Protein AF-0000000086526431 (afdb_homodimer)

pLDDT: mean 89.02, std 13.07, range [29.52, 98.88]

Solvent-accessible surface area (backbone atoms only — not comparable to full-atom values): 34490 Å² total; per-residue (Å²): 131,83,75,70,82,68,78,43,42,66,60,53,52,11,61,73,67,74,42,51,55,65,55,46,50,35,28,74,69,65,40,83,88,41,53,69,69,54,28,49,54,48,50,51,48,27,60,75,57,59,41,64,82,45,41,56,54,44,23,64,70,69,69,46,50,56,23,38,30,30,66,40,72,45,37,96,55,51,38,49,44,46,53,54,23,27,20,49,27,19,25,32,54,53,32,42,78,72,73,29,45,35,36,37,34,50,25,41,87,96,34,51,61,59,45,52,49,52,40,61,60,37,46,60,38,61,32,35,43,42,59,81,31,21,38,76,40,68,58,60,52,49,33,60,74,65,70,48,55,57,32,27,50,33,58,56,72,65,87,70,89,64,22,25,41,39,63,40,37,30,59,37,28,19,52,52,42,43,53,44,44,73,30,63,46,78,46,64,25,37,41,32,42,53,60,59,31,23,63,37,39,35,24,49,53,12,37,53,51,31,31,52,76,71,71,41,78,85,54,73,89,36,57,43,71,32,57,67,18,40,65,29,18,23,52,51,42,52,57,46,67,68,38,92,80,51,58,48,29,38,42,25,68,35,33,52,24,22,45,18,29,51,49,42,43,53,73,68,67,55,47,55,23,56,68,30,21,39,37,17,25,65,20,50,61,67,73,54,30,59,93,48,45,57,14,16,39,37,56,78,62,22,39,60,42,14,32,51,50,36,49,45,43,52,39,29,73,70,74,62,45,58,53,70,46,78,44,74,48,43,79,44,86,45,49,16,46,49,52,59,70,130,130,82,75,71,82,69,77,43,43,65,61,54,50,10,60,73,66,74,42,52,54,63,57,44,51,35,27,75,66,64,40,82,88,42,53,68,71,54,28,50,53,49,52,51,49,27,60,74,57,59,40,62,82,45,40,55,54,44,24,66,70,68,68,46,51,56,22,38,30,30,68,40,72,45,37,96,57,52,39,48,44,46,53,55,23,27,20,50,28,19,25,33,54,52,31,42,78,70,72,29,46,36,36,37,35,49,26,42,87,95,32,49,61,58,44,52,49,51,39,60,59,36,47,61,38,60,31,35,41,43,59,80,31,20,36,75,40,68,60,59,53,51,32,61,74,66,71,49,54,55,32,28,49,32,58,56,73,65,89,69,89,61,22,25,41,37,61,40,37,30,58,38,30,19,52,53,42,42,51,43,43,72,29,61,45,78,46,63,25,35,43,32,42,51,58,60,31,22,63,39,39,35,25,48,50,12,38,53,50,30,32,51,76,68,70,41,77,85,53,73,89,35,57,41,72,30,59,69,17,38,64,28,18,23,52,51,43,52,56,48,66,69,38,92,81,51,58,48,28,38,40,24,69,34,34,53,23,23,44,17,28,50,48,42,42,55,72,68,67,54,48,55,22,54,68,30,21,40,37,17,26,65,19,50,61,68,73,53,31,58,96,49,44,56,14,17,39,38,57,79,62,23,40,61,43,14,32,52,51,34,49,46,44,52,39,30,73,71,74,62,45,60,53,70,45,78,43,75,48,43,78,45,86,45,49,16,46,49,52,58,70,131

Foldseek 3Di:
DPPPLPACDLVNLCVVLVHDSLLLLCLCLVPPVHDPVSSVVSVVSCVVSVHDPDLVVSCVVVVALLEEEEEDADDPFDPPDPQVVLLQQLQQVLSVVVPGHYYYHHADVPGSLVVLVCCVVVNNHQEYEYEQAFQDHVNVVVCVVVVGHYEYADDYDDDDFFAYEYAQLLCLLLVVLLVQVVLVFQQEAEEFEPCRGPSRVSSVNSNCVNNVVSVHDDDVQRYHYFHQALVRLQVRLVSQVPDPDHGQEYEYSAAGSVLNVLVNCVVVVDDFQASHDYEYECFYPPVSNPPKGHKYFHDPGGSVNSNVRSVQSCCCSPVVDRDYHYHYTDIDDMRRHHHHDD/DPPPLPACDLVNLCVVLVHDSLLLLCLCLVPPVHDPVSSVVSVVSCVVSVHDPDLVVSCVVVVALLEEEEEDADDPFDPPDPQVVLLQQLQQVLSVVVPGHYYYHHADVPGSLVVLVCCVVVNNHQEYEYEQAFQAHVNVVVCVVVVGHYEYADDYDDDDFFAYEYAQLLQLLLVVLLVQVVLVFQQEAEEFEPCRGPSRVSSVNSNCVNNVVSVHDDDVQRYHYFHQALVRLQVRLVSQVPDPDHGQEYEYSAAGSVLNVLVNCVVVVDDFQASHDYEYECAYPPVSNPPKGHKYFHDPGGSVNSNVRSVQSCCCSPVVDRDYHYHYTDIDDMRRHHHHDD

Sequence (684 aa):
MRGTTVKVNLKALSDALGLSRTTVSRALNGYDDVSEATRERVARAAREMGYVADPTARRLATGRADMIGIVYPFGAGDLGDPRFGEVVAGITERLAERNLDFIIASARPNAELDTYRRIVDGKLVDGLIVARTLVDDPRIAYLQKSAFPYVAYGRTQVAEPYAWFDFDNEAGARDAVRRLTAFGHRRIAMISAPLALNFAAQRRAGYLSALREAGIEPDPALLVECPFTHDGGLQAVRALLARDERPTALLVDNNIAGGGAFRALVDSGLRLGEDMSLIVYDGVPPGLAHPYRVTAVVQPTGHASGRALAELMLRLLGDGVREQRLEAPAIEAGDTDGPLRGMRGTTVKVNLKALSDALGLSRTTVSRALNGYDDVSEATRERVARAAREMGYVADPTARRLATGRADMIGIVYPFGAGDLGDPRFGEVVAGITERLAERNLDFIIASARPNAELDTYRRIVDGKLVDGLIVARTLVDDPRIAYLQKSAFPYVAYGRTQVAEPYAWFDFDNEAGARDAVRRLTAFGHRRIAMISAPLALNFAAQRRAGYLSALREAGIEPDPALLVECPFTHDGGLQAVRALLARDERPTALLVDNNIAGGGAFRALVDSGLRLGEDMSLIVYDGVPPGLAHPYRVTAVVQPTGHASGRALAELMLRLLGDGVREQRLEAPAIEAGDTDGPLRG

InterPro domains:
  IPR000843 LacI-type HTH domain [PF00356] (18-52)
  IPR000843 LacI-type HTH domain [PS50932] (8-62)
  IPR000843 LacI-type HTH domain [SM00354] (7-77)
  IPR000843 LacI-type HTH domain [cd01392] (15-62)
  IPR001761 Periplasmic binding protein/LacI sugar binding domain [PF00532] (67-315)
  IPR010982 Lambda repressor-like, DNA-binding domain superfamily [G3DSA:1.10.260.40] (3-65)
  IPR010982 Lambda repressor-like, DNA-binding domain superfamily [SSF47413] (7-64)
  IPR028082 Periplasmic binding protein-like I [SSF53822] (66-326)

Nearest PDB structures (foldseek):
  3qk7-assembly1_A  TM=9.334E-01  e=6.063E-30  Yersinia pestis
  1bdh-assembly1_A  TM=8.260E-01  e=2.603E-27  Escherichia coli
  3bbl-assembly1_A  TM=8.648E-01  e=4.857E-24  Chloroflexus aggregans DSM 9485
  7cdx-assembly1_B  TM=8.638E-01  e=8.215E-20  Agrobacterium tumefaciens A6
  3gv0-assembly1_A  TM=8.559E-01  e=7.446E-19  Agrobacterium fabrum str. C58

Secondary structure (DSSP, 8-state):
---------HHHHHHHHT--HHHHHHHHTT-TTS-HHHHHHHHHHHHHHT----HHHHHHHH----EEEEEE---TTTTT-HHHHHHH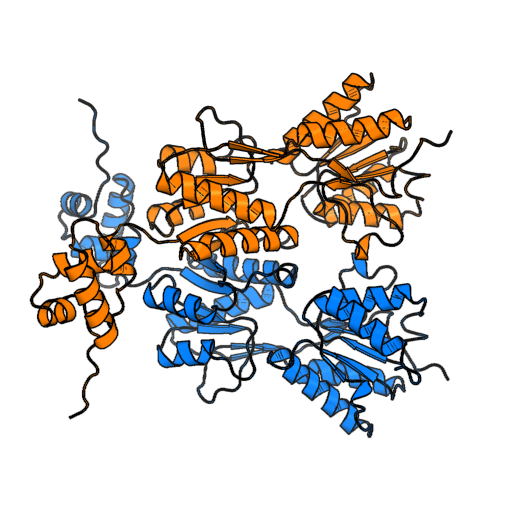HHHHHHHHTTT-EEEEEEPPTT-HHHHHHHHHHTT--SEEEE-S-BSS-HHHHHHHHTT--EEEES----SS--EEEEE-HHHHHHHHHHHHHHTT---EEEEES-TTBHHHHHHHHHHHHHHHHTTPPP-GGGEEE--SSHHHHHHHHHHHHTSSS--SEEEESSHHHHHHHHHHHHHTTPPBTTTBEEEEET---HHHHTT---EEEE---SHHHHHHHHHHHHHHHHH----EEEE--EEE--SS--PPP-/---------HHHHHHHHT--HHHHHHHHTT-TTS-HHHHHHHHHHHHHHT----HHHHHHHH----EEEEEE---TTTTT-HHHHHHHHHHHHHHHTTT-EEEEEEPPTT-HHHHHHHHHHTT--SEEEE-S-BSS-HHHHHHHHTT--EEEES----SS--EEEEE-HHHHHHHHHHHHHHTT---EEEEES-TTBHHHHHHHHHHHHHHHHTTPPP-GGGEEE--SSHHHHHHHHHHHHTSSS--SEEEESSHHHHHHHHHHHHHTTPPBTTTBEEEEET---HHHHTT---EEEE---SHHHHHHHHHHHHHHHHH----EEEE--EEE--SS--PPP-

Organism: NCBI:txid488447

Structure (mmCIF, N/CA/C/O backbone):
data_AF-0000000086526431-model_v1
#
loop_
_entity.id
_entity.type
_entity.pdbx_description
1 polymer 'Substrate-binding domain-containing protein'
#
loop_
_atom_site.group_PDB
_atom_site.id
_atom_site.type_symbol
_atom_site.label_atom_id
_atom_site.label_alt_id
_atom_site.label_comp_id
_atom_site.label_asym_id
_atom_site.label_entity_id
_atom_site.label_seq_id
_atom_site.pdbx_PDB_ins_code
_atom_site.Cartn_x
_atom_site.Cartn_y
_atom_site.Cartn_z
_atom_site.occupancy
_atom_site.B_iso_or_equiv
_atom_site.auth_seq_id
_atom_site.auth_comp_id
_atom_site.auth_asym_id
_atom_site.auth_atom_id
_atom_site.pdbx_PDB_model_num
ATOM 1 N N . MET A 1 1 ? 43.719 26.578 13.609 1 29.52 1 MET A N 1
ATOM 2 C CA . MET A 1 1 ? 44 25.25 13.07 1 29.52 1 MET A CA 1
ATOM 3 C C . MET A 1 1 ? 42.75 24.406 12.984 1 29.52 1 MET A C 1
ATOM 5 O O . MET A 1 1 ? 42.156 24.031 14.008 1 29.52 1 MET A O 1
ATOM 9 N N . ARG A 1 2 ? 41.906 24.641 12.031 1 31.69 2 ARG A N 1
ATOM 10 C CA . ARG A 1 2 ? 40.625 24 11.805 1 31.69 2 ARG A CA 1
ATOM 11 C C . ARG A 1 2 ? 40.75 22.484 11.734 1 31.69 2 ARG A C 1
ATOM 13 O O . ARG A 1 2 ? 41.5 21.953 10.898 1 31.69 2 ARG A O 1
ATOM 20 N N . GLY A 1 3 ? 40.844 21.844 12.844 1 32.84 3 GLY A N 1
ATOM 21 C CA . GLY A 1 3 ? 40.969 20.406 12.922 1 32.84 3 GLY A CA 1
ATOM 22 C C . GLY A 1 3 ? 40.031 19.672 11.961 1 32.84 3 GLY A C 1
ATOM 23 O O . GLY A 1 3 ? 38.812 19.797 12.055 1 32.84 3 GLY A O 1
ATOM 24 N N . THR A 1 4 ? 40.375 19.547 10.758 1 36.72 4 THR A N 1
ATOM 25 C CA . THR A 1 4 ? 39.688 18.797 9.734 1 36.72 4 THR A CA 1
ATOM 26 C C . THR A 1 4 ? 39.281 17.406 10.258 1 36.72 4 THR A C 1
ATOM 28 O O . THR A 1 4 ? 40.156 16.672 10.742 1 36.72 4 THR A O 1
ATOM 31 N N . THR A 1 5 ? 38.25 17.266 10.898 1 41.75 5 THR A N 1
ATOM 32 C CA . THR A 1 5 ? 37.781 15.953 11.312 1 41.75 5 THR A CA 1
ATOM 33 C C . THR A 1 5 ? 37.906 14.938 10.18 1 41.75 5 THR A C 1
ATOM 35 O O . THR A 1 5 ? 37.188 15.008 9.188 1 41.75 5 THR A O 1
ATOM 38 N N . VAL A 1 6 ? 39.125 14.492 9.844 1 45.09 6 VAL A N 1
ATOM 39 C CA . VAL A 1 6 ? 39.438 13.469 8.852 1 45.09 6 VAL A CA 1
ATOM 40 C C . VAL A 1 6 ? 38.625 12.211 9.125 1 45.09 6 VAL A C 1
ATOM 42 O O . VAL A 1 6 ? 38.656 11.688 10.242 1 45.09 6 VAL A O 1
ATOM 45 N N . LYS A 1 7 ? 37.719 11.945 8.352 1 56.88 7 LYS A N 1
ATOM 46 C CA . LYS A 1 7 ? 37.031 10.664 8.383 1 56.88 7 LYS A CA 1
ATOM 47 C C . LYS A 1 7 ? 38.031 9.5 8.414 1 56.88 7 LYS A C 1
ATOM 49 O O . LYS A 1 7 ? 38.938 9.445 7.602 1 56.88 7 LYS A O 1
ATOM 54 N N . VAL A 1 8 ? 38.031 8.734 9.531 1 66.75 8 VAL A N 1
ATOM 55 C CA . VAL A 1 8 ? 38.906 7.586 9.711 1 66.75 8 VAL A CA 1
ATOM 56 C C . VAL A 1 8 ? 38.625 6.539 8.633 1 66.75 8 VAL A C 1
ATOM 58 O O . VAL A 1 8 ? 37.469 6.102 8.477 1 66.75 8 VAL A O 1
ATOM 61 N N . ASN A 1 9 ? 39.469 6.453 7.652 1 72.69 9 ASN A N 1
ATOM 62 C CA . ASN A 1 9 ? 39.344 5.402 6.645 1 72.69 9 ASN A CA 1
ATOM 63 C C . ASN A 1 9 ? 40.062 4.129 7.066 1 72.69 9 ASN A C 1
ATOM 65 O O . ASN A 1 9 ? 40.625 4.062 8.156 1 72.69 9 ASN A O 1
ATOM 69 N N . LEU A 1 10 ? 39.844 3.107 6.188 1 79.38 10 LEU A N 1
ATOM 70 C CA . LEU A 1 10 ? 40.406 1.797 6.504 1 79.38 10 LEU A CA 1
ATOM 71 C C . LEU A 1 10 ? 41.906 1.883 6.723 1 79.38 10 LEU A C 1
ATOM 73 O O . LEU A 1 10 ? 42.469 1.2 7.594 1 79.38 10 LEU A O 1
ATOM 77 N N . LYS A 1 11 ? 42.531 2.789 5.996 1 80.44 11 LYS A N 1
ATOM 78 C CA . LYS A 1 11 ? 43.969 2.965 6.125 1 80.44 11 LYS A CA 1
ATOM 79 C C . LYS A 1 11 ? 44.344 3.541 7.488 1 80.44 11 LYS A C 1
ATOM 81 O O . LYS A 1 11 ? 45.281 3.059 8.141 1 80.44 11 LYS A O 1
ATOM 86 N N . ALA A 1 12 ? 43.594 4.52 7.852 1 81.31 12 ALA A N 1
ATOM 87 C CA . ALA A 1 12 ? 43.875 5.141 9.148 1 81.31 12 ALA A CA 1
ATOM 88 C C . ALA A 1 12 ? 43.656 4.145 10.281 1 81.31 12 ALA A C 1
ATOM 90 O O . ALA A 1 12 ? 44.438 4.121 11.242 1 81.31 12 ALA A O 1
ATOM 91 N N . LEU A 1 13 ? 42.594 3.41 10.102 1 85.19 13 LEU A N 1
ATOM 92 C CA . LEU A 1 13 ? 42.312 2.404 11.117 1 85.19 13 LEU A CA 1
ATOM 93 C C . LEU A 1 13 ? 43.406 1.339 11.156 1 85.19 13 LEU A C 1
ATOM 95 O O . LEU A 1 13 ? 43.844 0.931 12.227 1 85.19 13 LEU A O 1
ATOM 99 N N . SER A 1 14 ? 43.812 0.98 10.055 1 88.5 14 SER A N 1
ATOM 100 C CA . SER A 1 14 ? 44.906 0.006 9.938 1 88.5 14 SER A CA 1
ATOM 101 C C . SER A 1 14 ? 46.188 0.542 10.547 1 88.5 14 SER A C 1
ATOM 103 O O . SER A 1 14 ? 46.875 -0.166 11.281 1 88.5 14 SER A O 1
ATOM 105 N N . ASP A 1 15 ? 46.5 1.712 10.273 1 86.5 15 ASP A N 1
ATOM 106 C CA . ASP A 1 15 ? 47.688 2.354 10.805 1 86.5 15 ASP A CA 1
ATOM 107 C C . ASP A 1 15 ? 47.656 2.438 12.328 1 86.5 15 ASP A C 1
ATOM 109 O O . ASP A 1 15 ? 48.656 2.178 12.992 1 86.5 15 ASP A O 1
ATOM 113 N N . ALA A 1 16 ? 46.5 2.736 12.766 1 86.75 16 ALA A N 1
ATOM 114 C CA . ALA A 1 16 ? 46.312 2.891 14.203 1 86.75 16 ALA A CA 1
ATOM 115 C C . ALA A 1 16 ? 46.5 1.559 14.93 1 86.75 16 ALA A C 1
ATOM 117 O O . ALA A 1 16 ? 46.969 1.521 16.062 1 86.75 16 ALA A O 1
ATOM 118 N N . LEU A 1 17 ? 46.156 0.567 14.266 1 88.5 17 LEU A N 1
ATOM 119 C CA . LEU A 1 17 ? 46.156 -0.75 14.898 1 88.5 17 LEU A CA 1
ATOM 120 C C . LEU A 1 17 ? 47.438 -1.519 14.57 1 88.5 17 LEU A C 1
ATOM 122 O O . LEU A 1 17 ? 47.688 -2.555 15.18 1 88.5 17 LEU A O 1
ATOM 126 N N . GLY A 1 18 ? 48.25 -0.962 13.609 1 89.75 18 GLY A N 1
ATOM 127 C CA . GLY A 1 18 ? 49.438 -1.677 13.156 1 89.75 18 GLY A CA 1
ATOM 128 C C . GLY A 1 18 ? 49.125 -2.961 12.414 1 89.75 18 GLY A C 1
ATOM 129 O O . GLY A 1 18 ? 49.844 -3.957 12.547 1 89.75 18 GLY A O 1
ATOM 130 N N . LEU A 1 19 ? 47.938 -3.016 11.891 1 88.25 19 LEU A N 1
ATOM 131 C CA . LEU A 1 19 ? 47.5 -4.16 11.109 1 88.25 19 LEU A CA 1
ATOM 132 C C . LEU A 1 19 ? 47.375 -3.801 9.633 1 88.25 19 LEU A C 1
ATOM 134 O O . LEU A 1 19 ? 47.312 -2.621 9.281 1 88.25 19 LEU A O 1
ATOM 138 N N . SER A 1 20 ? 47.5 -4.801 8.812 1 85.25 20 SER A N 1
ATOM 139 C CA . SER A 1 20 ? 47.281 -4.547 7.395 1 85.25 20 SER A CA 1
ATOM 140 C C . SER A 1 20 ? 45.844 -4.141 7.117 1 85.25 20 SER A C 1
ATOM 142 O O . SER A 1 20 ? 44.938 -4.488 7.879 1 85.25 20 SER A O 1
ATOM 144 N N . ARG A 1 21 ? 45.625 -3.395 5.992 1 84.56 21 ARG A N 1
ATOM 145 C CA . ARG A 1 21 ? 44.281 -3.008 5.574 1 84.56 21 ARG A CA 1
ATOM 146 C C . ARG A 1 21 ? 43.406 -4.234 5.355 1 84.56 21 ARG A C 1
ATOM 148 O O . ARG A 1 21 ? 42.219 -4.223 5.695 1 84.56 21 ARG A O 1
ATOM 155 N N . THR A 1 22 ? 44.094 -5.27 4.949 1 79.94 22 THR A N 1
ATOM 156 C CA . THR A 1 22 ? 43.375 -6.516 4.676 1 79.94 22 THR A CA 1
ATOM 157 C C . THR A 1 22 ? 42.906 -7.156 5.973 1 79.94 22 THR A C 1
ATOM 159 O O . THR A 1 22 ? 41.75 -7.59 6.066 1 79.94 22 THR A O 1
ATOM 162 N N . THR A 1 23 ? 43.75 -7.148 6.898 1 81.5 23 THR A N 1
ATOM 163 C CA . THR A 1 23 ? 43.406 -7.75 8.18 1 81.5 23 THR A CA 1
ATOM 164 C C . THR A 1 23 ? 42.281 -6.973 8.859 1 81.5 23 THR A C 1
ATOM 166 O O . THR A 1 23 ? 41.344 -7.566 9.383 1 81.5 23 THR A O 1
ATOM 169 N N . VAL A 1 24 ? 42.375 -5.633 8.742 1 83.62 24 VAL A N 1
ATOM 170 C CA . VAL A 1 24 ? 41.375 -4.781 9.367 1 83.62 24 VAL A CA 1
ATOM 171 C C . VAL A 1 24 ? 40.031 -4.953 8.641 1 83.62 24 VAL A C 1
ATOM 173 O O . VAL A 1 24 ? 39 -5.078 9.281 1 83.62 24 VAL A O 1
ATOM 176 N N . SER A 1 25 ? 40.094 -4.98 7.395 1 78.88 25 SER A N 1
ATOM 177 C CA . SER A 1 25 ? 38.906 -5.164 6.594 1 78.88 25 SER A CA 1
ATOM 178 C C . SER A 1 25 ? 38.219 -6.496 6.902 1 78.88 25 SER A C 1
ATOM 180 O O . SER A 1 25 ? 37 -6.555 7.109 1 78.88 25 SER A O 1
ATOM 182 N N . ARG A 1 26 ? 39.062 -7.457 7.039 1 76.94 26 ARG A N 1
ATOM 183 C CA . ARG A 1 26 ? 38.562 -8.797 7.316 1 76.94 26 ARG A CA 1
ATOM 184 C C . ARG A 1 26 ? 38 -8.883 8.734 1 76.94 26 ARG A C 1
ATOM 186 O O . ARG A 1 26 ? 36.969 -9.531 8.961 1 76.94 26 ARG A O 1
ATOM 193 N N . ALA A 1 27 ? 38.625 -8.211 9.586 1 78.56 27 ALA A N 1
ATOM 194 C CA . ALA A 1 27 ? 38.156 -8.195 10.977 1 78.56 27 ALA A CA 1
ATOM 195 C C . ALA A 1 27 ? 36.812 -7.492 11.094 1 78.56 27 ALA A C 1
ATOM 197 O O . ALA A 1 27 ? 35.906 -7.965 11.805 1 78.56 27 ALA A O 1
ATOM 198 N N . LEU A 1 28 ? 36.719 -6.457 10.312 1 77.69 28 LEU A N 1
ATOM 199 C CA . LEU A 1 28 ? 35.5 -5.637 10.375 1 77.69 28 LEU A CA 1
ATOM 200 C C . LEU A 1 28 ? 34.312 -6.348 9.719 1 77.69 28 LEU A C 1
ATOM 202 O O . LEU A 1 28 ? 33.156 -6.129 10.102 1 77.69 28 LEU A O 1
ATOM 206 N N . ASN A 1 29 ? 34.719 -7.219 8.828 1 70.44 29 ASN A N 1
ATOM 207 C CA . ASN A 1 29 ? 33.688 -7.844 8.023 1 70.44 29 ASN A CA 1
ATOM 208 C C . ASN A 1 29 ? 33.406 -9.266 8.484 1 70.44 29 ASN A C 1
ATOM 210 O O . ASN A 1 29 ? 32.75 -10.039 7.781 1 70.44 29 ASN A O 1
ATOM 214 N N . GLY A 1 30 ? 33.938 -9.617 9.609 1 65 30 GLY A N 1
ATOM 215 C CA . GLY A 1 30 ? 33.594 -10.836 10.328 1 65 30 GLY A CA 1
ATOM 216 C C . GLY A 1 30 ? 34.156 -12.086 9.688 1 65 30 GLY A C 1
ATOM 217 O O . GLY A 1 30 ? 33.594 -13.172 9.797 1 65 30 GLY A O 1
ATOM 218 N N . TYR A 1 31 ? 35.188 -11.953 8.992 1 63.53 31 TYR A N 1
ATOM 219 C CA . TYR A 1 31 ? 35.812 -13.133 8.406 1 63.53 31 TYR A CA 1
ATOM 220 C C . TYR A 1 31 ? 36.406 -14.031 9.484 1 63.53 31 TYR A C 1
ATOM 222 O O . TYR A 1 31 ? 36.969 -13.539 10.477 1 63.53 31 TYR A O 1
ATOM 230 N N . ASP A 1 32 ? 36.156 -15.227 9.289 1 66.56 32 ASP A N 1
ATOM 231 C CA . ASP A 1 32 ? 36.531 -16.219 10.297 1 66.56 3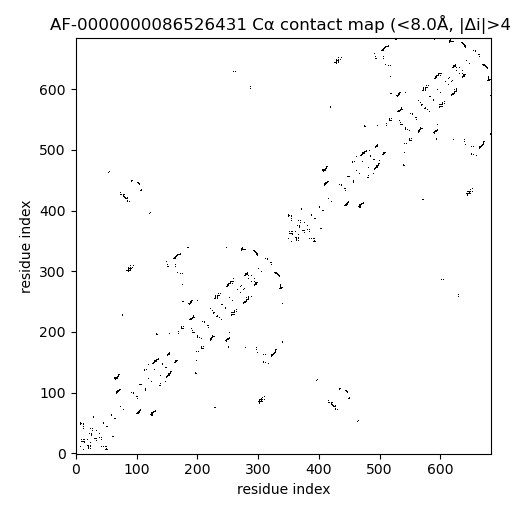2 ASP A CA 1
ATOM 232 C C . ASP A 1 32 ? 38.031 -16.375 10.391 1 66.56 32 ASP A C 1
ATOM 234 O O . ASP A 1 32 ? 38.531 -16.938 11.359 1 66.56 32 ASP A O 1
ATOM 238 N N . ASP A 1 33 ? 38.781 -15.852 9.57 1 74.69 33 ASP A N 1
ATOM 239 C CA . ASP A 1 33 ? 40.219 -16.078 9.562 1 74.69 33 ASP A CA 1
ATOM 240 C C . ASP A 1 33 ? 40.938 -15.031 10.406 1 74.69 33 ASP A C 1
ATOM 242 O O . ASP A 1 33 ? 42.188 -15.023 10.492 1 74.69 33 ASP A O 1
ATOM 246 N N . VAL A 1 34 ? 40.156 -14.203 11.023 1 79.31 34 VAL A N 1
ATOM 247 C CA . VAL A 1 34 ? 40.688 -13.211 11.938 1 79.31 34 VAL A CA 1
ATOM 248 C C . VAL A 1 34 ? 40.375 -13.594 13.375 1 79.31 34 VAL A C 1
ATOM 250 O O . VAL A 1 34 ? 39.281 -13.992 13.688 1 79.31 34 VAL A O 1
ATOM 253 N N . SER A 1 35 ? 41.469 -13.688 14.172 1 81.19 35 SER A N 1
ATOM 254 C CA . SER A 1 35 ? 41.281 -14.094 15.562 1 81.19 35 SER A CA 1
ATOM 255 C C . SER A 1 35 ? 40.281 -13.203 16.281 1 81.19 35 SER A C 1
ATOM 257 O O . SER A 1 35 ? 40.094 -12.039 15.914 1 81.19 35 SER A O 1
ATOM 259 N N . GLU A 1 36 ? 39.625 -13.805 17.25 1 81.81 36 GLU A N 1
ATOM 260 C CA . GLU A 1 36 ? 38.625 -13.062 18.047 1 81.81 36 GLU A CA 1
ATOM 261 C C . GLU A 1 36 ? 39.281 -11.852 18.719 1 81.81 36 GLU A C 1
ATOM 263 O O . GLU A 1 36 ? 38.656 -10.789 18.812 1 81.81 36 GLU A O 1
ATOM 268 N N . ALA A 1 37 ? 40.469 -12.094 19.156 1 85.12 37 ALA A N 1
ATOM 269 C CA . ALA A 1 37 ? 41.188 -11.008 19.828 1 85.12 37 ALA A CA 1
ATOM 270 C C . ALA A 1 37 ? 41.406 -9.836 18.875 1 85.12 37 ALA A C 1
ATOM 272 O O . ALA A 1 37 ? 41.188 -8.68 19.25 1 85.12 37 ALA A O 1
ATOM 273 N N . THR A 1 38 ? 41.719 -10.109 17.656 1 86.12 38 THR A N 1
ATOM 274 C CA . THR A 1 38 ? 41.938 -9.086 16.656 1 86.12 38 THR A CA 1
ATOM 275 C C . THR A 1 38 ? 40.625 -8.414 16.25 1 86.12 38 THR A C 1
ATOM 277 O O . THR A 1 38 ? 40.594 -7.191 16.078 1 86.12 38 THR A O 1
ATOM 280 N N . ARG A 1 39 ? 39.656 -9.117 16.109 1 84.56 39 ARG A N 1
ATOM 281 C CA . ARG A 1 39 ? 38.312 -8.594 15.766 1 84.56 39 ARG A CA 1
ATOM 282 C C . ARG A 1 39 ? 37.844 -7.582 16.797 1 84.56 39 ARG A C 1
ATOM 284 O O . ARG A 1 39 ? 37.344 -6.52 16.453 1 84.56 39 ARG A O 1
ATOM 291 N N . GLU A 1 40 ? 38.094 -8.008 18.031 1 84.44 40 GLU A N 1
ATOM 292 C CA . GLU A 1 40 ? 37.656 -7.113 19.109 1 84.44 40 GLU A CA 1
ATOM 293 C C . GLU A 1 40 ? 38.5 -5.832 19.109 1 84.44 40 GLU A C 1
ATOM 295 O O . GLU A 1 40 ? 37.969 -4.742 19.344 1 84.44 40 GLU A O 1
ATOM 300 N N . ARG A 1 41 ? 39.781 -6.004 18.953 1 86.56 41 ARG A N 1
ATOM 301 C CA . ARG A 1 41 ? 40.656 -4.855 18.906 1 86.56 41 ARG A CA 1
ATOM 302 C C . ARG A 1 41 ? 40.281 -3.898 17.781 1 86.56 41 ARG A C 1
ATOM 304 O O . ARG A 1 41 ? 40.25 -2.682 17.984 1 86.56 41 ARG A O 1
ATOM 311 N N . VAL A 1 42 ? 39.938 -4.477 16.656 1 86.19 42 VAL A N 1
ATOM 312 C CA . VAL A 1 42 ? 39.562 -3.682 15.492 1 86.19 42 VAL A CA 1
ATOM 313 C C . VAL A 1 42 ? 38.219 -2.996 15.727 1 86.19 42 VAL A C 1
ATOM 315 O O . VAL A 1 42 ? 38.062 -1.806 15.438 1 86.19 42 VAL A O 1
ATOM 318 N N . ALA A 1 43 ? 37.375 -3.746 16.281 1 81.19 43 ALA A N 1
ATOM 319 C CA . ALA A 1 43 ? 36.031 -3.199 16.562 1 81.19 43 ALA A CA 1
ATOM 320 C C . ALA A 1 43 ? 36.125 -2.035 17.547 1 81.19 43 ALA A C 1
ATOM 322 O O . ALA A 1 43 ? 35.438 -1.014 17.359 1 81.19 43 ALA A O 1
ATOM 323 N N . ARG A 1 44 ? 36.875 -2.229 18.578 1 80.75 44 ARG A N 1
ATOM 324 C CA . ARG A 1 44 ? 37.062 -1.186 19.578 1 80.75 44 ARG A CA 1
ATOM 325 C C . ARG A 1 44 ? 37.688 0.063 18.969 1 80.75 44 ARG A C 1
ATOM 327 O O . ARG A 1 44 ? 37.219 1.178 19.203 1 80.75 44 ARG A O 1
ATOM 334 N N . ALA A 1 45 ? 38.688 -0.104 18.203 1 84.25 45 ALA A N 1
ATOM 335 C CA . ALA A 1 45 ? 39.344 1.02 17.562 1 84.25 45 ALA A CA 1
ATOM 336 C C . ALA A 1 45 ? 38.438 1.733 16.578 1 84.25 45 ALA A C 1
ATOM 338 O O . ALA A 1 45 ? 38.438 2.963 16.5 1 84.25 45 ALA A O 1
ATOM 339 N N . ALA A 1 46 ? 37.688 0.938 15.828 1 79.94 46 ALA A N 1
ATOM 340 C CA . ALA A 1 46 ? 36.719 1.508 14.875 1 79.94 46 ALA A CA 1
ATOM 341 C C . ALA A 1 46 ? 35.719 2.406 15.578 1 79.94 46 ALA A C 1
ATOM 343 O O . ALA A 1 46 ? 35.438 3.514 15.117 1 79.94 46 ALA A O 1
ATOM 344 N N . ARG A 1 47 ? 35.312 1.927 16.672 1 75.12 47 ARG A N 1
ATOM 345 C CA . ARG A 1 47 ? 34.375 2.695 17.469 1 75.12 47 ARG A CA 1
ATOM 346 C C . ARG A 1 47 ? 35 3.967 18.016 1 75.12 47 ARG A C 1
ATOM 348 O O . ARG A 1 47 ? 34.406 5.043 17.953 1 75.12 47 ARG A O 1
ATOM 355 N N . GLU A 1 48 ? 36.156 3.746 18.547 1 77.62 48 GLU A N 1
ATOM 356 C CA . GLU A 1 48 ? 36.875 4.855 19.172 1 77.62 48 GLU A CA 1
ATOM 357 C C . GLU A 1 48 ? 37.25 5.926 18.156 1 77.62 48 GLU A C 1
ATOM 359 O O . GLU A 1 48 ? 37.219 7.121 18.453 1 77.62 48 GLU A O 1
ATOM 364 N N . MET A 1 49 ? 37.5 5.426 17 1 79.38 49 MET A N 1
ATOM 365 C CA . MET A 1 49 ? 37.969 6.352 15.969 1 79.38 49 MET A CA 1
ATOM 366 C C . MET A 1 49 ? 36.812 6.832 15.094 1 79.38 49 MET A C 1
ATOM 368 O O . MET A 1 49 ? 37 7.672 14.211 1 79.38 49 MET A O 1
ATOM 372 N N . GLY A 1 50 ? 35.719 6.227 15.344 1 71.19 50 GLY A N 1
ATOM 373 C CA . GLY A 1 50 ? 34.562 6.613 14.578 1 71.19 50 GLY A CA 1
ATOM 374 C C . GLY A 1 50 ? 34.562 6.082 13.164 1 71.19 50 GLY A C 1
ATOM 375 O O . GLY A 1 50 ? 34.094 6.75 12.234 1 71.19 50 GLY A O 1
ATOM 376 N N . TYR A 1 51 ? 35.25 4.949 13.078 1 66.5 51 TYR A N 1
ATOM 377 C CA . TYR A 1 51 ? 35.312 4.352 11.75 1 66.5 51 TYR A CA 1
ATOM 378 C C . TYR A 1 51 ? 33.969 3.709 11.398 1 66.5 51 TYR A C 1
ATOM 380 O O . TYR A 1 51 ? 33.406 2.945 12.188 1 66.5 51 TYR A O 1
ATOM 388 N N . VAL A 1 52 ? 33.438 4.18 10.359 1 59.41 52 VAL A N 1
ATOM 389 C CA . VAL A 1 52 ? 32.281 3.521 9.773 1 59.41 52 VAL A CA 1
ATOM 390 C C . VAL A 1 52 ? 32.656 2.945 8.406 1 59.41 52 VAL A C 1
ATOM 392 O O . VAL A 1 52 ? 33.156 3.656 7.543 1 59.41 52 VAL A O 1
ATOM 395 N N . ALA A 1 53 ? 32.625 1.532 8.414 1 57.25 53 ALA A N 1
ATOM 396 C CA . ALA A 1 53 ? 32.969 0.877 7.152 1 57.25 53 ALA A CA 1
ATOM 397 C C . ALA A 1 53 ? 32.125 1.408 6.012 1 57.25 53 ALA A C 1
ATOM 399 O O . ALA A 1 53 ? 30.906 1.627 6.18 1 57.25 53 ALA A O 1
ATOM 400 N N . ASP A 1 54 ? 32.75 1.881 5.012 1 57.81 54 ASP A N 1
ATOM 401 C CA . ASP A 1 54 ? 32.062 2.311 3.803 1 57.81 54 ASP A CA 1
ATOM 402 C C . ASP A 1 54 ? 31.234 1.173 3.209 1 57.81 54 ASP A C 1
ATOM 404 O O . ASP A 1 54 ? 31.766 0.105 2.902 1 57.81 54 ASP A O 1
ATOM 408 N N . PRO A 1 55 ? 29.953 1.234 3.32 1 55.44 55 PRO A N 1
ATOM 409 C CA . PRO A 1 55 ? 29.125 0.147 2.785 1 55.44 55 PRO A CA 1
ATOM 410 C C . PRO A 1 55 ? 29.562 -0.287 1.387 1 55.44 55 PRO A C 1
ATOM 412 O O . PRO A 1 55 ? 29.516 -1.478 1.064 1 55.44 55 PRO A O 1
ATOM 415 N N . THR A 1 56 ? 29.984 0.65 0.647 1 56.78 56 THR A N 1
ATOM 416 C CA . THR A 1 56 ? 30.484 0.302 -0.675 1 56.78 56 THR A CA 1
ATOM 417 C C . THR A 1 56 ? 31.734 -0.566 -0.563 1 56.78 56 THR A C 1
ATOM 419 O O . THR A 1 56 ? 31.875 -1.55 -1.291 1 56.78 56 THR A O 1
ATOM 422 N N . ALA A 1 57 ? 32.531 -0.189 0.404 1 57 57 ALA A N 1
ATOM 423 C CA . ALA A 1 57 ? 33.75 -0.965 0.629 1 57 57 ALA A CA 1
ATOM 424 C C . ALA A 1 57 ? 33.406 -2.352 1.175 1 57 57 ALA A C 1
ATOM 426 O O . ALA A 1 57 ? 34.031 -3.344 0.775 1 57 57 ALA A O 1
ATOM 427 N N . ARG A 1 58 ? 32.5 -2.328 2.078 1 57.66 58 ARG A N 1
ATOM 428 C CA . ARG A 1 58 ? 32.062 -3.613 2.619 1 57.66 58 ARG A CA 1
ATOM 429 C C . ARG A 1 58 ? 31.5 -4.508 1.522 1 57.66 58 ARG A C 1
ATOM 431 O O . ARG A 1 58 ? 31.766 -5.707 1.485 1 57.66 58 ARG A O 1
ATOM 438 N N . ARG A 1 59 ? 30.609 -3.846 0.754 1 63.03 59 ARG A N 1
ATOM 439 C CA . ARG A 1 59 ? 30.047 -4.586 -0.371 1 63.03 59 ARG A CA 1
ATOM 440 C C . ARG A 1 59 ? 31.141 -5.141 -1.266 1 63.03 59 ARG A C 1
ATOM 442 O O . ARG A 1 59 ? 31.047 -6.273 -1.741 1 63.03 59 ARG A O 1
ATOM 449 N N . LEU A 1 60 ? 32.125 -4.324 -1.353 1 55.72 60 LEU A N 1
ATOM 450 C CA . LEU A 1 60 ? 33.25 -4.734 -2.17 1 55.72 60 LEU A CA 1
ATOM 451 C C . LEU A 1 60 ? 34.062 -5.836 -1.48 1 55.72 60 LEU A C 1
ATOM 453 O O . LEU A 1 60 ? 34.531 -6.762 -2.137 1 55.72 60 LEU A O 1
ATOM 457 N N . ALA A 1 61 ? 34.125 -5.617 -0.192 1 54.16 61 ALA A N 1
ATOM 458 C CA . ALA A 1 61 ? 34.906 -6.578 0.555 1 54.16 61 ALA A CA 1
ATOM 459 C C . ALA A 1 61 ? 34.188 -7.906 0.709 1 54.16 61 ALA A C 1
ATOM 461 O O . ALA A 1 61 ? 34.781 -8.977 0.58 1 54.16 61 ALA A O 1
ATOM 462 N N . THR A 1 62 ? 32.906 -7.793 0.966 1 62.16 62 THR A N 1
ATOM 463 C CA . THR A 1 62 ? 32.156 -9.008 1.27 1 62.16 62 THR A CA 1
ATOM 464 C C . THR A 1 62 ? 31.406 -9.5 0.034 1 62.16 62 THR A C 1
ATOM 466 O O . THR A 1 62 ? 31.016 -10.664 -0.033 1 62.16 62 THR A O 1
ATOM 469 N N . GLY A 1 63 ? 31.219 -8.617 -0.868 1 66.06 63 GLY A N 1
ATOM 470 C CA . GLY A 1 63 ? 30.422 -8.93 -2.037 1 66.06 63 GLY A CA 1
ATOM 471 C C . GLY A 1 63 ? 28.938 -8.969 -1.747 1 66.06 63 GLY A C 1
ATOM 472 O O . GLY A 1 63 ? 28.141 -9.414 -2.582 1 66.06 63 GLY A O 1
ATOM 473 N N . ARG A 1 64 ? 28.625 -8.586 -0.466 1 78.5 64 ARG A N 1
ATOM 474 C CA . ARG A 1 64 ? 27.219 -8.656 -0.076 1 78.5 64 ARG A CA 1
ATOM 475 C C . ARG A 1 64 ? 26.609 -7.266 0.061 1 78.5 64 ARG A C 1
ATOM 477 O O . ARG A 1 64 ? 27.281 -6.336 0.53 1 78.5 64 ARG A O 1
ATOM 484 N N . ALA A 1 65 ? 25.375 -7.102 -0.346 1 83.56 65 ALA A N 1
ATOM 485 C CA . ALA A 1 65 ? 24.656 -5.84 -0.239 1 83.56 65 ALA A CA 1
ATOM 486 C C . ALA A 1 65 ? 23.953 -5.723 1.112 1 83.56 65 ALA A C 1
ATOM 488 O O . ALA A 1 65 ? 23.594 -4.621 1.537 1 83.56 65 ALA A O 1
ATOM 489 N N . ASP A 1 66 ? 23.734 -6.867 1.814 1 88.12 66 ASP A N 1
ATOM 490 C CA . ASP A 1 66 ? 22.984 -6.957 3.061 1 88.12 66 ASP A CA 1
ATOM 491 C C . ASP A 1 66 ? 21.578 -6.398 2.893 1 88.12 66 ASP A C 1
ATOM 493 O O . ASP A 1 66 ? 21.078 -5.672 3.76 1 88.12 66 ASP A O 1
ATOM 497 N N . MET A 1 67 ? 21.031 -6.676 1.778 1 92.94 67 MET A N 1
ATOM 498 C CA . MET A 1 67 ? 19.688 -6.223 1.416 1 92.94 67 MET A CA 1
ATOM 499 C C . MET A 1 67 ? 18.953 -7.297 0.631 1 92.94 67 MET A C 1
ATOM 501 O O . MET A 1 67 ? 19.547 -7.977 -0.209 1 92.94 67 MET A O 1
ATOM 505 N N . ILE A 1 68 ? 17.734 -7.438 0.963 1 97.12 68 ILE A N 1
ATOM 506 C CA . ILE A 1 68 ? 16.812 -8.234 0.161 1 97.12 68 ILE A CA 1
ATOM 507 C C . ILE A 1 68 ? 15.797 -7.324 -0.526 1 97.12 68 ILE A C 1
ATOM 509 O O . ILE A 1 68 ? 15.391 -6.305 0.034 1 97.12 68 ILE A O 1
ATOM 513 N N . GLY A 1 69 ? 15.469 -7.648 -1.736 1 97.25 69 GLY A N 1
ATOM 514 C CA . GLY A 1 69 ? 14.602 -6.746 -2.473 1 97.25 69 GLY A CA 1
ATOM 515 C C . GLY A 1 69 ? 13.352 -7.422 -3.004 1 97.25 69 GLY A C 1
ATOM 516 O O . GLY A 1 69 ? 13.281 -8.648 -3.072 1 97.25 69 GLY A O 1
ATOM 517 N N . ILE A 1 70 ? 12.414 -6.637 -3.279 1 96.19 70 ILE A N 1
ATOM 518 C CA . ILE A 1 70 ? 11.25 -6.996 -4.074 1 96.19 70 ILE A CA 1
ATOM 519 C C . ILE A 1 70 ? 11.008 -5.941 -5.152 1 96.19 70 ILE A C 1
ATOM 521 O O . ILE A 1 70 ? 11.172 -4.746 -4.906 1 96.19 70 ILE A O 1
ATOM 525 N N . VAL A 1 71 ? 10.773 -6.402 -6.41 1 94.12 71 VAL A N 1
ATOM 526 C CA . VAL A 1 71 ? 10.328 -5.496 -7.461 1 94.12 71 VAL A CA 1
ATOM 527 C C . VAL A 1 71 ? 8.797 -5.5 -7.527 1 94.12 71 VAL A C 1
ATOM 529 O O . VAL A 1 71 ? 8.18 -6.562 -7.621 1 94.12 71 VAL A O 1
ATOM 532 N N . TYR A 1 72 ? 8.289 -4.379 -7.434 1 88.75 72 TYR A N 1
ATOM 533 C CA . TYR A 1 72 ? 6.832 -4.305 -7.34 1 88.75 72 TYR A CA 1
ATOM 534 C C . TYR A 1 72 ? 6.277 -3.242 -8.281 1 88.75 72 TYR A C 1
ATOM 536 O O . TYR A 1 72 ? 6.738 -2.1 -8.281 1 88.75 72 TYR A O 1
ATOM 544 N N . PRO A 1 73 ? 5.297 -3.617 -9.094 1 85.38 73 PRO A N 1
ATOM 545 C CA . PRO A 1 73 ? 4.68 -2.654 -10.016 1 85.38 73 PRO A CA 1
ATOM 546 C C . PRO A 1 73 ? 3.635 -1.774 -9.328 1 85.38 73 PRO A C 1
ATOM 548 O O . PRO A 1 73 ? 2.535 -2.24 -9.023 1 85.38 73 PRO A O 1
ATOM 551 N N . PHE A 1 74 ? 4.129 -0.549 -9.055 1 78.12 74 PHE A N 1
ATOM 552 C CA . PHE A 1 74 ? 3.156 0.375 -8.484 1 78.12 74 PHE A CA 1
ATOM 553 C C . PHE A 1 74 ? 2.346 1.059 -9.57 1 78.12 74 PHE A C 1
ATOM 555 O O . PHE A 1 74 ? 2.891 1.444 -10.609 1 78.12 74 PHE A O 1
ATOM 562 N N . GLY A 1 75 ? 1.044 0.781 -9.656 1 64.38 75 GLY A N 1
ATOM 563 C CA . GLY A 1 75 ? 0.178 1.446 -10.617 1 64.38 75 GLY A CA 1
ATOM 564 C C . GLY A 1 75 ? -1.215 1.716 -10.078 1 64.38 75 GLY A C 1
ATOM 565 O O . GLY A 1 75 ? -1.509 1.41 -8.914 1 64.38 75 GLY A O 1
ATOM 566 N N . ALA A 1 76 ? -1.96 2.502 -10.891 1 51.41 76 ALA A N 1
ATOM 567 C CA . ALA A 1 76 ? -3.262 3.064 -10.539 1 51.41 76 ALA A CA 1
ATOM 568 C C . ALA A 1 76 ? -4.168 2.002 -9.922 1 51.41 76 ALA A C 1
ATOM 570 O O . ALA A 1 76 ? -5.059 2.322 -9.133 1 51.41 76 ALA A O 1
ATOM 571 N N . GLY A 1 77 ? -3.861 0.768 -10.133 1 49.19 77 GLY A N 1
ATOM 572 C CA . GLY A 1 77 ? -4.922 -0.118 -9.68 1 49.19 77 GLY A CA 1
ATOM 573 C C . GLY A 1 77 ? -4.504 -0.996 -8.516 1 49.19 77 GLY A C 1
ATOM 574 O O . GLY A 1 77 ? -5.352 -1.597 -7.852 1 49.19 77 GLY A O 1
ATOM 575 N N . ASP A 1 78 ? -3.154 -1.151 -8.211 1 49.53 78 ASP A N 1
ATOM 576 C CA . ASP A 1 78 ? -2.758 -2.279 -7.375 1 49.53 78 ASP A CA 1
ATOM 577 C C . ASP A 1 78 ? -2.461 -1.826 -5.945 1 49.53 78 ASP A C 1
ATOM 579 O O . ASP A 1 78 ? -2.59 -2.607 -5.004 1 49.53 78 ASP A O 1
ATOM 583 N N . LEU A 1 79 ? -1.799 -0.64 -5.766 1 50.5 79 LEU A N 1
ATOM 584 C CA . LEU A 1 79 ? -1.099 -0.292 -4.535 1 50.5 79 LEU A CA 1
ATOM 585 C C . LEU A 1 79 ? -2.086 -0.039 -3.402 1 50.5 79 LEU A C 1
ATOM 587 O O . LEU A 1 79 ? -1.681 0.155 -2.252 1 50.5 79 LEU A O 1
ATOM 591 N N . GLY A 1 80 ? -3.252 -0.581 -3.584 1 57.12 80 GLY A N 1
ATOM 592 C CA . GLY A 1 80 ? -4.09 -0.273 -2.436 1 57.12 80 GLY A CA 1
ATOM 593 C C . GLY A 1 80 ? -4.434 -1.493 -1.604 1 57.12 80 GLY A C 1
ATOM 594 O O . GLY A 1 80 ? -5.449 -1.51 -0.905 1 57.12 80 GLY A O 1
ATOM 595 N N . ASP A 1 81 ? -3.473 -2.541 -1.824 1 65.69 81 ASP A N 1
ATOM 596 C CA . ASP A 1 81 ? -3.852 -3.701 -1.022 1 65.69 81 ASP A CA 1
ATOM 597 C C . ASP A 1 81 ? -3.223 -3.639 0.367 1 65.69 81 ASP A C 1
ATOM 599 O O . ASP A 1 81 ? -2 -3.729 0.506 1 65.69 81 ASP A O 1
ATOM 603 N N . PRO A 1 82 ? -3.975 -3.359 1.401 1 69.12 82 PRO A N 1
ATOM 604 C CA . PRO A 1 82 ? -3.463 -3.336 2.773 1 69.12 82 PRO A CA 1
ATOM 605 C C . PRO A 1 82 ? -2.678 -4.594 3.133 1 69.12 82 PRO A C 1
ATOM 607 O O . PRO A 1 82 ? -1.782 -4.547 3.98 1 69.12 82 PRO A O 1
ATOM 610 N N . ARG A 1 83 ? -2.961 -5.648 2.43 1 77.44 83 ARG A N 1
ATOM 611 C CA . ARG A 1 83 ? -2.291 -6.914 2.721 1 77.44 83 ARG A CA 1
ATOM 612 C C . ARG A 1 83 ? -0.821 -6.859 2.32 1 77.44 83 ARG A C 1
ATOM 614 O O . ARG A 1 83 ? 0.031 -7.453 2.984 1 77.44 83 ARG A O 1
ATOM 621 N N . PHE A 1 84 ? -0.487 -6.059 1.351 1 81.44 84 PHE A N 1
ATOM 622 C CA . PHE A 1 84 ? 0.9 -5.934 0.916 1 81.44 84 PHE A CA 1
ATOM 623 C C . PHE A 1 84 ? 1.747 -5.27 1.992 1 81.44 84 PHE A C 1
ATOM 625 O O . PHE A 1 84 ? 2.867 -5.703 2.266 1 81.44 84 PHE A O 1
ATOM 632 N N . GLY A 1 85 ? 1.216 -4.242 2.604 1 83.44 85 GLY A N 1
ATOM 633 C CA . GLY A 1 85 ? 1.922 -3.588 3.693 1 83.44 85 GLY A CA 1
ATOM 634 C C . GLY A 1 85 ? 2.238 -4.523 4.844 1 83.44 85 GLY A C 1
ATOM 635 O O . GLY A 1 85 ? 3.305 -4.426 5.457 1 83.44 85 GLY A O 1
ATOM 636 N N . GLU A 1 86 ? 1.31 -5.41 5.109 1 85.94 86 GLU A N 1
ATOM 637 C CA . GLU A 1 86 ? 1.508 -6.383 6.18 1 85.94 86 GLU A CA 1
ATOM 638 C C . GLU A 1 86 ? 2.615 -7.371 5.828 1 85.94 86 GLU A C 1
ATOM 640 O O . GLU A 1 86 ? 3.416 -7.746 6.688 1 85.94 86 GLU A O 1
ATOM 645 N N . VAL A 1 87 ? 2.6 -7.766 4.594 1 90.69 87 VAL A N 1
ATOM 646 C CA . VAL A 1 87 ? 3.643 -8.672 4.129 1 90.69 87 VAL A CA 1
ATOM 647 C C . VAL A 1 87 ? 5.008 -8.008 4.262 1 90.69 87 VAL A C 1
ATOM 649 O O . VAL A 1 87 ? 5.953 -8.602 4.785 1 90.69 87 VAL A O 1
ATOM 652 N N . VAL A 1 88 ? 5.102 -6.762 3.832 1 91.5 88 VAL A N 1
ATOM 653 C CA . VAL A 1 88 ? 6.348 -6 3.881 1 91.5 88 VAL A CA 1
ATOM 654 C C . VAL A 1 88 ? 6.816 -5.871 5.328 1 91.5 88 VAL A C 1
ATOM 656 O O . VAL A 1 88 ? 8 -6.039 5.621 1 91.5 88 VAL A O 1
ATOM 659 N N . ALA A 1 89 ? 5.875 -5.621 6.207 1 90.62 89 ALA A N 1
ATOM 660 C CA . ALA A 1 89 ? 6.215 -5.492 7.625 1 90.62 89 ALA A CA 1
ATOM 661 C C . ALA A 1 89 ? 6.816 -6.789 8.164 1 90.62 89 ALA A C 1
ATOM 663 O O . ALA A 1 89 ? 7.816 -6.766 8.883 1 90.62 89 ALA A O 1
ATOM 664 N N . GLY A 1 90 ? 6.199 -7.859 7.836 1 93.44 90 GLY A N 1
ATOM 665 C CA . GLY A 1 90 ? 6.707 -9.156 8.258 1 93.44 90 GLY A CA 1
ATOM 666 C C . GLY A 1 90 ? 8.102 -9.445 7.742 1 93.44 90 GLY A C 1
ATOM 667 O O . GLY A 1 90 ? 8.961 -9.914 8.492 1 93.44 90 GLY A O 1
ATOM 668 N N . ILE A 1 91 ? 8.297 -9.141 6.473 1 96.44 91 ILE A N 1
ATOM 669 C CA . ILE A 1 91 ? 9.617 -9.336 5.875 1 96.44 91 ILE A CA 1
ATOM 670 C C . ILE A 1 91 ? 10.641 -8.469 6.594 1 96.44 91 ILE A C 1
ATOM 672 O O . ILE A 1 91 ? 11.703 -8.953 6.992 1 96.44 91 ILE A O 1
ATOM 676 N N . THR A 1 92 ? 10.297 -7.234 6.758 1 95.06 92 THR A N 1
ATOM 677 C CA . THR A 1 92 ? 11.203 -6.25 7.34 1 95.06 92 THR A CA 1
ATOM 678 C C . THR A 1 92 ? 11.617 -6.66 8.75 1 95.06 92 THR A C 1
ATOM 680 O O . THR A 1 92 ? 12.805 -6.633 9.086 1 95.06 92 THR A O 1
ATOM 683 N N . GLU A 1 93 ? 10.672 -7.051 9.523 1 93.94 93 GLU A N 1
ATOM 684 C CA . GLU A 1 93 ? 10.93 -7.426 10.906 1 93.94 93 GLU A CA 1
ATOM 685 C C . GLU A 1 93 ? 11.852 -8.641 10.992 1 93.94 93 GLU A C 1
ATOM 687 O O . GLU A 1 93 ? 12.82 -8.641 11.75 1 93.94 93 GLU A O 1
ATOM 692 N N . ARG A 1 94 ? 11.555 -9.609 10.172 1 96.44 94 ARG A N 1
ATOM 693 C CA . ARG A 1 94 ? 12.352 -10.836 10.219 1 96.44 94 ARG A CA 1
ATOM 694 C C . ARG A 1 94 ? 13.773 -10.578 9.719 1 96.44 94 ARG A C 1
ATOM 696 O O . ARG A 1 94 ? 14.734 -11.102 10.289 1 96.44 94 ARG A O 1
ATOM 703 N N . LEU A 1 95 ? 13.922 -9.82 8.688 1 95.94 95 LEU A N 1
ATOM 704 C CA . LEU A 1 95 ? 15.242 -9.508 8.148 1 95.94 95 LEU A CA 1
ATOM 705 C C . LEU A 1 95 ? 16.031 -8.641 9.125 1 95.94 95 LEU A C 1
ATOM 707 O O . LEU A 1 95 ? 17.25 -8.781 9.234 1 95.94 95 LEU A O 1
ATOM 711 N N . ALA A 1 96 ? 15.32 -7.793 9.797 1 93.06 96 ALA A N 1
ATOM 712 C CA . ALA A 1 96 ? 15.969 -6.906 10.758 1 93.06 96 ALA A CA 1
ATOM 713 C C . ALA A 1 96 ? 16.641 -7.703 11.867 1 93.06 96 ALA A C 1
ATOM 715 O O . ALA A 1 96 ? 17.688 -7.293 12.391 1 93.06 96 ALA A O 1
ATOM 716 N N . GLU A 1 97 ? 16.047 -8.812 12.203 1 93.62 97 GLU A N 1
ATOM 717 C CA . GLU A 1 97 ? 16.625 -9.695 13.219 1 93.62 97 GLU A CA 1
ATOM 718 C C . GLU A 1 97 ? 18.016 -10.156 12.82 1 93.62 97 GLU A C 1
ATOM 720 O O . GLU A 1 97 ? 18.797 -10.602 13.672 1 93.62 97 GLU A O 1
ATOM 725 N N . ARG A 1 98 ? 18.375 -10.078 11.555 1 92.44 98 ARG A N 1
ATOM 726 C CA . ARG A 1 98 ? 19.688 -10.492 11.047 1 92.44 98 ARG A CA 1
ATOM 727 C C . ARG A 1 98 ? 20.453 -9.305 10.484 1 92.44 98 ARG A C 1
ATOM 729 O O . ARG A 1 98 ? 21.406 -9.484 9.727 1 92.44 98 ARG A O 1
ATOM 736 N N . ASN A 1 99 ? 19.953 -8.102 10.805 1 89.19 99 ASN A N 1
ATOM 737 C CA . ASN A 1 99 ? 20.562 -6.844 10.398 1 89.19 99 ASN A CA 1
ATOM 738 C C . ASN A 1 99 ? 20.609 -6.707 8.883 1 89.19 99 ASN A C 1
ATOM 740 O O . ASN A 1 99 ? 21.609 -6.246 8.32 1 89.19 99 ASN A O 1
ATOM 744 N N . LEU A 1 100 ? 19.625 -7.23 8.242 1 92.25 100 LEU A N 1
ATOM 745 C CA . LEU A 1 100 ? 19.422 -7.062 6.809 1 92.25 100 LEU A CA 1
ATOM 746 C C . LEU A 1 100 ? 18.312 -6.047 6.531 1 92.25 100 LEU A C 1
ATOM 748 O O . LEU A 1 100 ? 17.344 -5.965 7.277 1 92.25 100 LEU A O 1
ATOM 752 N N . ASP A 1 101 ? 18.516 -5.305 5.461 1 93.06 101 ASP A N 1
ATOM 753 C CA . ASP A 1 101 ? 17.5 -4.332 5.059 1 93.06 101 ASP A CA 1
ATOM 754 C C . ASP A 1 101 ? 16.609 -4.891 3.959 1 93.06 101 ASP A C 1
ATOM 756 O O . ASP A 1 101 ? 16.984 -5.832 3.26 1 93.06 101 ASP A O 1
ATOM 760 N N . PHE A 1 102 ? 15.477 -4.352 3.957 1 95.81 102 PHE A N 1
ATOM 761 C CA . PHE A 1 102 ? 14.508 -4.723 2.926 1 95.81 102 PHE A CA 1
ATOM 762 C C . PHE A 1 102 ? 14.156 -3.52 2.059 1 95.81 102 PHE A C 1
ATOM 764 O O . PHE A 1 102 ? 13.812 -2.455 2.574 1 95.81 102 PHE A O 1
ATOM 771 N N . ILE A 1 103 ? 14.227 -3.713 0.641 1 95.06 103 ILE A N 1
ATOM 772 C CA . ILE A 1 103 ? 13.898 -2.605 -0.25 1 95.06 103 ILE A CA 1
ATOM 773 C C . ILE A 1 103 ? 12.844 -3.047 -1.258 1 95.06 103 ILE A C 1
ATOM 775 O O . ILE A 1 103 ? 12.812 -4.211 -1.665 1 95.06 103 ILE A O 1
ATOM 779 N N . ILE A 1 104 ? 12.031 -2.113 -1.564 1 94.25 104 ILE A N 1
ATOM 780 C CA . ILE A 1 104 ? 11.062 -2.27 -2.641 1 94.25 104 ILE A CA 1
ATOM 781 C C . ILE A 1 104 ? 11.469 -1.411 -3.834 1 94.25 104 ILE A C 1
ATOM 783 O O . ILE A 1 104 ? 11.555 -0.186 -3.725 1 94.25 104 ILE A O 1
ATOM 787 N N . ALA A 1 105 ? 11.773 -2.068 -4.93 1 94 105 ALA A N 1
ATOM 788 C CA . ALA A 1 105 ? 12.016 -1.354 -6.18 1 94 105 ALA A CA 1
ATOM 789 C C . ALA A 1 105 ? 10.727 -1.206 -6.988 1 94 105 ALA A C 1
ATOM 791 O O . ALA A 1 105 ? 10.078 -2.201 -7.32 1 94 105 ALA A O 1
ATOM 792 N N . SER A 1 106 ? 10.391 0.045 -7.184 1 92.12 106 SER A N 1
ATOM 793 C CA . SER A 1 106 ? 9.203 0.286 -8 1 92.12 106 SER A CA 1
ATOM 794 C C . SER A 1 106 ? 9.484 0.016 -9.477 1 92.12 106 SER A C 1
ATOM 796 O O . SER A 1 106 ? 10.367 0.639 -10.07 1 92.12 106 SER A O 1
ATOM 798 N N . ALA A 1 107 ? 8.695 -0.862 -10.023 1 90.56 107 ALA A N 1
ATOM 799 C CA . ALA A 1 107 ? 8.922 -1.222 -11.422 1 90.56 107 ALA A CA 1
ATOM 800 C C . ALA A 1 107 ? 8.531 -0.082 -12.352 1 90.56 107 ALA A C 1
ATOM 802 O O . ALA A 1 107 ? 7.469 0.529 -12.18 1 90.56 107 ALA A O 1
ATOM 803 N N . ARG A 1 108 ? 9.352 0.12 -13.312 1 86.75 108 ARG A N 1
ATOM 804 C CA . ARG A 1 108 ? 8.953 1.061 -14.359 1 86.75 108 ARG A CA 1
ATOM 805 C C . ARG A 1 108 ? 7.785 0.52 -15.172 1 86.75 108 ARG A C 1
ATOM 807 O O . ARG A 1 108 ? 7.664 -0.692 -15.359 1 86.75 108 ARG A O 1
ATOM 814 N N . PRO A 1 109 ? 6.973 1.436 -15.641 1 80.25 109 PRO A N 1
ATOM 815 C CA . PRO A 1 109 ? 5.832 0.966 -16.438 1 80.25 109 PRO A CA 1
ATOM 816 C C . PRO A 1 109 ? 6.258 0.165 -17.656 1 80.25 109 PRO A C 1
ATOM 818 O O . PRO A 1 109 ? 7.09 0.625 -18.438 1 80.25 109 PRO A O 1
ATOM 821 N N . ASN A 1 110 ? 5.781 -0.971 -17.781 1 80.31 110 ASN A N 1
ATOM 822 C CA . ASN A 1 110 ? 5.984 -1.86 -18.906 1 80.31 110 ASN A CA 1
ATOM 823 C C . ASN A 1 110 ? 7.445 -2.287 -19.031 1 80.31 110 ASN A C 1
ATOM 825 O O . ASN A 1 110 ? 7.914 -2.602 -20.141 1 80.31 110 ASN A O 1
ATOM 829 N N . ALA A 1 111 ? 8.172 -2.258 -17.922 1 88 111 ALA A N 1
ATOM 830 C CA . ALA A 1 111 ? 9.586 -2.611 -17.984 1 88 111 ALA A CA 1
ATOM 831 C C . ALA A 1 111 ? 10.031 -3.277 -16.672 1 88 111 ALA A C 1
ATOM 833 O O . ALA A 1 111 ? 11.109 -2.979 -16.156 1 88 111 ALA A O 1
ATOM 834 N N . GLU A 1 112 ? 9.172 -4.109 -16.188 1 90.56 112 GLU A N 1
ATOM 835 C CA . GLU A 1 112 ? 9.469 -4.727 -14.906 1 90.56 112 GLU A CA 1
ATOM 836 C C . GLU A 1 112 ? 10.727 -5.59 -14.984 1 90.56 112 GLU A C 1
ATOM 838 O O . GLU A 1 112 ? 11.594 -5.516 -14.117 1 90.56 112 GLU A O 1
ATOM 843 N N . LEU A 1 113 ? 10.859 -6.398 -16.078 1 93.44 113 LEU A N 1
ATOM 844 C CA . LEU A 1 113 ? 12.023 -7.27 -16.219 1 93.44 113 LEU A CA 1
ATOM 845 C C . LEU A 1 113 ? 13.305 -6.453 -16.312 1 93.44 113 LEU A C 1
ATOM 847 O O . LEU A 1 113 ? 14.352 -6.867 -15.805 1 93.44 113 LEU A O 1
ATOM 851 N N . ASP A 1 114 ? 13.219 -5.289 -16.922 1 91.5 114 ASP A N 1
ATOM 852 C CA . ASP A 1 114 ? 14.383 -4.41 -16.984 1 91.5 114 ASP A CA 1
ATOM 853 C C . ASP A 1 114 ? 14.805 -3.943 -15.602 1 91.5 114 ASP A C 1
ATOM 855 O O . ASP A 1 114 ? 16 -3.781 -15.328 1 91.5 114 ASP A O 1
ATOM 859 N N . THR A 1 115 ? 13.836 -3.738 -14.797 1 91.88 115 THR A N 1
ATOM 860 C CA . THR A 1 115 ? 14.148 -3.361 -13.422 1 91.88 115 THR A CA 1
ATOM 861 C C . THR A 1 115 ? 14.875 -4.492 -12.695 1 91.88 115 THR A C 1
ATOM 863 O O . THR A 1 115 ? 15.844 -4.254 -11.984 1 91.88 115 THR A O 1
ATOM 866 N N . TYR A 1 116 ? 14.422 -5.75 -12.914 1 94.31 116 TYR A N 1
ATOM 867 C CA . TYR A 1 116 ? 15.133 -6.902 -12.367 1 94.31 116 TYR A CA 1
ATOM 868 C C . TYR A 1 116 ? 16.578 -6.914 -12.828 1 94.31 116 TYR A C 1
ATOM 870 O O . TYR A 1 116 ? 17.5 -7.102 -12.016 1 94.31 116 TYR A O 1
ATOM 878 N N . ARG A 1 117 ? 16.797 -6.676 -14.094 1 91.19 117 ARG A N 1
ATOM 879 C CA . ARG A 1 117 ? 18.125 -6.719 -14.672 1 91.19 117 ARG A CA 1
ATOM 880 C C . ARG A 1 117 ? 19.031 -5.668 -14.039 1 91.19 117 ARG A C 1
ATOM 882 O O . ARG A 1 117 ? 20.188 -5.957 -13.688 1 91.19 117 ARG A O 1
ATOM 889 N N . ARG A 1 118 ? 18.516 -4.531 -13.867 1 86.5 118 ARG A N 1
ATOM 890 C CA . ARG A 1 118 ? 19.312 -3.451 -13.297 1 86.5 118 ARG A CA 1
ATOM 891 C C . ARG A 1 118 ? 19.688 -3.748 -11.852 1 86.5 118 ARG A C 1
ATOM 893 O O . ARG A 1 118 ? 20.812 -3.506 -11.43 1 86.5 118 ARG A O 1
ATOM 900 N N . ILE A 1 119 ? 18.766 -4.305 -11.086 1 88.56 119 ILE A N 1
ATOM 901 C CA . ILE A 1 119 ? 18.984 -4.613 -9.68 1 88.56 119 ILE A CA 1
ATOM 902 C C . ILE A 1 119 ? 20.031 -5.73 -9.555 1 88.56 119 ILE A C 1
ATOM 904 O O . ILE A 1 119 ? 20.938 -5.645 -8.727 1 88.56 119 ILE A O 1
ATOM 908 N N . VAL A 1 120 ? 19.859 -6.719 -10.391 1 88.62 120 VAL A N 1
ATOM 909 C CA . VAL A 1 120 ? 20.75 -7.879 -10.352 1 88.62 120 VAL A CA 1
ATOM 910 C C . VAL A 1 120 ? 22.141 -7.473 -10.828 1 88.62 120 VAL A C 1
ATOM 912 O O . VAL A 1 120 ? 23.141 -7.773 -10.172 1 88.62 120 VAL A O 1
ATOM 915 N N . ASP A 1 121 ? 22.172 -6.715 -11.898 1 81.94 121 ASP A N 1
ATOM 916 C CA . ASP A 1 121 ? 23.453 -6.301 -12.477 1 81.94 121 ASP A CA 1
ATOM 917 C C . ASP A 1 121 ? 24.188 -5.336 -11.547 1 81.94 121 ASP A C 1
ATOM 919 O O . ASP A 1 121 ? 25.422 -5.355 -11.477 1 81.94 121 ASP A O 1
ATOM 923 N N . GLY A 1 122 ? 23.453 -4.547 -10.891 1 77.56 122 GLY A N 1
ATOM 924 C CA . GLY A 1 122 ? 24.047 -3.57 -9.992 1 77.56 122 GLY A CA 1
ATOM 925 C C . GLY A 1 122 ? 24.406 -4.148 -8.633 1 77.56 122 GLY A C 1
ATOM 926 O O . GLY A 1 122 ? 25.016 -3.471 -7.809 1 77.56 122 GLY A O 1
ATOM 927 N N . LYS A 1 123 ? 23.969 -5.418 -8.398 1 81.69 123 LYS A N 1
ATOM 928 C CA . LYS A 1 123 ? 24.203 -6.094 -7.121 1 81.69 123 LYS A CA 1
ATOM 929 C C . LYS A 1 123 ? 23.625 -5.293 -5.961 1 81.69 123 LYS A C 1
ATOM 931 O O . LYS A 1 123 ? 24.281 -5.109 -4.934 1 81.69 123 LYS A O 1
ATOM 936 N N . LEU A 1 124 ? 22.5 -4.801 -6.219 1 84.44 124 LEU A N 1
ATOM 937 C CA . LEU A 1 124 ? 21.844 -3.926 -5.25 1 84.44 124 LEU A CA 1
ATOM 938 C C . LEU A 1 124 ? 21.328 -4.727 -4.062 1 84.44 124 LEU A C 1
ATOM 940 O O . LEU A 1 124 ? 21.141 -4.18 -2.971 1 84.44 124 LEU A O 1
ATOM 944 N N . VAL A 1 125 ? 21.047 -5.977 -4.32 1 92.69 125 VAL A N 1
ATOM 945 C CA . VAL A 1 125 ? 20.484 -6.844 -3.289 1 92.69 125 VAL A CA 1
ATOM 946 C C . VAL A 1 125 ? 21.156 -8.219 -3.352 1 92.69 125 VAL A C 1
ATOM 948 O O . VAL A 1 125 ? 21.766 -8.57 -4.367 1 92.69 125 VAL A O 1
ATOM 951 N N . ASP A 1 126 ? 21.031 -8.906 -2.248 1 94.44 126 ASP A N 1
ATOM 952 C CA . ASP A 1 126 ? 21.594 -10.258 -2.18 1 94.44 126 ASP A CA 1
ATOM 953 C C . ASP A 1 126 ? 20.578 -11.297 -2.66 1 94.44 126 ASP A C 1
ATOM 955 O O . ASP A 1 126 ? 20.953 -12.43 -2.963 1 94.44 126 ASP A O 1
ATOM 959 N N . GLY A 1 127 ? 19.375 -10.977 -2.701 1 97.31 127 GLY A N 1
ATOM 960 C CA . GLY A 1 127 ? 18.297 -11.836 -3.135 1 97.31 127 GLY A CA 1
ATOM 961 C C . GLY A 1 127 ? 17.016 -11.078 -3.436 1 97.31 127 GLY A C 1
ATOM 962 O O . GLY A 1 127 ? 16.844 -9.938 -2.984 1 97.31 127 GLY A O 1
ATOM 963 N N . LEU A 1 128 ? 16.156 -11.695 -4.234 1 98.19 128 LEU A N 1
ATOM 964 C CA . LEU A 1 128 ? 14.906 -11.055 -4.621 1 98.19 128 LEU A CA 1
ATOM 965 C C . LEU A 1 128 ? 13.711 -11.922 -4.258 1 98.19 128 LEU A C 1
ATOM 967 O O . LEU A 1 128 ? 13.758 -13.148 -4.414 1 98.19 128 LEU A O 1
ATOM 971 N N . ILE A 1 129 ? 12.719 -11.312 -3.752 1 98 129 ILE A N 1
ATOM 972 C CA . ILE A 1 129 ? 11.414 -11.945 -3.641 1 98 129 ILE A CA 1
ATOM 973 C C . ILE A 1 129 ? 10.57 -11.602 -4.871 1 98 129 ILE A C 1
ATOM 975 O O . ILE A 1 129 ? 10.453 -10.438 -5.25 1 98 129 ILE A O 1
ATOM 979 N N . VAL A 1 130 ? 10.023 -12.609 -5.543 1 97.12 130 VAL A N 1
ATOM 980 C CA . VAL A 1 130 ? 9.203 -12.414 -6.734 1 97.12 130 VAL A CA 1
ATOM 981 C C . VAL A 1 130 ? 7.727 -12.562 -6.375 1 97.12 130 VAL A C 1
ATOM 983 O O . VAL A 1 130 ? 7.281 -13.656 -6 1 97.12 130 VAL A O 1
ATOM 986 N N . ALA A 1 131 ? 7.043 -11.492 -6.453 1 92.94 131 ALA A N 1
ATOM 987 C CA . ALA A 1 131 ? 5.621 -11.5 -6.121 1 92.94 131 ALA A CA 1
ATOM 988 C C . ALA A 1 131 ? 4.762 -11.523 -7.379 1 92.94 131 ALA A C 1
ATOM 990 O O . ALA A 1 131 ? 5.266 -11.297 -8.484 1 92.94 131 ALA A O 1
ATOM 991 N N . ARG A 1 132 ? 3.492 -11.836 -7.254 1 90.81 132 ARG A N 1
ATOM 992 C CA . ARG A 1 132 ? 2.531 -11.859 -8.352 1 90.81 132 ARG A CA 1
ATOM 993 C C . ARG A 1 132 ? 3.053 -12.688 -9.523 1 90.81 132 ARG A C 1
ATOM 995 O O . ARG A 1 132 ? 3.102 -12.211 -10.656 1 90.81 132 ARG A O 1
ATOM 1002 N N . THR A 1 133 ? 3.33 -13.883 -9.18 1 96.25 133 THR A N 1
ATOM 1003 C CA . THR A 1 133 ? 3.932 -14.766 -10.172 1 96.25 133 THR A CA 1
ATOM 1004 C C . THR A 1 133 ? 2.963 -15.031 -11.32 1 96.25 133 THR A C 1
ATOM 1006 O O . THR A 1 133 ? 1.745 -15 -11.133 1 96.25 133 THR A O 1
ATOM 1009 N N . LEU A 1 134 ? 3.543 -15.211 -12.453 1 96.94 134 LEU A N 1
ATOM 1010 C CA . LEU A 1 134 ? 2.789 -15.57 -13.648 1 96.94 134 LEU A CA 1
ATOM 1011 C C . LEU A 1 134 ? 2.877 -17.062 -13.922 1 96.94 134 LEU A C 1
ATOM 1013 O O . LEU A 1 134 ? 3.775 -17.75 -13.406 1 96.94 134 LEU A O 1
ATOM 1017 N N . VAL A 1 135 ? 1.904 -17.531 -14.711 1 97.81 135 VAL A N 1
ATOM 1018 C CA . VAL A 1 135 ? 1.94 -18.938 -15.102 1 97.81 135 VAL A CA 1
ATOM 1019 C C . VAL A 1 135 ? 3.258 -19.234 -15.805 1 97.81 135 VAL A C 1
ATOM 1021 O O . VAL A 1 135 ? 3.926 -20.234 -15.492 1 97.81 135 VAL A O 1
ATOM 1024 N N . ASP A 1 136 ? 3.58 -18.453 -16.766 1 96.44 136 ASP A N 1
ATOM 1025 C CA . ASP A 1 136 ? 4.898 -18.391 -17.375 1 96.44 136 ASP A CA 1
ATOM 1026 C C . ASP A 1 136 ? 5.605 -17.078 -17.031 1 96.44 136 ASP A C 1
ATOM 1028 O O . ASP A 1 136 ? 5.324 -16.047 -17.641 1 96.44 136 ASP A O 1
ATOM 1032 N N . ASP A 1 137 ? 6.578 -17.188 -16.109 1 96.81 137 ASP A N 1
ATOM 1033 C CA . ASP A 1 137 ? 7.105 -15.961 -15.516 1 96.81 137 ASP A CA 1
ATOM 1034 C C . ASP A 1 137 ? 8.508 -15.648 -16.047 1 96.81 137 ASP A C 1
ATOM 1036 O O . ASP A 1 137 ? 9.477 -16.312 -15.672 1 96.81 137 ASP A O 1
ATOM 1040 N N . PRO A 1 138 ? 8.625 -14.609 -16.891 1 95.62 138 PRO A N 1
ATOM 1041 C CA . PRO A 1 138 ? 9.938 -14.266 -17.469 1 95.62 138 PRO A CA 1
ATOM 1042 C C . PRO A 1 138 ? 10.93 -13.789 -16.406 1 95.62 138 PRO A C 1
ATOM 1044 O O . PRO A 1 138 ? 12.141 -13.898 -16.594 1 95.62 138 PRO A O 1
ATOM 1047 N N . ARG A 1 139 ? 10.453 -13.266 -15.336 1 96.31 139 ARG A N 1
ATOM 1048 C CA . ARG A 1 139 ? 11.344 -12.805 -14.266 1 96.31 139 ARG A CA 1
ATOM 1049 C C . ARG A 1 139 ? 12.062 -13.977 -13.609 1 96.31 139 ARG A C 1
ATOM 1051 O O . ARG A 1 139 ? 13.273 -13.922 -13.383 1 96.31 139 ARG A O 1
ATOM 1058 N N . ILE A 1 140 ? 11.281 -15.023 -13.32 1 97.31 140 ILE A N 1
ATOM 1059 C CA . ILE A 1 140 ? 11.844 -16.203 -12.688 1 97.31 140 ILE A CA 1
ATOM 1060 C C . ILE A 1 140 ? 12.812 -16.891 -13.656 1 97.31 140 ILE A C 1
ATOM 1062 O O . ILE A 1 140 ? 13.906 -17.312 -13.258 1 97.31 140 ILE A O 1
ATOM 1066 N N . ALA A 1 141 ? 12.422 -16.938 -14.906 1 96 141 ALA A N 1
ATOM 1067 C CA . ALA A 1 141 ? 13.312 -17.5 -15.914 1 96 141 ALA A CA 1
ATOM 1068 C C . ALA A 1 141 ? 14.641 -16.75 -15.945 1 96 141 ALA A C 1
ATOM 1070 O O . ALA A 1 141 ? 15.711 -17.359 -16.016 1 96 141 ALA A O 1
ATOM 1071 N N . TYR A 1 142 ? 14.586 -15.461 -15.906 1 95.75 142 TYR A N 1
ATOM 1072 C CA . TYR A 1 142 ? 15.773 -14.617 -15.914 1 95.75 142 TYR A CA 1
ATOM 1073 C C . TYR A 1 142 ? 16.641 -14.883 -14.688 1 95.75 142 TYR A C 1
ATOM 1075 O O . TYR A 1 142 ? 17.859 -15.039 -14.805 1 95.75 142 TYR A O 1
ATOM 1083 N N . LEU A 1 143 ? 16.016 -14.961 -13.516 1 96.5 143 LEU A N 1
ATOM 1084 C CA . LEU A 1 143 ? 16.75 -15.148 -12.273 1 96.5 143 LEU A CA 1
ATOM 1085 C C . LEU A 1 143 ? 17.422 -16.531 -12.234 1 96.5 143 LEU A C 1
ATOM 1087 O O . LEU A 1 143 ? 18.516 -16.672 -11.703 1 96.5 143 LEU A O 1
ATOM 1091 N N . GLN A 1 144 ? 16.75 -17.547 -12.789 1 94.56 144 GLN A N 1
ATOM 1092 C CA . GLN A 1 144 ? 17.328 -18.875 -12.898 1 94.56 144 GLN A CA 1
ATOM 1093 C C . GLN A 1 144 ? 18.547 -18.859 -13.812 1 94.56 144 GLN A C 1
ATOM 1095 O O . GLN A 1 144 ? 19.609 -19.391 -13.453 1 94.56 144 GLN A O 1
ATOM 1100 N N . LYS A 1 145 ? 18.344 -18.219 -14.922 1 91.94 145 LYS A N 1
ATOM 1101 C CA . LYS A 1 145 ? 19.438 -18.141 -15.891 1 91.94 145 LYS A CA 1
ATOM 1102 C C . LYS A 1 145 ? 20.641 -17.391 -15.32 1 91.94 145 LYS A C 1
ATOM 1104 O O . LYS A 1 145 ? 21.781 -17.75 -15.594 1 91.94 145 LYS A O 1
ATOM 1109 N N . SER A 1 146 ? 20.375 -16.406 -14.531 1 92.06 146 SER A N 1
ATOM 1110 C CA . SER A 1 146 ? 21.438 -15.586 -13.953 1 92.06 146 SER A CA 1
ATOM 1111 C C . SER A 1 146 ? 21.984 -16.203 -12.68 1 92.06 146 SER A C 1
ATOM 1113 O O . SER A 1 146 ? 22.922 -15.688 -12.078 1 92.06 146 SER A O 1
ATOM 1115 N N . ALA A 1 147 ? 21.422 -17.281 -12.227 1 93.06 147 ALA A N 1
ATOM 1116 C CA . ALA A 1 147 ? 21.781 -17.953 -10.977 1 93.06 147 ALA A CA 1
ATOM 1117 C C . ALA A 1 147 ? 21.75 -16.969 -9.797 1 93.06 147 ALA A C 1
ATOM 1119 O O . ALA A 1 147 ? 22.625 -16.984 -8.945 1 93.06 147 ALA A O 1
ATOM 1120 N N . PHE A 1 148 ? 20.797 -16.062 -9.852 1 94.88 148 PHE A N 1
ATOM 1121 C CA . PHE A 1 148 ? 20.625 -15.094 -8.773 1 94.88 148 PHE A CA 1
ATOM 1122 C C . PHE A 1 148 ? 19.641 -15.625 -7.738 1 94.88 148 PHE A C 1
ATOM 1124 O O . PHE A 1 148 ? 18.578 -16.141 -8.086 1 94.88 148 PHE A O 1
ATOM 1131 N N . PRO A 1 149 ? 19.922 -15.508 -6.426 1 97.38 149 PRO A N 1
ATOM 1132 C CA . PRO A 1 149 ? 19.047 -16.031 -5.379 1 97.38 149 PRO A CA 1
ATOM 1133 C C . PRO A 1 149 ? 17.672 -15.359 -5.379 1 97.38 149 PRO A C 1
ATOM 1135 O O . PRO A 1 149 ? 17.578 -14.133 -5.461 1 97.38 149 PRO A O 1
ATOM 1138 N N . TYR A 1 150 ? 16.609 -16.188 -5.324 1 98.06 150 TYR A N 1
ATOM 1139 C CA . TYR A 1 150 ? 15.266 -15.633 -5.242 1 98.06 150 TYR A CA 1
ATOM 1140 C C . TYR A 1 150 ? 14.32 -16.594 -4.527 1 98.06 150 TYR A C 1
ATOM 1142 O O . TYR A 1 150 ? 14.594 -17.797 -4.445 1 98.06 150 TYR A O 1
ATOM 1150 N N . VAL A 1 151 ? 13.297 -16.062 -3.908 1 98.56 151 VAL A N 1
ATOM 1151 C CA . VAL A 1 151 ? 12.148 -16.781 -3.369 1 98.56 151 VAL A CA 1
ATOM 1152 C C . VAL A 1 151 ? 10.867 -16.266 -4.02 1 98.56 151 VAL A C 1
ATOM 1154 O O . VAL A 1 151 ? 10.641 -15.062 -4.098 1 98.56 151 VAL A O 1
ATOM 1157 N N . ALA A 1 152 ? 10.078 -17.172 -4.512 1 98.25 152 ALA A N 1
ATOM 1158 C CA . ALA A 1 152 ? 8.82 -16.766 -5.133 1 98.25 152 ALA A CA 1
ATOM 1159 C C . ALA A 1 152 ? 7.684 -16.766 -4.117 1 98.25 152 ALA A C 1
ATOM 1161 O O . ALA A 1 152 ? 7.539 -17.703 -3.328 1 98.25 152 ALA A O 1
ATOM 1162 N N . TYR A 1 153 ? 6.98 -15.68 -3.977 1 96.75 153 TYR A N 1
ATOM 1163 C CA . TYR A 1 153 ? 5.691 -15.625 -3.295 1 96.75 153 TYR A CA 1
ATOM 1164 C C . TYR A 1 153 ? 4.559 -16.016 -4.238 1 96.75 153 TYR A C 1
ATOM 1166 O O . TYR A 1 153 ? 3.922 -15.148 -4.844 1 96.75 153 TYR A O 1
ATOM 1174 N N . GLY A 1 154 ? 4.262 -17.172 -4.34 1 96.19 154 GLY A N 1
ATOM 1175 C CA . GLY A 1 154 ? 3.518 -17.859 -5.383 1 96.19 154 GLY A CA 1
ATOM 1176 C C . GLY A 1 154 ? 4.352 -18.875 -6.137 1 96.19 154 GLY A C 1
ATOM 1177 O O . GLY A 1 154 ? 5.484 -19.172 -5.75 1 96.19 154 GLY A O 1
ATOM 1178 N N . ARG A 1 155 ? 3.748 -19.531 -7.18 1 96.12 155 ARG A N 1
ATOM 1179 C CA . ARG A 1 155 ? 4.43 -20.531 -7.984 1 96.12 155 ARG A CA 1
ATOM 1180 C C . ARG A 1 155 ? 4.305 -20.219 -9.477 1 96.12 155 ARG A C 1
ATOM 1182 O O . ARG A 1 155 ? 3.545 -19.328 -9.867 1 96.12 155 ARG A O 1
ATOM 1189 N N . THR A 1 156 ? 5.078 -20.734 -10.195 1 94.25 156 THR A N 1
ATOM 1190 C CA . THR A 1 156 ? 5.062 -20.672 -11.648 1 94.25 156 THR A CA 1
ATOM 1191 C C . THR A 1 156 ? 5.324 -22.047 -12.258 1 94.25 156 THR A C 1
ATOM 1193 O O . THR A 1 156 ? 5.684 -22.984 -11.555 1 94.25 156 THR A O 1
ATOM 1196 N N . GLN A 1 157 ? 5.008 -22.078 -13.539 1 91.06 157 GLN A N 1
ATOM 1197 C CA . GLN A 1 157 ? 5.254 -23.344 -14.227 1 91.06 157 GLN A CA 1
ATOM 1198 C C . GLN A 1 157 ? 6.688 -23.422 -14.742 1 91.06 157 GLN A C 1
ATOM 1200 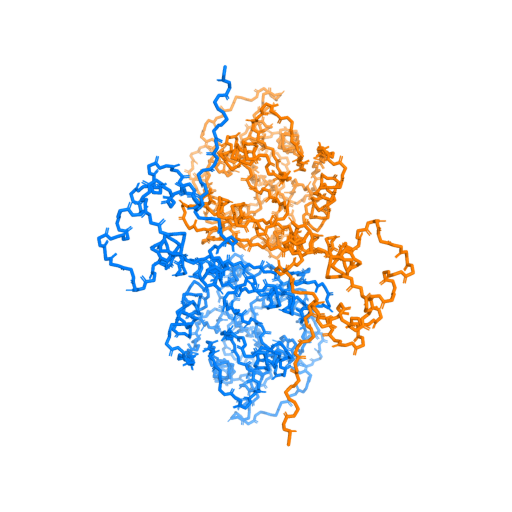O O . GLN A 1 157 ? 6.977 -22.969 -15.852 1 91.06 157 GLN A O 1
ATOM 1205 N N . VAL A 1 158 ? 7.594 -23.828 -14.016 1 86.75 158 VAL A N 1
ATOM 1206 C CA . VAL A 1 158 ? 8.977 -24.078 -14.422 1 86.75 158 VAL A CA 1
ATOM 1207 C C . VAL A 1 158 ? 9.43 -25.438 -13.914 1 86.75 158 VAL A C 1
ATOM 1209 O O . VAL A 1 158 ? 8.984 -25.906 -12.859 1 86.75 158 VAL A O 1
ATOM 1212 N N . ALA A 1 159 ? 10.344 -26.016 -14.617 1 81 159 ALA A N 1
ATOM 1213 C CA . ALA A 1 159 ? 10.781 -27.375 -14.32 1 81 159 ALA A CA 1
ATOM 1214 C C . ALA A 1 159 ? 11.805 -27.391 -13.188 1 81 159 ALA A C 1
ATOM 1216 O O . ALA A 1 159 ? 11.773 -28.281 -12.328 1 81 159 ALA A O 1
ATOM 1217 N N . GLU A 1 160 ? 12.609 -26.422 -13.109 1 86.56 160 GLU A N 1
ATOM 1218 C CA . GLU A 1 160 ? 13.688 -26.391 -12.133 1 86.56 160 GLU A CA 1
ATOM 1219 C C . GLU A 1 160 ? 13.164 -26.047 -10.742 1 86.56 160 GLU A C 1
ATOM 1221 O O . GLU A 1 160 ? 12.32 -25.156 -10.594 1 86.56 160 GLU A O 1
ATOM 1226 N N . PRO A 1 161 ? 13.695 -26.797 -9.828 1 90.25 161 PRO A N 1
ATOM 1227 C CA . PRO A 1 161 ? 13.273 -26.5 -8.453 1 90.25 161 PRO A CA 1
ATOM 1228 C C . PRO A 1 161 ? 13.727 -25.109 -8 1 90.25 161 PRO A C 1
ATOM 1230 O O . PRO A 1 161 ? 14.812 -24.656 -8.359 1 90.25 161 PRO A O 1
ATOM 1233 N N . TYR A 1 162 ? 12.883 -24.453 -7.312 1 95.25 162 TYR A N 1
ATOM 1234 C CA . TYR A 1 162 ? 13.18 -23.141 -6.734 1 95.25 162 TYR A CA 1
ATOM 1235 C C . TYR A 1 162 ? 12.43 -22.953 -5.422 1 95.25 162 TYR A C 1
ATOM 1237 O O . TYR A 1 162 ? 11.531 -23.734 -5.09 1 95.25 162 TYR A O 1
ATOM 1245 N N . ALA A 1 163 ? 12.867 -22.047 -4.586 1 97.62 163 ALA A N 1
ATOM 1246 C CA . ALA A 1 163 ? 12.227 -21.734 -3.307 1 97.62 163 ALA A CA 1
ATOM 1247 C C . ALA A 1 163 ? 10.953 -20.906 -3.512 1 97.62 163 ALA A C 1
ATOM 1249 O O . ALA A 1 163 ? 10.945 -19.953 -4.277 1 97.62 163 ALA A O 1
ATOM 1250 N N . TRP A 1 164 ? 9.883 -21.344 -2.846 1 97.81 164 TRP A N 1
ATOM 1251 C CA . TRP A 1 164 ? 8.648 -20.578 -2.963 1 97.81 164 TRP A CA 1
ATOM 1252 C C . TRP A 1 164 ? 7.758 -20.781 -1.74 1 97.81 164 TRP A C 1
ATOM 1254 O O . TRP A 1 164 ? 7.891 -21.781 -1.031 1 97.81 164 TRP A O 1
ATOM 1264 N N . PHE A 1 165 ? 7.043 -19.828 -1.415 1 97.94 165 PHE A N 1
ATOM 1265 C CA . PHE A 1 165 ? 5.914 -19.844 -0.491 1 97.94 165 PHE A CA 1
ATOM 1266 C C . PHE A 1 165 ? 4.605 -19.625 -1.233 1 97.94 165 PHE A C 1
ATOM 1268 O O . PHE A 1 165 ? 4.492 -18.688 -2.031 1 97.94 165 PHE A O 1
ATOM 1275 N N . ASP A 1 166 ? 3.576 -20.484 -1.05 1 97.25 166 ASP A N 1
ATOM 1276 C CA . ASP A 1 166 ? 2.291 -20.328 -1.72 1 97.25 166 ASP A CA 1
ATOM 1277 C C . ASP A 1 166 ? 1.155 -20.906 -0.888 1 97.25 166 ASP A C 1
ATOM 1279 O O . ASP A 1 166 ? 1.396 -21.547 0.146 1 97.25 166 ASP A O 1
ATOM 1283 N N . PHE A 1 167 ? -0.016 -20.641 -1.314 1 97.06 167 PHE A N 1
ATOM 1284 C CA . PHE A 1 167 ? -1.219 -21.25 -0.76 1 97.06 167 PHE A CA 1
ATOM 1285 C C . PHE A 1 167 ? -1.815 -22.25 -1.737 1 97.06 167 PHE A C 1
ATOM 1287 O O . PHE A 1 167 ? -1.557 -22.188 -2.941 1 97.06 167 PHE A O 1
ATOM 1294 N N . ASP A 1 168 ? -2.527 -23.203 -1.233 1 97.94 168 ASP A N 1
ATOM 1295 C CA . ASP A 1 168 ? -3.229 -24.141 -2.111 1 97.94 168 ASP A CA 1
ATOM 1296 C C . ASP A 1 168 ? -4.465 -23.484 -2.73 1 97.94 168 ASP A C 1
ATOM 1298 O O . ASP A 1 168 ? -5.59 -23.734 -2.301 1 97.94 168 ASP A O 1
ATOM 1302 N N . ASN A 1 169 ? -4.191 -22.719 -3.729 1 98.12 169 ASN A N 1
ATOM 1303 C CA . ASN A 1 169 ? -5.215 -21.922 -4.387 1 98.12 169 ASN A CA 1
ATOM 1304 C C . ASN A 1 169 ? -6.32 -22.797 -4.98 1 98.12 169 ASN A C 1
ATOM 1306 O O . ASN A 1 169 ? -7.5 -22.438 -4.91 1 98.12 169 ASN A O 1
ATOM 1310 N N . GLU A 1 170 ? -5.949 -23.891 -5.559 1 98.31 170 GLU A N 1
ATOM 1311 C CA . GLU A 1 170 ? -6.934 -24.797 -6.137 1 98.31 170 GLU A CA 1
ATOM 1312 C C . GLU A 1 170 ? -7.875 -25.344 -5.07 1 98.31 170 GLU A C 1
ATOM 1314 O O . GLU A 1 170 ? -9.094 -25.344 -5.246 1 98.31 170 GLU A O 1
ATOM 1319 N N . ALA A 1 171 ? -7.32 -25.75 -3.969 1 98.31 171 ALA A N 1
ATOM 1320 C CA . ALA A 1 171 ? -8.125 -26.297 -2.883 1 98.31 171 ALA A CA 1
ATOM 1321 C C . ALA A 1 171 ? -9.086 -25.234 -2.33 1 98.31 171 ALA A C 1
ATOM 1323 O O . ALA A 1 171 ? -10.242 -25.531 -2.037 1 98.31 171 ALA A O 1
ATOM 1324 N N . GLY A 1 172 ? -8.562 -24.031 -2.205 1 98.44 172 GLY A N 1
ATOM 1325 C CA . GLY A 1 172 ? -9.406 -22.953 -1.688 1 98.44 172 GLY A CA 1
ATOM 1326 C C . GLY A 1 172 ? -10.617 -22.672 -2.559 1 98.44 172 GLY A C 1
ATOM 1327 O O . GLY A 1 172 ? -11.742 -22.578 -2.057 1 98.44 172 GLY A O 1
ATOM 1328 N N . ALA A 1 173 ? -10.383 -22.594 -3.812 1 98.75 173 ALA A N 1
ATOM 1329 C CA . ALA A 1 173 ? -11.477 -22.328 -4.742 1 98.75 173 ALA A CA 1
ATOM 1330 C C . ALA A 1 173 ? -12.438 -23.516 -4.816 1 98.75 173 ALA A C 1
ATOM 1332 O O . ALA A 1 173 ? -13.656 -23.328 -4.852 1 98.75 173 ALA A O 1
ATOM 1333 N N . ARG A 1 174 ? -11.875 -24.688 -4.844 1 98.75 174 ARG A N 1
ATOM 1334 C CA . ARG A 1 174 ? -12.695 -25.891 -4.879 1 98.75 174 ARG A CA 1
ATOM 1335 C C . ARG A 1 174 ? -13.617 -25.969 -3.664 1 98.75 174 ARG A C 1
ATOM 1337 O O . ARG A 1 174 ? -14.812 -26.234 -3.801 1 98.75 174 ARG A O 1
ATOM 1344 N N . ASP A 1 175 ? -13.086 -25.656 -2.48 1 98.62 175 ASP A N 1
ATOM 1345 C CA . ASP A 1 175 ? -13.859 -25.719 -1.245 1 98.62 175 ASP A CA 1
ATOM 1346 C C . ASP A 1 175 ? -14.984 -24.672 -1.255 1 98.62 175 ASP A C 1
ATOM 1348 O O . ASP A 1 175 ? -16.094 -24.953 -0.792 1 98.62 175 ASP A O 1
ATOM 1352 N N . ALA A 1 176 ? -14.68 -23.531 -1.804 1 98.81 176 ALA A N 1
ATOM 1353 C CA . ALA A 1 176 ? -15.68 -22.469 -1.884 1 98.81 176 ALA A CA 1
ATOM 1354 C C . ALA A 1 176 ? -16.844 -22.891 -2.775 1 98.81 176 ALA A C 1
ATOM 1356 O O . ALA A 1 176 ? -18.016 -22.734 -2.398 1 98.81 176 ALA A O 1
ATOM 1357 N N . VAL A 1 177 ? -16.531 -23.438 -3.898 1 98.81 177 VAL A N 1
ATOM 1358 C CA . VAL A 1 177 ? -17.578 -23.844 -4.848 1 98.81 177 VAL A CA 1
ATOM 1359 C C . VAL A 1 177 ? -18.312 -25.062 -4.316 1 98.81 177 VAL A C 1
ATOM 1361 O O . VAL A 1 177 ? -19.547 -25.156 -4.461 1 98.81 177 VAL A O 1
ATOM 1364 N N . ARG A 1 178 ? -17.625 -26 -3.695 1 98.75 178 ARG A N 1
ATOM 1365 C CA . ARG A 1 178 ? -18.266 -27.141 -3.053 1 98.75 178 ARG A CA 1
ATOM 1366 C C . ARG A 1 178 ? -19.312 -26.672 -2.041 1 98.75 178 ARG A C 1
ATOM 1368 O O . ARG A 1 178 ? -20.406 -27.234 -1.973 1 98.75 178 ARG A O 1
ATOM 1375 N N . ARG A 1 179 ? -18.906 -25.656 -1.303 1 98.62 179 ARG A N 1
ATOM 1376 C CA . ARG A 1 179 ? -19.828 -25.094 -0.336 1 98.62 179 ARG A CA 1
ATOM 1377 C C . ARG A 1 179 ? -21.078 -24.547 -1.028 1 98.62 179 ARG A C 1
ATOM 1379 O O . ARG A 1 179 ? -22.203 -24.812 -0.584 1 98.62 179 ARG A O 1
ATOM 1386 N N . LEU A 1 180 ? -20.906 -23.875 -2.127 1 98.75 180 LEU A N 1
ATOM 1387 C CA . LEU A 1 180 ? -22.031 -23.281 -2.854 1 98.75 180 LEU A CA 1
ATOM 1388 C C . LEU A 1 180 ? -22.891 -24.359 -3.5 1 98.75 180 LEU A C 1
ATOM 1390 O O . LEU A 1 180 ? -24.125 -24.25 -3.502 1 98.75 180 LEU A O 1
ATOM 1394 N N . THR A 1 181 ? -22.281 -25.453 -4.016 1 98.56 181 THR A N 1
ATOM 1395 C CA . THR A 1 181 ? -23.047 -26.547 -4.609 1 98.56 181 THR A CA 1
ATOM 1396 C C . THR A 1 181 ? -23.797 -27.328 -3.533 1 98.56 181 THR A C 1
ATOM 1398 O O . THR A 1 181 ? -24.906 -27.812 -3.773 1 98.56 181 THR A O 1
ATOM 1401 N N . ALA A 1 182 ? -23.188 -27.453 -2.369 1 98.25 182 ALA A N 1
ATOM 1402 C CA . ALA A 1 182 ? -23.844 -28.109 -1.248 1 98.25 182 ALA A CA 1
ATOM 1403 C C . ALA A 1 182 ? -25.078 -27.328 -0.807 1 98.25 182 ALA A C 1
ATOM 1405 O O . ALA A 1 182 ? -26.047 -27.922 -0.31 1 98.25 182 ALA A O 1
ATOM 1406 N N . PHE A 1 183 ? -25.109 -26.047 -1.045 1 98.25 183 PHE A N 1
ATOM 1407 C CA . PHE A 1 183 ? -26.234 -25.188 -0.736 1 98.25 183 PHE A CA 1
ATOM 1408 C C . PHE A 1 183 ? -27.297 -25.281 -1.822 1 98.25 183 PHE A C 1
ATOM 1410 O O . PHE A 1 183 ? -28.375 -24.672 -1.705 1 98.25 183 PHE A O 1
ATOM 1417 N N . GLY A 1 184 ? -26.984 -25.969 -2.922 1 98.12 184 GLY A N 1
ATOM 1418 C CA . GLY A 1 184 ? -27.969 -26.219 -3.965 1 98.12 184 GLY A CA 1
ATOM 1419 C C . GLY A 1 184 ? -27.766 -25.328 -5.188 1 98.12 184 GLY A C 1
ATOM 1420 O O . GLY A 1 184 ? -28.516 -25.453 -6.164 1 98.12 184 GLY A O 1
ATOM 1421 N N . HIS A 1 185 ? -26.734 -24.516 -5.195 1 98.44 185 HIS A N 1
ATOM 1422 C CA . HIS A 1 185 ? -26.5 -23.641 -6.336 1 98.44 185 HIS A CA 1
ATOM 1423 C C . HIS A 1 185 ? -25.938 -24.438 -7.523 1 98.44 185 HIS A C 1
ATOM 1425 O O . HIS A 1 185 ? -25.094 -25.297 -7.352 1 98.44 185 HIS A O 1
ATOM 1431 N N . ARG A 1 186 ? -26.375 -24.078 -8.664 1 97.75 186 ARG A N 1
ATOM 1432 C CA . ARG A 1 186 ? -25.891 -24.734 -9.875 1 97.75 186 ARG A CA 1
ATOM 1433 C C . ARG A 1 186 ? -25.391 -23.703 -10.883 1 97.75 186 ARG A C 1
ATOM 1435 O O . ARG A 1 186 ? -24.641 -24.031 -11.805 1 97.75 186 ARG A O 1
ATOM 1442 N N . ARG A 1 187 ? -25.875 -22.453 -10.766 1 97.94 187 ARG A N 1
ATOM 1443 C CA . ARG A 1 187 ? -25.375 -21.344 -11.562 1 97.94 187 ARG A CA 1
ATOM 1444 C C . ARG A 1 187 ? -24.453 -20.438 -10.734 1 97.94 187 ARG A C 1
ATOM 1446 O O . ARG A 1 187 ? -24.891 -19.422 -10.203 1 97.94 187 ARG A O 1
ATOM 1453 N N . ILE A 1 188 ? -23.266 -20.891 -10.672 1 98.69 188 ILE A N 1
ATOM 1454 C CA . ILE A 1 188 ? -22.25 -20.25 -9.844 1 98.69 188 ILE A CA 1
ATOM 1455 C C . ILE A 1 188 ? -21.25 -19.5 -10.734 1 98.69 188 ILE A C 1
ATOM 1457 O O . ILE A 1 188 ? -20.547 -20.125 -11.539 1 98.69 188 ILE A O 1
ATOM 1461 N N . ALA A 1 189 ? -21.219 -18.172 -10.633 1 98.88 189 ALA A N 1
ATOM 1462 C CA . ALA A 1 189 ? -20.266 -17.375 -11.406 1 98.88 189 ALA A CA 1
ATOM 1463 C C . ALA A 1 189 ? -18.953 -17.219 -10.664 1 98.88 189 ALA A C 1
ATOM 1465 O O . ALA A 1 189 ? -18.906 -17.312 -9.438 1 98.88 189 ALA A O 1
ATOM 1466 N N . MET A 1 190 ? -17.922 -17 -11.438 1 98.88 190 MET A N 1
ATOM 1467 C CA . MET A 1 190 ? -16.609 -16.672 -10.891 1 98.88 190 MET A CA 1
ATOM 1468 C C . MET A 1 190 ? -16.047 -15.406 -11.531 1 98.88 190 MET A C 1
ATOM 1470 O O . MET A 1 190 ? -16.031 -15.281 -12.758 1 98.88 190 MET A O 1
ATOM 1474 N N . ILE A 1 191 ? -15.703 -14.484 -10.703 1 98.81 191 ILE A N 1
ATOM 1475 C CA . ILE A 1 191 ? -14.922 -13.328 -11.133 1 98.81 191 ILE A CA 1
ATOM 1476 C C . ILE A 1 191 ? -13.453 -13.539 -10.758 1 98.81 191 ILE A C 1
ATOM 1478 O O . ILE A 1 191 ? -13.125 -13.758 -9.594 1 98.81 191 ILE A O 1
ATOM 1482 N N . SER A 1 192 ? -12.641 -13.516 -11.766 1 98.44 192 SER A N 1
ATOM 1483 C CA . SER A 1 192 ? -11.227 -13.797 -11.531 1 98.44 192 SER A CA 1
ATOM 1484 C C . SER A 1 192 ? -10.344 -12.648 -12.016 1 98.44 192 SER A C 1
ATOM 1486 O O . SER A 1 192 ? -10.742 -11.883 -12.898 1 98.44 192 SER A O 1
ATOM 1488 N N . ALA A 1 193 ? -9.164 -12.539 -11.398 1 96.62 193 ALA A N 1
ATOM 1489 C CA . ALA A 1 193 ? -8.078 -11.742 -11.961 1 96.62 193 ALA A CA 1
ATOM 1490 C C . ALA A 1 193 ? -7.598 -12.328 -13.289 1 96.62 193 ALA A C 1
ATOM 1492 O O . ALA A 1 193 ? -8.023 -13.422 -13.68 1 96.62 193 ALA A O 1
ATOM 1493 N N . PRO A 1 194 ? -6.77 -11.547 -14.039 1 96.31 194 PRO A N 1
ATOM 1494 C CA . PRO A 1 194 ? -6.23 -12.102 -15.281 1 96.31 194 PRO A CA 1
ATOM 1495 C C . PRO A 1 194 ? -5.582 -13.469 -15.078 1 96.31 194 PRO A C 1
ATOM 1497 O O . PRO A 1 194 ? -4.789 -13.648 -14.156 1 96.31 194 PRO A O 1
ATOM 1500 N N . LEU A 1 195 ? -5.867 -14.367 -15.953 1 97.81 195 LEU A N 1
ATOM 1501 C CA . LEU A 1 195 ? -5.492 -15.766 -15.766 1 97.81 195 LEU A CA 1
ATOM 1502 C C . LEU A 1 195 ? -4.012 -15.977 -16.047 1 97.81 195 LEU A C 1
ATOM 1504 O O . LEU A 1 195 ? -3.471 -17.047 -15.781 1 97.81 195 LEU A O 1
ATOM 1508 N N . ALA A 1 196 ? -3.355 -14.883 -16.5 1 96.81 196 ALA A N 1
ATOM 1509 C CA . ALA A 1 196 ? -1.899 -14.938 -16.609 1 96.81 196 ALA A CA 1
ATOM 1510 C C . ALA A 1 196 ? -1.246 -15.008 -15.242 1 96.81 196 ALA A C 1
ATOM 1512 O O . ALA A 1 196 ? -0.119 -15.492 -15.102 1 96.81 196 ALA A O 1
ATOM 1513 N N . LEU A 1 197 ? -1.901 -14.508 -14.297 1 96.56 197 LEU A N 1
ATOM 1514 C CA . LEU A 1 197 ? -1.438 -14.656 -12.922 1 96.56 197 LEU A CA 1
ATOM 1515 C C . LEU A 1 197 ? -1.639 -16.078 -12.43 1 96.56 197 LEU A C 1
ATOM 1517 O O . LEU A 1 197 ? -2.74 -16.625 -12.523 1 96.56 197 LEU A O 1
ATOM 1521 N N . ASN A 1 198 ? -0.635 -16.609 -11.844 1 97.62 198 ASN A N 1
ATOM 1522 C CA . ASN A 1 198 ? -0.66 -18.031 -11.523 1 97.62 198 ASN A CA 1
ATOM 1523 C C . ASN A 1 198 ? -1.715 -18.359 -10.469 1 97.62 198 ASN A C 1
ATOM 1525 O O . ASN A 1 198 ? -2.41 -19.375 -10.57 1 97.62 198 ASN A O 1
ATOM 1529 N N . PHE A 1 199 ? -1.852 -17.547 -9.438 1 97.12 199 PHE A N 1
ATOM 1530 C CA . PHE A 1 199 ? -2.846 -17.812 -8.406 1 97.12 199 PHE A CA 1
ATOM 1531 C C . PHE A 1 199 ? -4.25 -17.844 -9 1 97.12 199 PHE A C 1
ATOM 1533 O O . PHE A 1 199 ? -5.082 -18.656 -8.602 1 97.12 199 PHE A O 1
ATOM 1540 N N . ALA A 1 200 ? -4.523 -16.938 -9.953 1 98.06 200 ALA A N 1
ATOM 1541 C CA . ALA A 1 200 ? -5.84 -16.859 -10.586 1 98.06 200 ALA A CA 1
ATOM 1542 C C . ALA A 1 200 ? -6.125 -18.109 -11.406 1 98.06 200 ALA A C 1
ATOM 1544 O O . ALA A 1 200 ? -7.234 -18.656 -11.359 1 98.06 200 ALA A O 1
ATOM 1545 N N . ALA A 1 201 ? -5.121 -18.547 -12.125 1 98.5 201 ALA A N 1
ATOM 1546 C CA . ALA A 1 201 ? -5.258 -19.766 -12.906 1 98.5 201 ALA A CA 1
ATOM 1547 C C . ALA A 1 201 ? -5.539 -20.969 -12 1 98.5 201 ALA A C 1
ATOM 1549 O O . ALA A 1 201 ? -6.391 -21.797 -12.32 1 98.5 201 ALA A O 1
ATOM 1550 N N . GLN A 1 202 ? -4.859 -21.047 -10.93 1 98.56 202 GLN A N 1
ATOM 1551 C CA . GLN A 1 202 ? -5.035 -22.141 -9.984 1 98.56 202 GLN A CA 1
ATOM 1552 C C . GLN A 1 202 ? -6.426 -22.109 -9.352 1 98.56 202 GLN A C 1
ATOM 1554 O O . GLN A 1 202 ? -7.074 -23.141 -9.211 1 98.56 202 GLN A O 1
ATOM 1559 N N . ARG A 1 203 ? -6.871 -20.922 -8.961 1 98.69 203 ARG A N 1
ATOM 1560 C CA . ARG A 1 203 ? -8.195 -20.797 -8.359 1 98.69 203 ARG A CA 1
ATOM 1561 C C . ARG A 1 203 ? -9.289 -21.125 -9.367 1 98.69 203 ARG A C 1
ATOM 1563 O O . ARG A 1 203 ? -10.297 -21.734 -9.016 1 98.69 203 ARG A O 1
ATOM 1570 N N . ARG A 1 204 ? -9.062 -20.734 -10.625 1 98.75 204 ARG A N 1
ATOM 1571 C CA . ARG A 1 204 ? -9.984 -21.125 -11.688 1 98.75 204 ARG A CA 1
ATOM 1572 C C . ARG A 1 204 ? -10.047 -22.641 -11.82 1 98.75 204 ARG A C 1
ATOM 1574 O O . ARG A 1 204 ? -11.133 -23.219 -11.977 1 98.75 204 ARG A O 1
ATOM 1581 N N . ALA A 1 205 ? -8.914 -23.281 -11.789 1 98.69 205 ALA A N 1
ATOM 1582 C CA . ALA A 1 205 ? -8.867 -24.734 -11.875 1 98.69 205 ALA A CA 1
ATOM 1583 C C . ALA A 1 205 ? -9.656 -25.391 -10.742 1 98.69 205 ALA A C 1
ATOM 1585 O O . ALA A 1 205 ? -10.375 -26.359 -10.953 1 98.69 205 ALA A O 1
ATOM 1586 N N . GLY A 1 206 ? -9.5 -24.844 -9.547 1 98.81 206 GLY A N 1
ATOM 1587 C CA . GLY A 1 206 ? -10.258 -25.344 -8.414 1 98.81 206 GLY A CA 1
ATOM 1588 C C . GLY A 1 206 ? -11.758 -25.172 -8.586 1 98.81 206 GLY A C 1
ATOM 1589 O O . GLY A 1 206 ? -12.523 -26.094 -8.281 1 98.81 206 GLY A O 1
ATOM 1590 N N . TYR A 1 207 ? -12.148 -24.016 -9.078 1 98.81 207 TYR A N 1
ATOM 1591 C CA . TYR A 1 207 ? -13.539 -23.719 -9.383 1 98.81 207 TYR A CA 1
ATOM 1592 C C . TYR A 1 207 ? -14.109 -24.75 -10.367 1 98.81 207 TYR A C 1
ATOM 1594 O O . TYR A 1 207 ? -15.156 -25.344 -10.109 1 98.81 207 TYR A O 1
ATOM 1602 N N . LEU A 1 208 ? -13.406 -25 -11.422 1 98.81 208 LEU A N 1
ATOM 1603 C CA . LEU A 1 208 ? -13.859 -25.922 -12.469 1 98.81 208 LEU A CA 1
ATOM 1604 C C . LEU A 1 208 ? -13.914 -27.359 -11.945 1 98.81 208 LEU A C 1
ATOM 1606 O O . LEU A 1 208 ? -14.836 -28.109 -12.273 1 98.81 208 LEU A O 1
ATOM 1610 N N . SER A 1 209 ? -12.945 -27.719 -11.156 1 98.56 209 SER A N 1
ATOM 1611 C CA . SER A 1 209 ? -12.914 -29.062 -10.578 1 98.56 209 SER A CA 1
ATOM 1612 C C . SER A 1 209 ? -14.141 -29.312 -9.703 1 98.56 209 SER A C 1
ATOM 1614 O O . SER A 1 209 ? -14.75 -30.391 -9.781 1 98.56 209 SER A O 1
ATOM 1616 N N . ALA A 1 210 ? -14.5 -28.344 -8.938 1 98.81 210 ALA A N 1
ATOM 1617 C CA . ALA A 1 210 ? -15.656 -28.469 -8.055 1 98.81 210 ALA A CA 1
ATOM 1618 C C . ALA A 1 210 ? -16.953 -28.594 -8.859 1 98.81 210 ALA A C 1
ATOM 1620 O O . ALA A 1 210 ? -17.844 -29.359 -8.492 1 98.81 210 ALA A O 1
ATOM 16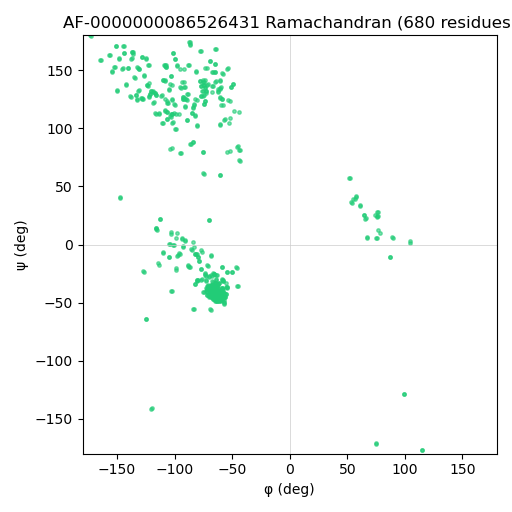21 N N . LEU A 1 211 ? -17.078 -27.812 -9.93 1 98.75 211 LEU A N 1
ATOM 1622 C CA . LEU A 1 211 ? -18.25 -27.938 -10.789 1 98.75 211 LEU A CA 1
ATOM 1623 C C . LEU A 1 211 ? -18.359 -29.344 -11.375 1 98.75 211 LEU A C 1
ATOM 1625 O O . LEU A 1 211 ? -19.422 -29.953 -11.359 1 98.75 211 LEU A O 1
ATOM 1629 N N . ARG A 1 212 ? -17.219 -29.812 -11.836 1 98.31 212 ARG A N 1
ATOM 1630 C CA . ARG A 1 212 ? -17.188 -31.156 -12.406 1 98.31 212 ARG A CA 1
ATOM 1631 C C . ARG A 1 212 ? -17.609 -32.188 -11.383 1 98.31 212 ARG A C 1
ATOM 1633 O O . ARG A 1 212 ? -18.375 -33.094 -11.695 1 98.31 212 ARG A O 1
ATOM 1640 N N . GLU A 1 213 ? -17.109 -32.062 -10.227 1 98.19 213 GLU A N 1
ATOM 1641 C CA . GLU A 1 213 ? -17.453 -33 -9.148 1 98.19 213 GLU A CA 1
ATOM 1642 C C . GLU A 1 213 ? -18.953 -33 -8.875 1 98.19 213 GLU A C 1
ATOM 1644 O O . GLU A 1 213 ? -19.516 -34.031 -8.484 1 98.19 213 GLU A O 1
ATOM 1649 N N . ALA A 1 214 ? -19.578 -31.891 -9.117 1 98.31 214 ALA A N 1
ATOM 1650 C CA . ALA A 1 214 ? -21 -31.734 -8.836 1 98.31 214 ALA A CA 1
ATOM 1651 C C . ALA A 1 214 ? -21.844 -32.062 -10.062 1 98.31 214 ALA A C 1
ATOM 1653 O O . ALA A 1 214 ? -23.062 -31.938 -10.031 1 98.31 214 ALA A O 1
ATOM 1654 N N . GLY A 1 215 ? -21.188 -32.375 -11.133 1 98.31 215 GLY A N 1
ATOM 1655 C CA . GLY A 1 215 ? -21.891 -32.688 -12.359 1 98.31 215 GLY A CA 1
ATOM 1656 C C . GLY A 1 215 ? -22.438 -31.469 -13.078 1 98.31 215 GLY A C 1
ATOM 1657 O O . GLY A 1 215 ? -23.438 -31.547 -13.773 1 98.31 215 GLY A O 1
ATOM 1658 N N . ILE A 1 216 ? -21.859 -30.344 -12.859 1 98.38 216 ILE A N 1
ATOM 1659 C CA . ILE A 1 216 ? -22.297 -29.094 -13.477 1 98.38 216 ILE A CA 1
ATOM 1660 C C . ILE A 1 216 ? -21.359 -28.734 -14.625 1 98.38 216 ILE A C 1
ATOM 1662 O O . ILE A 1 216 ? -20.141 -28.641 -14.438 1 98.38 216 ILE A O 1
ATOM 1666 N N . GLU A 1 217 ? -21.875 -28.531 -15.805 1 97.81 217 GLU A N 1
ATOM 1667 C CA . GLU A 1 217 ? -21.078 -28.078 -16.938 1 97.81 217 GLU A CA 1
ATOM 1668 C C . GLU A 1 217 ? -20.75 -26.594 -16.812 1 97.81 217 GLU A C 1
ATOM 1670 O O . GLU A 1 217 ? -21.641 -25.766 -16.578 1 97.81 217 GLU A O 1
ATOM 1675 N N . PRO A 1 218 ? -19.531 -26.328 -16.922 1 97.06 218 PRO A N 1
ATOM 1676 C CA . PRO A 1 218 ? -19.188 -24.906 -16.844 1 97.06 218 PRO A CA 1
ATOM 1677 C C . PRO A 1 218 ? -19.859 -24.062 -17.938 1 97.06 218 PRO A C 1
ATOM 1679 O O . PRO A 1 218 ? -19.938 -24.516 -19.094 1 97.06 218 PRO A O 1
ATOM 1682 N N . ASP A 1 219 ? -20.391 -22.938 -17.594 1 97.25 219 ASP A N 1
ATOM 1683 C CA . ASP A 1 219 ? -20.953 -21.953 -18.516 1 97.25 219 ASP A CA 1
ATOM 1684 C C . ASP A 1 219 ? -20 -20.797 -18.734 1 97.25 219 ASP A C 1
ATOM 1686 O O . ASP A 1 219 ? -19.719 -20.031 -17.812 1 97.25 219 ASP A O 1
ATOM 1690 N N . PRO A 1 220 ? -19.453 -20.656 -19.938 1 96.81 220 PRO A N 1
ATOM 1691 C CA . PRO A 1 220 ? -18.484 -19.578 -20.203 1 96.81 220 PRO A CA 1
ATOM 1692 C C . PRO A 1 220 ? -19.031 -18.203 -19.844 1 96.81 220 PRO A C 1
ATOM 1694 O O . PRO A 1 220 ? -18.266 -17.297 -19.484 1 96.81 220 PRO A O 1
ATOM 1697 N N . ALA A 1 221 ? -20.297 -18.047 -19.828 1 96.62 221 ALA A N 1
ATOM 1698 C CA . ALA A 1 221 ? -20.922 -16.766 -19.516 1 96.62 221 ALA A CA 1
ATOM 1699 C C . ALA A 1 221 ? -20.766 -16.422 -18.031 1 96.62 221 ALA A C 1
ATOM 1701 O O . ALA A 1 221 ? -20.938 -15.266 -17.641 1 96.62 221 ALA A O 1
ATOM 1702 N N . LEU A 1 222 ? -20.469 -17.453 -17.234 1 98.12 222 LEU A N 1
ATOM 1703 C CA . LEU A 1 222 ? -20.359 -17.266 -15.797 1 98.12 222 LEU A CA 1
ATOM 1704 C C . LEU A 1 222 ? -18.906 -17.156 -15.359 1 98.12 222 LEU A C 1
ATOM 1706 O O . LEU A 1 222 ? -18.625 -17 -14.164 1 98.12 222 LEU A O 1
ATOM 1710 N N . LEU A 1 223 ? -18.016 -17.25 -16.312 1 98.31 223 LEU A N 1
ATOM 1711 C CA . LEU A 1 223 ? -16.578 -17.078 -16.078 1 98.31 223 LEU A CA 1
ATOM 1712 C C . LEU A 1 223 ? -16.125 -15.688 -16.531 1 98.31 223 LEU A C 1
ATOM 1714 O O . LEU A 1 223 ? -15.945 -15.445 -17.719 1 98.31 223 LEU A O 1
ATOM 1718 N N . VAL A 1 224 ? -15.883 -14.781 -15.555 1 98.31 224 VAL A N 1
ATOM 1719 C CA . VAL A 1 224 ? -15.57 -13.391 -15.898 1 98.31 224 VAL A CA 1
ATOM 1720 C C . VAL A 1 224 ? -14.164 -13.047 -15.43 1 98.31 224 VAL A C 1
ATOM 1722 O O . VAL A 1 224 ? -13.867 -13.086 -14.234 1 98.31 224 VAL A O 1
ATOM 1725 N N . GLU A 1 225 ? -13.328 -12.828 -16.359 1 97.94 225 GLU A N 1
ATOM 1726 C CA . GLU A 1 225 ? -12.008 -12.266 -16.078 1 97.94 225 GLU A CA 1
ATOM 1727 C C . GLU A 1 225 ? -12.047 -10.742 -16.094 1 97.94 225 GLU A C 1
ATOM 1729 O O . GLU A 1 225 ? -12.609 -10.141 -17 1 97.94 225 GLU A O 1
ATOM 1734 N N . CYS A 1 226 ? -11.5 -10.109 -15.023 1 96.06 226 CYS A N 1
ATOM 1735 C CA . CYS A 1 226 ? -11.531 -8.648 -14.977 1 96.06 226 CYS A CA 1
ATOM 1736 C C . CYS A 1 226 ? -10.203 -8.094 -14.492 1 96.06 226 CYS A C 1
ATOM 1738 O O . CYS A 1 226 ? -9.352 -8.844 -14.008 1 96.06 226 CYS A O 1
ATOM 1740 N N . PRO A 1 227 ? -10.031 -6.777 -14.695 1 91.62 227 PRO A N 1
ATOM 1741 C CA . PRO A 1 227 ? -8.836 -6.156 -14.109 1 91.62 227 PRO A CA 1
ATOM 1742 C C . PRO A 1 227 ? -8.773 -6.324 -12.594 1 91.62 227 PRO A C 1
ATOM 1744 O O . PRO A 1 227 ? -9.812 -6.367 -11.922 1 91.62 227 PRO A O 1
ATOM 1747 N N . PHE A 1 228 ? -7.59 -6.426 -12.156 1 87.69 228 PHE A N 1
ATOM 1748 C CA . PHE A 1 228 ? -7.316 -6.621 -10.734 1 87.69 228 PHE A CA 1
ATOM 1749 C C . PHE A 1 228 ? -7.523 -5.324 -9.969 1 87.69 228 PHE A C 1
ATOM 1751 O O . PHE A 1 228 ? -6.578 -4.777 -9.398 1 87.69 228 PHE A O 1
ATOM 1758 N N . THR A 1 229 ? -8.734 -4.777 -9.977 1 86.69 229 THR A N 1
ATOM 1759 C CA . THR A 1 229 ? -9.086 -3.506 -9.352 1 86.69 229 THR A CA 1
ATOM 1760 C C . THR A 1 229 ? -10.492 -3.564 -8.766 1 86.69 229 THR A C 1
ATOM 1762 O O . THR A 1 229 ? -11.266 -4.48 -9.07 1 86.69 229 THR A O 1
ATOM 1765 N N . HIS A 1 230 ? -10.742 -2.604 -7.945 1 87.44 230 HIS A N 1
ATOM 1766 C CA . HIS A 1 230 ? -12.086 -2.449 -7.402 1 87.44 230 HIS A CA 1
ATOM 1767 C C . HIS A 1 230 ? -13.117 -2.281 -8.516 1 87.44 230 HIS A C 1
ATOM 1769 O O . HIS A 1 230 ? -14.148 -2.955 -8.516 1 87.44 230 HIS A O 1
ATOM 1775 N N . ASP A 1 231 ? -12.82 -1.428 -9.492 1 89.75 231 ASP A N 1
ATOM 1776 C CA . ASP A 1 231 ? -13.727 -1.158 -10.602 1 89.75 231 ASP A CA 1
ATOM 1777 C C . ASP A 1 231 ? -13.93 -2.406 -11.461 1 89.75 231 ASP A C 1
ATOM 1779 O O . ASP A 1 231 ? -15.023 -2.635 -11.977 1 89.75 231 ASP A O 1
ATOM 1783 N N . GLY A 1 232 ? -12.891 -3.09 -11.555 1 93.56 232 GLY A N 1
ATOM 1784 C CA . GLY A 1 232 ? -13.016 -4.34 -12.281 1 93.56 232 GLY A CA 1
ATOM 1785 C C . GLY A 1 232 ? -14.07 -5.266 -11.703 1 93.56 232 GLY A C 1
ATOM 1786 O O . GLY A 1 232 ? -14.898 -5.816 -12.438 1 93.56 232 GLY A O 1
ATOM 1787 N N . GLY A 1 233 ? -14.078 -5.418 -10.391 1 95.44 233 GLY A N 1
ATOM 1788 C CA . GLY A 1 233 ? -15.078 -6.234 -9.727 1 95.44 233 GLY A CA 1
ATOM 1789 C C . GLY A 1 233 ? -16.484 -5.672 -9.844 1 95.44 233 GLY A C 1
ATOM 1790 O O . GLY A 1 233 ? -17.438 -6.414 -10.062 1 95.44 233 GLY A O 1
ATOM 1791 N N . LEU A 1 234 ? -16.547 -4.367 -9.75 1 95.31 234 LEU A N 1
ATOM 1792 C CA . LEU A 1 234 ? -17.828 -3.674 -9.844 1 95.31 234 LEU A CA 1
ATOM 1793 C C . LEU A 1 234 ? -18.469 -3.893 -11.211 1 95.31 234 LEU A C 1
ATOM 1795 O O . LEU A 1 234 ? -19.625 -4.301 -11.297 1 95.31 234 LEU A O 1
ATOM 1799 N N . GLN A 1 235 ? -17.688 -3.705 -12.195 1 97.31 235 GLN A N 1
ATOM 1800 C CA . GLN A 1 235 ? -18.188 -3.824 -13.562 1 97.31 235 GLN A CA 1
ATOM 1801 C C . GLN A 1 235 ? -18.516 -5.273 -13.898 1 97.31 235 GLN A C 1
ATOM 1803 O O . GLN A 1 235 ? -19.484 -5.539 -14.625 1 97.31 235 GLN A O 1
ATOM 1808 N N . ALA A 1 236 ? -17.734 -6.164 -13.383 1 98.25 236 ALA A N 1
ATOM 1809 C CA . ALA A 1 236 ? -17.984 -7.582 -13.625 1 98.25 236 ALA A CA 1
ATOM 1810 C C . ALA A 1 236 ? -19.344 -8 -13.062 1 98.25 236 ALA A C 1
ATOM 1812 O O . ALA A 1 236 ? -20.109 -8.703 -13.734 1 98.25 236 ALA A O 1
ATOM 1813 N N . VAL A 1 237 ? -19.672 -7.578 -11.906 1 98.19 237 VAL A N 1
ATOM 1814 C CA . VAL A 1 237 ? -20.953 -7.922 -11.289 1 98.19 237 VAL A CA 1
ATOM 1815 C C . VAL A 1 237 ? -22.094 -7.277 -12.07 1 98.19 237 VAL A C 1
ATOM 1817 O O . VAL A 1 237 ? -23.109 -7.914 -12.336 1 98.19 237 VAL A O 1
ATOM 1820 N N . ARG A 1 238 ? -21.906 -6.051 -12.43 1 97.56 238 ARG A N 1
ATOM 1821 C CA . ARG A 1 238 ? -22.938 -5.367 -13.203 1 97.56 238 ARG A CA 1
ATOM 1822 C C . ARG A 1 238 ? -23.234 -6.117 -14.492 1 97.56 238 ARG A C 1
ATOM 1824 O O . ARG A 1 238 ? -24.406 -6.281 -14.867 1 97.56 238 ARG A O 1
ATOM 1831 N N . ALA A 1 239 ? -22.203 -6.578 -15.117 1 97.56 239 ALA A N 1
ATOM 1832 C CA . ALA A 1 239 ? -22.375 -7.348 -16.344 1 97.56 239 ALA A CA 1
ATOM 1833 C C . ALA A 1 239 ? -23.109 -8.656 -16.078 1 97.56 239 ALA A C 1
ATOM 1835 O O . ALA A 1 239 ? -23.984 -9.047 -16.859 1 97.56 239 ALA A O 1
ATOM 1836 N N . LEU A 1 240 ? -22.781 -9.352 -14.992 1 97.94 240 LEU A N 1
ATOM 1837 C CA . LEU A 1 240 ? -23.422 -10.617 -14.641 1 97.94 240 LEU A CA 1
ATOM 1838 C C . LEU A 1 240 ? -24.891 -10.414 -14.336 1 97.94 240 LEU A C 1
ATOM 1840 O O . LEU A 1 240 ? -25.734 -11.227 -14.734 1 97.94 240 LEU A O 1
ATOM 1844 N N . LEU A 1 241 ? -25.266 -9.328 -13.695 1 97 241 LEU A N 1
ATOM 1845 C CA . LEU A 1 241 ? -26.641 -9.07 -13.266 1 97 241 LEU A CA 1
ATOM 1846 C C . LEU A 1 241 ? -27.5 -8.633 -14.445 1 97 241 LEU A C 1
ATOM 1848 O O . LEU A 1 241 ? -28.734 -8.695 -14.367 1 97 241 LEU A O 1
ATOM 1852 N N . ALA A 1 242 ? -26.859 -8.164 -15.461 1 96.06 242 ALA A N 1
ATOM 1853 C CA . ALA A 1 242 ? -27.578 -7.703 -16.656 1 96.06 242 ALA A CA 1
ATOM 1854 C C . ALA A 1 242 ? -27.984 -8.883 -17.531 1 96.06 242 ALA A C 1
ATOM 1856 O O . ALA A 1 242 ? -28.797 -8.719 -18.453 1 96.06 242 ALA A O 1
ATOM 1857 N N . ARG A 1 243 ? -27.469 -10.008 -17.219 1 94.81 243 ARG A N 1
ATOM 1858 C CA . ARG A 1 243 ? -27.797 -11.188 -18.016 1 94.81 243 ARG A CA 1
ATOM 1859 C C . ARG A 1 243 ? -29.219 -11.656 -17.734 1 94.81 243 ARG A C 1
ATOM 1861 O O . ARG A 1 243 ? -29.734 -11.477 -16.641 1 94.81 243 ARG A O 1
ATOM 1868 N N . ASP A 1 244 ? -29.797 -12.289 -18.75 1 93.31 244 ASP A N 1
ATOM 1869 C CA . ASP A 1 244 ? -31.141 -12.844 -18.594 1 93.31 244 ASP A CA 1
ATOM 1870 C C . ASP A 1 244 ? -31.156 -13.969 -17.562 1 93.31 244 ASP A C 1
ATOM 1872 O O . ASP A 1 244 ? -32.031 -13.977 -16.672 1 93.31 244 ASP A O 1
ATOM 1876 N N . GLU A 1 245 ? -30.203 -14.844 -17.734 1 93.75 245 GLU A N 1
ATOM 1877 C CA . GLU A 1 245 ? -30.047 -15.906 -16.75 1 93.75 245 GLU A CA 1
ATOM 1878 C C . GLU A 1 245 ? -28.922 -15.562 -15.766 1 93.75 245 GLU A C 1
ATOM 1880 O O . GLU A 1 245 ? -27.766 -15.875 -16.016 1 93.75 245 GLU A O 1
ATOM 1885 N N . ARG A 1 246 ? -29.328 -15.078 -14.641 1 95.06 246 ARG A N 1
ATOM 1886 C CA . ARG A 1 246 ? -28.391 -14.609 -13.633 1 95.06 246 ARG A CA 1
ATOM 1887 C C . ARG A 1 246 ? -27.844 -15.773 -12.805 1 95.06 246 ARG A C 1
ATOM 1889 O O . ARG A 1 246 ? -28.516 -16.797 -12.641 1 95.06 246 ARG A O 1
ATOM 1896 N N . PRO A 1 247 ? -26.641 -15.641 -12.359 1 97.75 247 PRO A N 1
ATOM 1897 C CA . PRO A 1 247 ? -26.188 -16.609 -11.352 1 97.75 247 PRO A CA 1
ATOM 1898 C C . PRO A 1 247 ? -26.891 -16.422 -10.008 1 97.75 247 PRO A C 1
ATOM 1900 O O . PRO A 1 247 ? -27.484 -15.383 -9.75 1 97.75 247 PRO A O 1
ATOM 1903 N N . THR A 1 248 ? -26.875 -17.469 -9.258 1 97.81 248 THR A N 1
ATOM 1904 C CA . THR A 1 248 ? -27.453 -17.406 -7.918 1 97.81 248 THR A CA 1
ATOM 1905 C C . THR A 1 248 ? -26.344 -17.359 -6.863 1 97.81 248 THR A C 1
ATOM 1907 O O . THR A 1 248 ? -26.625 -17.141 -5.684 1 97.81 248 THR A O 1
ATOM 1910 N N . ALA A 1 249 ? -25.094 -17.609 -7.332 1 98.62 249 ALA A N 1
ATOM 1911 C CA . ALA A 1 249 ? -23.938 -17.562 -6.445 1 98.62 249 ALA A CA 1
ATOM 1912 C C . ALA A 1 249 ? -22.703 -17.031 -7.18 1 98.62 249 ALA A C 1
ATOM 1914 O O . ALA A 1 249 ? -22.594 -17.156 -8.398 1 98.62 249 ALA A O 1
ATOM 1915 N N . LEU A 1 250 ? -21.859 -16.422 -6.426 1 98.81 250 LEU A N 1
ATOM 1916 C CA . LEU A 1 250 ? -20.672 -15.773 -6.977 1 98.81 250 LEU A CA 1
ATOM 1917 C C . LEU A 1 250 ? -19.438 -16.047 -6.105 1 98.81 250 LEU A C 1
ATOM 1919 O O . LEU A 1 250 ? -19.5 -15.875 -4.887 1 98.81 250 LEU A O 1
ATOM 1923 N N . LEU A 1 251 ? -18.375 -16.531 -6.715 1 98.88 251 LEU A N 1
ATOM 1924 C CA . LEU A 1 251 ? -17.031 -16.562 -6.125 1 98.88 251 LEU A CA 1
ATOM 1925 C C . LEU A 1 251 ? -16.141 -15.508 -6.754 1 98.88 251 LEU A C 1
ATOM 1927 O O . LEU A 1 251 ? -15.953 -15.492 -7.973 1 98.88 251 LEU A O 1
ATOM 1931 N N . VAL A 1 252 ? -15.602 -14.602 -5.938 1 98.75 252 VAL A N 1
ATOM 1932 C CA . VAL A 1 252 ? -14.617 -13.633 -6.402 1 98.75 252 VAL A CA 1
ATOM 1933 C C . VAL A 1 252 ? -13.227 -14.039 -5.906 1 98.75 252 VAL A C 1
ATOM 1935 O O . VAL A 1 252 ? -13.031 -14.273 -4.711 1 98.75 252 VAL A O 1
ATOM 1938 N N . ASP A 1 253 ? -12.242 -14.016 -6.754 1 98.12 253 ASP A N 1
ATOM 1939 C CA . ASP A 1 253 ? -11.031 -14.766 -6.449 1 98.12 253 ASP A CA 1
ATOM 1940 C C . ASP A 1 253 ? -9.992 -13.883 -5.762 1 98.12 253 ASP A C 1
ATOM 1942 O O . ASP A 1 253 ? -8.852 -14.305 -5.559 1 98.12 253 ASP A O 1
ATOM 1946 N N . ASN A 1 254 ? -10.352 -12.625 -5.449 1 94.38 254 ASN A N 1
ATOM 1947 C CA . ASN A 1 254 ? -9.438 -11.773 -4.695 1 94.38 254 ASN A CA 1
ATOM 1948 C C . ASN A 1 254 ? -10.188 -10.664 -3.959 1 94.38 254 ASN A C 1
ATOM 1950 O O . ASN A 1 254 ? -11.312 -10.32 -4.324 1 94.38 254 ASN A O 1
ATOM 1954 N N . ASN A 1 255 ? -9.57 -10.078 -3.02 1 90.88 255 ASN A N 1
ATOM 1955 C CA . ASN A 1 255 ? -10.219 -9.117 -2.129 1 90.88 255 ASN A CA 1
ATOM 1956 C C . ASN A 1 255 ? -10.43 -7.773 -2.812 1 90.88 255 ASN A C 1
ATOM 1958 O O . ASN A 1 255 ? -11.383 -7.055 -2.494 1 90.88 255 ASN A O 1
ATOM 1962 N N . ILE A 1 256 ? -9.555 -7.422 -3.742 1 88 256 ILE A N 1
ATOM 1963 C CA . ILE A 1 256 ? -9.648 -6.113 -4.379 1 88 256 ILE A CA 1
ATOM 1964 C C . ILE A 1 256 ? -10.891 -6.055 -5.262 1 88 256 ILE A C 1
ATOM 1966 O O . ILE A 1 256 ? -11.766 -5.207 -5.062 1 88 256 ILE A O 1
ATOM 1970 N N . ALA A 1 257 ? -10.992 -6.977 -6.16 1 92.62 257 ALA A N 1
ATOM 1971 C CA . ALA A 1 257 ? -12.203 -7.078 -6.98 1 92.62 257 ALA A CA 1
ATOM 1972 C C . ALA A 1 257 ? -13.422 -7.402 -6.125 1 92.62 257 ALA A C 1
ATOM 1974 O O . ALA A 1 257 ? -14.539 -6.984 -6.441 1 92.62 257 ALA A O 1
ATOM 1975 N N . GLY A 1 258 ? -13.133 -8.141 -5.016 1 94.69 258 GLY A N 1
ATOM 1976 C CA . GLY A 1 258 ? -14.203 -8.492 -4.102 1 94.69 258 GLY A CA 1
ATOM 1977 C C . GLY A 1 258 ? -14.906 -7.285 -3.504 1 94.69 258 GLY A C 1
ATOM 1978 O O . GLY A 1 258 ? -16.125 -7.293 -3.338 1 94.69 258 GLY A O 1
ATOM 1979 N N . GLY A 1 259 ? -14.141 -6.305 -3.201 1 90.94 259 GLY A N 1
ATOM 1980 C CA . GLY A 1 259 ? -14.734 -5.078 -2.693 1 90.94 259 GLY A CA 1
ATOM 1981 C C . GLY A 1 259 ? -15.68 -4.422 -3.686 1 90.94 259 GLY A C 1
ATOM 1982 O O . GLY A 1 259 ? -16.766 -3.98 -3.314 1 90.94 259 GLY A O 1
ATOM 1983 N N . GLY A 1 260 ? -15.219 -4.355 -4.949 1 92.25 260 GLY A N 1
ATOM 1984 C CA . GLY A 1 260 ? -16.062 -3.809 -6 1 92.25 260 GLY A CA 1
ATOM 1985 C C . GLY A 1 260 ? -17.297 -4.648 -6.27 1 92.25 260 GLY A C 1
ATOM 1986 O O . GLY A 1 260 ? -18.391 -4.109 -6.449 1 92.25 260 GLY A O 1
ATOM 1987 N N . ALA A 1 261 ? -17.109 -5.891 -6.25 1 96.12 261 ALA A N 1
ATOM 1988 C CA . ALA A 1 261 ? -18.219 -6.82 -6.449 1 96.12 261 ALA A CA 1
ATOM 1989 C C . ALA A 1 261 ? -19.266 -6.672 -5.352 1 96.12 261 ALA A C 1
ATOM 1991 O O . ALA A 1 261 ? -20.469 -6.59 -5.633 1 96.12 261 ALA A O 1
ATOM 1992 N N . PHE A 1 262 ? -18.797 -6.613 -4.145 1 95.25 262 PHE A N 1
ATOM 1993 C CA . PHE A 1 262 ? -19.688 -6.445 -2.998 1 95.25 262 PHE A CA 1
ATOM 1994 C C . PHE A 1 262 ? -20.516 -5.176 -3.135 1 95.25 262 PHE A C 1
ATOM 1996 O O . PHE A 1 262 ? -21.734 -5.199 -2.951 1 95.25 262 PHE A O 1
ATOM 2003 N N . ARG A 1 263 ? -19.859 -4.133 -3.529 1 91.19 263 ARG A N 1
ATOM 2004 C CA . ARG A 1 263 ? -20.547 -2.85 -3.67 1 91.19 263 ARG A CA 1
ATOM 2005 C C . ARG A 1 263 ? -21.641 -2.922 -4.738 1 91.19 263 ARG A C 1
ATOM 2007 O O . ARG A 1 263 ? -22.75 -2.451 -4.527 1 91.19 263 ARG A O 1
ATOM 2014 N N . ALA A 1 264 ? -21.266 -3.455 -5.859 1 93.94 264 ALA A N 1
ATOM 2015 C CA . ALA A 1 264 ? -22.219 -3.57 -6.961 1 93.94 264 ALA A CA 1
ATOM 2016 C C . ALA A 1 264 ? -23.438 -4.406 -6.551 1 93.94 264 ALA A C 1
ATOM 2018 O O . ALA A 1 264 ? -24.562 -4.078 -6.898 1 93.94 264 ALA A O 1
ATOM 2019 N N . LEU A 1 265 ? -23.219 -5.438 -5.77 1 95.31 265 LEU A N 1
ATOM 2020 C CA . LEU A 1 265 ? -24.297 -6.309 -5.328 1 95.31 265 LEU A CA 1
ATOM 2021 C C . LEU A 1 265 ? -25.203 -5.586 -4.332 1 95.31 265 LEU A C 1
ATOM 2023 O O . LEU A 1 265 ? -26.422 -5.648 -4.445 1 95.31 265 LEU A O 1
ATOM 2027 N N . VAL A 1 266 ? -24.594 -4.941 -3.451 1 90.44 266 VAL A N 1
ATOM 2028 C CA . VAL A 1 266 ? -25.359 -4.203 -2.451 1 90.44 266 VAL A CA 1
ATOM 2029 C C . VAL A 1 266 ? -26.172 -3.096 -3.131 1 90.44 266 VAL A C 1
ATOM 2031 O O . VAL A 1 266 ? -27.344 -2.9 -2.828 1 90.44 266 VAL A O 1
ATOM 2034 N N . ASP A 1 267 ? -25.594 -2.459 -4.07 1 88.31 267 ASP A N 1
ATOM 2035 C CA . ASP A 1 267 ? -26.234 -1.367 -4.789 1 88.31 267 ASP A CA 1
ATOM 2036 C C . ASP A 1 267 ? -27.422 -1.875 -5.605 1 88.31 267 ASP A C 1
ATOM 2038 O O . ASP A 1 267 ? -28.344 -1.118 -5.902 1 88.31 267 ASP A O 1
ATOM 2042 N N . SER A 1 268 ? -27.359 -3.061 -5.922 1 93.62 268 SER A N 1
ATOM 2043 C CA . SER A 1 268 ? -28.422 -3.639 -6.746 1 93.62 268 SER A CA 1
ATOM 2044 C C . SER A 1 268 ? -29.656 -3.965 -5.91 1 93.62 268 SER A C 1
ATOM 2046 O O . SER A 1 268 ? -30.719 -4.273 -6.457 1 93.62 268 SER A O 1
ATOM 2048 N N . GLY A 1 269 ? -29.5 -3.961 -4.598 1 92.19 269 GLY A N 1
ATOM 2049 C CA . GLY A 1 269 ? -30.625 -4.223 -3.715 1 92.19 269 GLY A CA 1
ATOM 2050 C C . GLY A 1 269 ? -30.797 -5.695 -3.396 1 92.19 269 GLY A C 1
ATOM 2051 O O . GLY A 1 269 ? -31.75 -6.078 -2.703 1 92.19 269 GLY A O 1
ATOM 2052 N N . LEU A 1 270 ? -29.906 -6.504 -3.834 1 93.56 270 LEU A N 1
ATOM 2053 C CA . LEU A 1 270 ? -29.969 -7.938 -3.561 1 93.56 270 LEU A CA 1
ATOM 2054 C C . LEU A 1 270 ? -29.578 -8.227 -2.115 1 93.56 270 LEU A C 1
ATOM 2056 O O . LEU A 1 270 ? -28.656 -7.613 -1.579 1 93.56 270 LEU A O 1
ATOM 2060 N N . ARG A 1 271 ? -30.375 -9.133 -1.548 1 95 271 ARG A N 1
ATOM 2061 C CA . ARG A 1 271 ? -30.016 -9.625 -0.22 1 95 271 ARG A CA 1
ATOM 2062 C C . ARG A 1 271 ? -29.016 -10.758 -0.311 1 95 271 ARG A C 1
ATOM 2064 O O . ARG A 1 271 ? -29.328 -11.844 -0.8 1 95 271 ARG A O 1
ATOM 2071 N N . LEU A 1 272 ? -27.781 -10.547 0.283 1 97.25 272 LEU A N 1
ATOM 2072 C CA . LEU A 1 272 ? -26.719 -11.555 0.23 1 97.25 272 LEU A CA 1
ATOM 2073 C C . LEU A 1 272 ? -27.016 -12.695 1.201 1 97.25 272 LEU A C 1
ATOM 2075 O O . LEU A 1 272 ? -27.422 -12.453 2.34 1 97.25 272 LEU A O 1
ATOM 2079 N N . GLY A 1 273 ? -26.734 -13.867 0.748 1 97 273 GLY A N 1
ATOM 2080 C CA . GLY A 1 273 ? -27.062 -15.047 1.537 1 97 273 GLY A CA 1
ATOM 2081 C C . GLY A 1 273 ? -28.469 -15.547 1.306 1 97 273 GLY A C 1
ATOM 2082 O O . GLY A 1 273 ? -28.812 -16.672 1.686 1 97 273 GLY A O 1
ATOM 2083 N N . GLU A 1 274 ? -29.312 -14.75 0.604 1 96.12 274 GLU A N 1
ATOM 2084 C CA . GLU A 1 274 ? -30.703 -15.102 0.308 1 96.12 274 GLU A CA 1
ATOM 2085 C C . GLU A 1 274 ? -30.969 -15.039 -1.191 1 96.12 274 GLU A C 1
ATOM 2087 O O . GLU A 1 274 ? -31.188 -16.078 -1.83 1 96.12 274 GLU A O 1
ATOM 2092 N N . ASP A 1 275 ? -30.859 -13.844 -1.786 1 95.69 275 ASP A N 1
ATOM 2093 C CA . ASP A 1 275 ? -31.109 -13.664 -3.215 1 95.69 275 ASP A CA 1
ATOM 2094 C C . ASP A 1 275 ? -29.891 -14.086 -4.039 1 95.69 275 ASP A C 1
ATOM 2096 O O . ASP A 1 275 ? -30.031 -14.5 -5.191 1 95.69 275 ASP A O 1
ATOM 2100 N N . MET A 1 276 ? -28.75 -13.891 -3.426 1 96.75 276 MET A N 1
ATOM 2101 C CA . MET A 1 276 ? -27.469 -14.172 -4.043 1 96.75 276 MET A CA 1
ATOM 2102 C C . MET A 1 276 ? -26.438 -14.57 -2.994 1 96.75 276 MET A C 1
ATOM 2104 O O . MET A 1 276 ? -26.375 -13.969 -1.919 1 96.75 276 MET A O 1
ATOM 2108 N N . SER A 1 277 ? -25.734 -15.625 -3.285 1 98.62 277 SER A N 1
ATOM 2109 C CA . SER A 1 277 ? -24.625 -15.984 -2.414 1 98.62 277 SER A CA 1
ATOM 2110 C C . SER A 1 277 ? -23.312 -15.391 -2.922 1 98.62 277 SER A C 1
ATOM 2112 O O . SER A 1 277 ? -23.062 -15.359 -4.129 1 98.62 277 SER A O 1
ATOM 2114 N N . LEU A 1 278 ? -22.484 -14.914 -2.016 1 98.75 278 LEU A N 1
ATOM 2115 C CA . LEU A 1 278 ? -21.188 -14.328 -2.336 1 98.75 278 LEU A CA 1
ATOM 2116 C C . LEU A 1 278 ? -20.109 -14.891 -1.43 1 98.75 278 LEU A C 1
ATOM 2118 O O . LEU A 1 278 ? -20.25 -14.883 -0.204 1 98.75 278 LEU A O 1
ATOM 2122 N N . ILE A 1 279 ? -19.062 -15.43 -1.981 1 98.81 279 ILE A N 1
ATOM 2123 C CA . ILE A 1 279 ? -17.812 -15.766 -1.296 1 98.81 279 ILE A CA 1
ATOM 2124 C C . ILE A 1 279 ? -16.656 -14.984 -1.919 1 98.81 279 ILE A C 1
ATOM 2126 O O . ILE A 1 279 ? -16.531 -14.93 -3.145 1 98.81 279 ILE A O 1
ATOM 2130 N N . VAL A 1 280 ? -15.859 -14.367 -1.09 1 98.25 280 VAL A N 1
ATOM 2131 C CA . VAL A 1 280 ? -14.742 -13.578 -1.588 1 98.25 280 VAL A CA 1
ATOM 2132 C C . VAL A 1 280 ? -13.43 -14.109 -1.009 1 98.25 280 VAL A C 1
ATOM 2134 O O . VAL A 1 280 ? -13.305 -14.266 0.207 1 98.25 280 VAL A O 1
ATOM 2137 N N . TYR A 1 281 ? -12.461 -14.391 -1.936 1 96.44 281 TYR A N 1
ATOM 2138 C CA . TYR A 1 281 ? -11.125 -14.742 -1.47 1 96.44 281 TYR A CA 1
ATOM 2139 C C . TYR A 1 281 ? -10.516 -13.602 -0.665 1 96.44 281 TYR A C 1
ATOM 2141 O O . TYR A 1 281 ? -10.484 -12.453 -1.121 1 96.44 281 TYR A O 1
ATOM 2149 N N . ASP A 1 282 ? -10.062 -13.883 0.542 1 92.69 282 ASP A N 1
ATOM 2150 C CA . ASP A 1 282 ? -9.445 -12.984 1.51 1 92.69 282 ASP A CA 1
ATOM 2151 C C . ASP A 1 282 ? -10.453 -11.961 2.025 1 92.69 282 ASP A C 1
ATOM 2153 O O . ASP A 1 282 ? -10.078 -10.977 2.666 1 92.69 282 ASP A O 1
ATOM 2157 N N . GLY A 1 283 ? -11.688 -12.047 1.68 1 92.56 283 GLY A N 1
ATOM 2158 C CA . GLY A 1 283 ? -12.773 -11.266 2.25 1 92.56 283 GLY A CA 1
ATOM 2159 C C . GLY A 1 283 ? -12.789 -9.828 1.771 1 92.56 283 GLY A C 1
ATOM 2160 O O . GLY A 1 283 ? -12.195 -9.5 0.742 1 92.56 283 GLY A O 1
ATOM 2161 N N . VAL A 1 284 ? -13.68 -9.07 2.428 1 89.56 284 VAL A N 1
ATOM 2162 C CA . VAL A 1 284 ? -13.859 -7.637 2.215 1 89.56 284 VAL A CA 1
ATOM 2163 C C . VAL A 1 284 ? -13.664 -6.887 3.531 1 89.56 284 VAL A C 1
ATOM 2165 O O . VAL A 1 284 ? -14.062 -7.375 4.594 1 89.56 284 VAL A O 1
ATOM 2168 N N . PRO A 1 285 ? -12.93 -5.754 3.477 1 81.06 285 PRO A N 1
ATOM 2169 C CA . PRO A 1 285 ? -12.734 -5.016 4.727 1 81.06 285 PRO A CA 1
ATOM 2170 C C . PRO A 1 285 ? -14.039 -4.781 5.484 1 81.06 285 PRO A C 1
ATOM 2172 O O . PRO A 1 285 ? -15.062 -4.445 4.879 1 81.06 285 PRO A O 1
ATOM 2175 N N . PRO A 1 286 ? -13.938 -4.961 6.77 1 77.06 286 PRO A N 1
ATOM 2176 C CA . PRO A 1 286 ? -15.156 -4.891 7.578 1 77.06 286 PRO A CA 1
ATOM 2177 C C . PRO A 1 286 ? -15.922 -3.582 7.383 1 77.06 286 PRO A C 1
ATOM 2179 O O . PRO A 1 286 ? -17.156 -3.578 7.391 1 77.06 286 PRO A O 1
ATOM 2182 N N . GLY A 1 287 ? -15.227 -2.57 7.234 1 75.38 287 GLY A N 1
ATOM 2183 C CA . GLY A 1 287 ? -15.898 -1.296 7.027 1 75.38 287 GLY A CA 1
ATOM 2184 C C . GLY A 1 287 ? -16.719 -1.251 5.75 1 75.38 287 GLY A C 1
ATOM 2185 O O . GLY A 1 287 ? -17.797 -0.668 5.719 1 75.38 287 GLY A O 1
ATOM 2186 N N . LEU A 1 288 ? -16.234 -1.882 4.789 1 78.81 288 LEU A N 1
ATOM 2187 C CA . LEU A 1 288 ? -16.891 -1.938 3.49 1 78.81 288 LEU A CA 1
ATOM 2188 C C . LEU A 1 288 ? -18.016 -2.973 3.498 1 78.81 288 LEU A C 1
ATOM 2190 O O . LEU A 1 288 ? -19.062 -2.773 2.865 1 78.81 288 LEU A O 1
ATOM 2194 N N . ALA A 1 289 ? -17.844 -3.963 4.273 1 83.19 289 ALA A N 1
ATOM 2195 C CA . ALA A 1 289 ? -18.734 -5.117 4.23 1 83.19 289 ALA A CA 1
ATOM 2196 C C . ALA A 1 289 ? -20 -4.875 5.062 1 83.19 289 ALA A C 1
ATOM 2198 O O . ALA A 1 289 ? -20.938 -5.676 5.035 1 83.19 289 ALA A O 1
ATOM 2199 N N . HIS A 1 290 ? -20 -3.787 5.625 1 80.56 290 HIS A N 1
ATOM 2200 C CA . HIS A 1 290 ? -21.188 -3.52 6.43 1 80.56 290 HIS A CA 1
ATOM 2201 C C . HIS A 1 290 ? -22.438 -3.367 5.551 1 80.56 290 HIS A C 1
ATOM 2203 O O . HIS A 1 290 ? -22.391 -2.699 4.516 1 80.56 290 HIS A O 1
ATOM 2209 N N . PRO A 1 291 ? -23.438 -4.027 5.918 1 80.81 291 PRO A N 1
ATOM 2210 C CA . PRO A 1 291 ? -23.75 -4.641 7.215 1 80.81 291 PRO A CA 1
ATOM 2211 C C . PRO A 1 291 ? -23.438 -6.141 7.242 1 80.81 291 PRO A C 1
ATOM 2213 O O . PRO A 1 291 ? -23.812 -6.828 8.195 1 80.81 291 PRO A O 1
ATOM 2216 N N . TYR A 1 292 ? -22.875 -6.684 6.25 1 91.75 292 TYR A N 1
ATOM 2217 C CA . TYR A 1 292 ? -22.625 -8.117 6.156 1 91.75 292 TYR A CA 1
ATOM 2218 C C . TYR A 1 292 ? -21.25 -8.469 6.707 1 91.75 292 TYR A C 1
ATOM 2220 O O . TYR A 1 292 ? -20.375 -7.609 6.797 1 91.75 292 TYR A O 1
ATOM 2228 N N . ARG A 1 293 ? -21.203 -9.648 7.188 1 93.81 293 ARG A N 1
ATOM 2229 C CA . ARG A 1 293 ? -19.922 -10.328 7.262 1 93.81 293 ARG A CA 1
ATOM 2230 C C . ARG A 1 293 ? -19.719 -11.25 6.059 1 93.81 293 ARG A C 1
ATOM 2232 O O . ARG A 1 293 ? -20.375 -12.289 5.953 1 93.81 293 ARG A O 1
ATOM 2239 N N . VAL A 1 294 ? -18.797 -10.859 5.273 1 97.25 294 VAL A N 1
ATOM 2240 C CA . VAL A 1 294 ? -18.656 -11.555 4 1 97.25 294 VAL A CA 1
ATOM 2241 C C . VAL A 1 294 ? -17.969 -12.898 4.215 1 97.25 294 VAL A C 1
ATOM 2243 O O . VAL A 1 294 ? -16.922 -12.977 4.875 1 97.25 294 VAL A O 1
ATOM 2246 N N . THR A 1 295 ? -18.578 -14 3.717 1 98.44 295 THR A N 1
ATOM 2247 C CA . THR A 1 295 ? -17.906 -15.297 3.713 1 98.44 295 THR A CA 1
ATOM 2248 C C . THR A 1 295 ? -16.625 -15.242 2.883 1 98.44 295 THR A C 1
ATOM 2250 O O . THR A 1 295 ? -16.625 -14.719 1.766 1 98.44 295 THR A O 1
ATOM 2253 N N . ALA A 1 296 ? -15.539 -15.812 3.457 1 98.06 296 ALA A N 1
ATOM 2254 C CA . ALA A 1 296 ? -14.242 -15.625 2.818 1 98.06 296 ALA A CA 1
ATOM 2255 C C . ALA A 1 296 ? -13.469 -16.938 2.754 1 98.06 296 ALA A C 1
ATOM 2257 O O . ALA A 1 296 ? -13.641 -17.812 3.605 1 98.06 296 ALA A O 1
ATOM 2258 N N . VAL A 1 297 ? -12.734 -17.109 1.655 1 98.31 297 VAL A N 1
ATOM 2259 C CA . VAL A 1 297 ? -11.602 -18.031 1.683 1 98.31 297 VAL A CA 1
ATOM 2260 C C . VAL A 1 297 ? -10.383 -17.328 2.277 1 98.31 297 VAL A C 1
ATOM 2262 O O . VAL A 1 297 ? -9.82 -16.422 1.661 1 98.31 297 VAL A O 1
ATOM 2265 N N . VAL A 1 298 ? -10.047 -17.75 3.402 1 95.38 298 VAL A N 1
ATOM 2266 C CA . VAL A 1 298 ? -9 -17.031 4.125 1 95.38 298 VAL A CA 1
ATOM 2267 C C . VAL A 1 298 ? -7.684 -17.781 4.027 1 95.38 298 VAL A C 1
ATOM 2269 O O . VAL A 1 298 ? -7.66 -19.016 4.109 1 95.38 298 VAL A O 1
ATOM 2272 N N . GLN A 1 299 ? -6.672 -16.984 3.793 1 92.31 299 GLN A N 1
ATOM 2273 C CA . GLN A 1 299 ? -5.289 -17.453 3.818 1 92.31 299 GLN A CA 1
ATOM 2274 C C . GLN A 1 299 ? -4.473 -16.703 4.863 1 92.31 299 GLN A C 1
ATOM 2276 O O . GLN A 1 299 ? -4.727 -15.523 5.125 1 92.31 299 GLN A O 1
ATOM 2281 N N . PRO A 1 300 ? -3.736 -17.375 5.668 1 84.81 300 PRO A N 1
ATOM 2282 C CA . PRO A 1 300 ? -2.916 -16.641 6.637 1 84.81 300 PRO A CA 1
ATOM 2283 C C . PRO A 1 300 ? -1.903 -15.711 5.973 1 84.81 300 PRO A C 1
ATOM 2285 O O . PRO A 1 300 ? -0.698 -15.844 6.199 1 84.81 300 PRO A O 1
ATOM 2288 N N . THR A 1 301 ? -2.383 -14.797 5.219 1 81.44 301 THR A N 1
ATOM 2289 C CA . THR A 1 301 ? -1.545 -13.852 4.484 1 81.44 301 THR A CA 1
ATOM 2290 C C . THR A 1 301 ? -1.21 -12.641 5.348 1 81.44 301 THR A C 1
ATOM 2292 O O . THR A 1 301 ? -1.658 -12.547 6.492 1 81.44 301 THR A O 1
ATOM 2295 N N . GLY A 1 302 ? -0.34 -11.836 4.848 1 87.12 302 GLY A N 1
ATOM 2296 C CA . GLY A 1 302 ? 0.067 -10.641 5.57 1 87.12 302 GLY A CA 1
ATOM 2297 C C . GLY A 1 302 ? 1.384 -10.812 6.305 1 87.12 302 GLY A C 1
ATOM 2298 O O . GLY A 1 302 ? 2.373 -11.258 5.723 1 87.12 302 GLY A O 1
ATOM 2299 N N . HIS A 1 303 ? 1.287 -10.445 7.582 1 89.69 303 HIS A N 1
ATOM 2300 C CA . HIS A 1 303 ? 2.5 -10.391 8.391 1 89.69 303 HIS A CA 1
ATOM 2301 C C . HIS A 1 303 ? 3.172 -11.758 8.469 1 89.69 303 HIS A C 1
ATOM 2303 O O . HIS A 1 303 ? 4.387 -11.875 8.289 1 89.69 303 HIS A O 1
ATOM 2309 N N . ALA A 1 304 ? 2.385 -12.789 8.625 1 92.19 304 ALA A N 1
ATOM 2310 C CA . ALA A 1 304 ? 2.916 -14.141 8.781 1 92.19 304 ALA A CA 1
ATOM 2311 C C . ALA A 1 304 ? 3.57 -14.625 7.488 1 92.19 304 ALA A C 1
ATOM 2313 O O . ALA A 1 304 ? 4.641 -15.234 7.52 1 92.19 304 ALA A O 1
ATOM 2314 N N . SER A 1 305 ? 2.975 -14.406 6.402 1 94.56 305 SER A N 1
ATOM 2315 C CA . SER A 1 305 ? 3.555 -14.805 5.121 1 94.56 305 SER A CA 1
ATOM 2316 C C . SER A 1 305 ? 4.848 -14.047 4.844 1 94.56 305 SER A C 1
ATOM 2318 O O . SER A 1 305 ? 5.793 -14.609 4.281 1 94.56 305 SER A O 1
ATOM 2320 N N . GLY A 1 306 ? 4.883 -12.773 5.258 1 95.38 306 GLY A N 1
ATOM 2321 C CA . GLY A 1 306 ? 6.109 -12 5.137 1 95.38 306 GLY A CA 1
ATOM 2322 C C . GLY A 1 306 ? 7.273 -12.617 5.891 1 95.38 306 GLY A C 1
ATOM 2323 O O . GLY A 1 306 ? 8.367 -12.75 5.344 1 95.38 306 GLY A O 1
ATOM 2324 N N . ARG A 1 307 ? 6.996 -12.977 7.102 1 96.38 307 ARG A N 1
ATOM 2325 C CA . ARG A 1 307 ? 8.047 -13.594 7.91 1 96.38 307 ARG A CA 1
ATOM 2326 C C . ARG A 1 307 ? 8.516 -14.906 7.285 1 96.38 307 ARG A C 1
ATOM 2328 O O . ARG A 1 307 ? 9.711 -15.203 7.27 1 96.38 307 ARG A O 1
ATOM 2335 N N . ALA A 1 308 ? 7.559 -15.672 6.789 1 97.5 308 ALA A N 1
ATOM 2336 C CA . ALA A 1 308 ? 7.887 -16.953 6.152 1 97.5 308 ALA A CA 1
ATOM 2337 C C . ALA A 1 308 ? 8.773 -16.734 4.926 1 97.5 308 ALA A C 1
ATOM 2339 O O . ALA A 1 308 ? 9.734 -17.469 4.719 1 97.5 308 ALA A O 1
ATOM 2340 N N . LEU A 1 309 ? 8.469 -15.766 4.121 1 98.06 309 LEU A N 1
ATOM 2341 C CA . LEU A 1 309 ? 9.242 -15.445 2.93 1 98.06 309 LEU A CA 1
ATOM 2342 C C . LEU A 1 309 ? 10.672 -15.062 3.299 1 98.06 309 LEU A C 1
ATOM 2344 O O . LEU A 1 309 ? 11.625 -15.516 2.664 1 98.06 309 LEU A O 1
ATOM 2348 N N . ALA A 1 310 ? 10.758 -14.234 4.316 1 98.19 310 ALA A N 1
ATOM 2349 C CA . ALA A 1 310 ? 12.078 -13.844 4.797 1 98.19 310 ALA A CA 1
ATOM 2350 C C . ALA A 1 310 ? 12.875 -15.055 5.266 1 98.19 310 ALA A C 1
ATOM 2352 O O . ALA A 1 310 ? 14.062 -15.172 4.98 1 98.19 310 ALA A O 1
ATOM 2353 N N . GLU A 1 311 ? 12.172 -15.938 5.98 1 98.06 311 GLU A N 1
ATOM 2354 C CA . GLU A 1 311 ? 12.828 -17.141 6.469 1 98.06 311 GLU A CA 1
ATOM 2355 C C . GLU A 1 311 ? 13.344 -18 5.316 1 98.06 311 GLU A C 1
ATOM 2357 O O . GLU A 1 311 ? 14.469 -18.5 5.367 1 98.06 311 GLU A O 1
ATOM 2362 N N . LEU A 1 312 ? 12.57 -18.188 4.312 1 98.44 312 LEU A N 1
ATOM 2363 C CA . LEU A 1 312 ? 12.984 -18.953 3.143 1 98.44 312 LEU A CA 1
ATOM 2364 C C . LEU A 1 312 ? 14.211 -18.312 2.484 1 98.44 312 LEU A C 1
ATOM 2366 O O . LEU A 1 312 ? 15.133 -19.016 2.066 1 98.44 312 LEU A O 1
ATOM 2370 N N . MET A 1 313 ? 14.219 -16.984 2.395 1 98.44 313 MET A N 1
ATOM 2371 C CA . MET A 1 313 ? 15.336 -16.25 1.8 1 98.44 313 MET A CA 1
ATOM 2372 C C . MET A 1 313 ? 16.609 -16.453 2.617 1 98.44 313 MET A C 1
ATOM 2374 O O . MET A 1 313 ? 17.672 -16.703 2.059 1 98.44 313 MET A O 1
ATOM 2378 N N . LEU A 1 314 ? 16.5 -16.359 3.934 1 97.44 314 LEU A N 1
ATOM 2379 C CA . LEU A 1 314 ? 17.641 -16.516 4.816 1 97.44 314 LEU A CA 1
ATOM 2380 C C . LEU A 1 314 ? 18.234 -17.922 4.703 1 97.44 314 LEU A C 1
ATOM 2382 O O . LEU A 1 314 ? 19.453 -18.094 4.668 1 97.44 314 LEU A O 1
ATOM 2386 N N . ARG A 1 315 ? 17.375 -18.922 4.605 1 96.94 315 ARG A N 1
ATOM 2387 C CA . ARG A 1 315 ? 17.828 -20.297 4.445 1 96.94 315 ARG A CA 1
ATOM 2388 C C . ARG A 1 315 ? 18.516 -20.5 3.096 1 96.94 315 ARG A C 1
ATOM 2390 O O . ARG A 1 315 ? 19.531 -21.188 3 1 96.94 315 ARG A O 1
ATOM 2397 N N . LEU A 1 316 ? 17.938 -19.891 2.119 1 97 316 LEU A N 1
ATOM 2398 C CA . LEU A 1 316 ? 18.516 -19.969 0.78 1 97 316 LEU A CA 1
ATOM 2399 C C . LEU A 1 316 ? 19.906 -19.359 0.74 1 97 316 LEU A C 1
ATOM 2401 O O . LEU A 1 316 ? 20.844 -19.984 0.223 1 97 316 LEU A O 1
ATOM 2405 N N . LEU A 1 317 ? 20.047 -18.188 1.312 1 94.56 317 LEU A N 1
ATOM 2406 C CA . LEU A 1 317 ? 21.328 -17.484 1.279 1 94.56 317 LEU A CA 1
ATOM 2407 C C . LEU A 1 317 ? 22.344 -18.141 2.209 1 94.56 317 LEU A C 1
ATOM 2409 O O . LEU A 1 317 ? 23.547 -18.078 1.958 1 94.56 317 LEU A O 1
ATOM 2413 N N . GLY A 1 318 ? 21.875 -18.703 3.227 1 92.44 318 GLY A N 1
ATOM 2414 C CA . GLY A 1 318 ? 22.766 -19.297 4.207 1 92.44 318 GLY A CA 1
ATOM 2415 C C . GLY A 1 318 ? 23.203 -20.703 3.832 1 92.44 318 GLY A C 1
ATOM 2416 O O . GLY A 1 318 ? 24.391 -20.969 3.688 1 92.44 318 GLY A O 1
ATOM 2417 N N . ASP A 1 319 ? 22.188 -21.594 3.594 1 91.31 319 ASP A N 1
ATOM 2418 C CA . ASP A 1 319 ? 22.453 -23.031 3.439 1 91.31 319 ASP A CA 1
ATOM 2419 C C . ASP A 1 319 ? 22.234 -23.469 1.997 1 91.31 319 ASP A C 1
ATOM 2421 O O . ASP A 1 319 ? 22.5 -24.625 1.653 1 91.31 319 ASP A O 1
ATOM 2425 N N . GLY A 1 320 ? 21.75 -22.625 1.23 1 92.19 320 GLY A N 1
ATOM 2426 C CA . GLY A 1 320 ? 21.5 -22.984 -0.158 1 92.19 320 GLY A CA 1
ATOM 2427 C C . GLY A 1 320 ? 20.234 -23.797 -0.341 1 92.19 320 GLY A C 1
ATOM 2428 O O . GLY A 1 320 ? 19.969 -24.312 -1.434 1 92.19 320 GLY A O 1
ATOM 2429 N N . VAL A 1 321 ? 19.469 -23.875 0.721 1 92.38 321 VAL A N 1
ATOM 2430 C CA . VAL A 1 321 ? 18.281 -24.734 0.688 1 92.38 321 VAL A CA 1
ATOM 2431 C C . VAL A 1 321 ? 17.141 -24 -0.017 1 92.38 321 VAL A C 1
ATOM 2433 O O . VAL A 1 321 ? 16.812 -22.859 0.342 1 92.38 321 VAL A O 1
ATOM 2436 N N . ARG A 1 322 ? 16.625 -24.625 -1.015 1 95.19 322 ARG A N 1
ATOM 2437 C CA . ARG A 1 322 ? 15.461 -24.109 -1.728 1 95.19 322 ARG A CA 1
ATOM 2438 C C . ARG A 1 322 ? 14.164 -24.703 -1.183 1 95.19 322 ARG A C 1
ATOM 2440 O O . ARG A 1 322 ? 13.555 -25.562 -1.831 1 95.19 322 ARG A O 1
ATOM 2447 N N . GLU A 1 323 ? 13.742 -24.188 -0.111 1 96.44 323 GLU A N 1
ATOM 2448 C CA . GLU A 1 323 ? 12.57 -24.719 0.579 1 96.44 323 GLU A CA 1
ATOM 2449 C C . GLU A 1 323 ? 11.281 -24.281 -0.107 1 96.44 323 GLU A C 1
ATOM 2451 O O . GLU A 1 323 ? 11.188 -23.172 -0.617 1 96.44 323 GLU A O 1
ATOM 2456 N N . GLN A 1 324 ? 10.406 -25.203 -0.134 1 97.06 324 GLN A N 1
ATOM 2457 C CA . GLN A 1 324 ? 9.07 -24.984 -0.669 1 97.06 324 GLN A CA 1
ATOM 2458 C C . GLN A 1 324 ? 8.008 -25.141 0.419 1 97.06 324 GLN A C 1
ATOM 2460 O O . GLN A 1 324 ? 8.023 -26.109 1.173 1 97.06 324 GLN A O 1
ATOM 2465 N N . ARG A 1 325 ? 7.148 -24.141 0.537 1 97.06 325 ARG A N 1
ATOM 2466 C CA . ARG A 1 325 ? 6.121 -24.156 1.57 1 97.06 325 ARG A CA 1
ATOM 2467 C C . ARG A 1 325 ? 4.742 -23.891 0.975 1 97.06 325 ARG A C 1
ATOM 2469 O O . ARG A 1 325 ? 4.562 -22.922 0.229 1 97.06 325 ARG A O 1
ATOM 2476 N N . LEU A 1 326 ? 3.852 -24.781 1.254 1 97.06 326 LEU A N 1
ATOM 2477 C CA . LEU A 1 326 ? 2.459 -24.672 0.838 1 97.06 326 LEU A CA 1
ATOM 2478 C C . LEU A 1 326 ? 1.532 -24.625 2.049 1 97.06 326 LEU A C 1
ATOM 2480 O O . LEU A 1 326 ? 1.585 -25.5 2.912 1 97.06 326 LEU A O 1
ATOM 2484 N N . GLU A 1 327 ? 0.742 -23.594 2.197 1 96.75 327 GLU A N 1
ATOM 2485 C CA . GLU A 1 327 ? -0.221 -23.484 3.289 1 96.75 327 GLU A CA 1
ATOM 2486 C C . GLU A 1 327 ? -1.648 -23.672 2.785 1 96.75 327 GLU A C 1
ATOM 2488 O O . GLU A 1 327 ? -1.954 -23.359 1.633 1 96.75 327 GLU A O 1
ATOM 2493 N N . ALA A 1 328 ? -2.471 -24.125 3.635 1 96 328 ALA A N 1
ATOM 2494 C CA . ALA A 1 328 ? -3.852 -24.438 3.27 1 96 328 ALA A CA 1
ATOM 2495 C C . ALA A 1 328 ? -4.777 -23.266 3.586 1 96 328 ALA A C 1
ATOM 2497 O O . ALA A 1 328 ? -4.664 -22.641 4.648 1 96 328 ALA A O 1
ATOM 2498 N N . PRO A 1 329 ? -5.66 -22.969 2.607 1 96.06 329 PRO A N 1
ATOM 2499 C CA . PRO A 1 329 ? -6.711 -22 2.918 1 96.06 329 PRO A CA 1
ATOM 2500 C C . PRO A 1 329 ? -7.848 -22.609 3.74 1 96.06 329 PRO A C 1
ATOM 2502 O O . PRO A 1 329 ? -7.879 -23.812 3.955 1 96.06 329 PRO A O 1
ATOM 2505 N N . ALA A 1 330 ? -8.648 -21.719 4.273 1 97 330 ALA A N 1
ATOM 2506 C CA . ALA A 1 330 ? -9.844 -22.141 4.992 1 97 330 ALA A CA 1
ATOM 2507 C C . ALA A 1 330 ? -11.016 -21.219 4.703 1 97 330 ALA A C 1
ATOM 2509 O O . ALA A 1 330 ? -10.828 -20.031 4.41 1 97 330 ALA A O 1
ATOM 2510 N N . ILE A 1 331 ? -12.164 -21.812 4.816 1 98 331 ILE A N 1
ATOM 2511 C CA . ILE A 1 331 ? -13.359 -20.984 4.641 1 98 331 ILE A CA 1
ATOM 2512 C C . ILE A 1 331 ? -13.781 -20.406 5.984 1 98 331 ILE A C 1
ATOM 2514 O O . ILE A 1 331 ? -13.867 -21.109 6.984 1 98 331 ILE A O 1
ATOM 2518 N N . GLU A 1 332 ? -13.898 -19.172 6.031 1 97.62 332 GLU A N 1
ATOM 2519 C CA . GLU A 1 332 ? -14.516 -18.484 7.156 1 97.62 332 GLU A CA 1
ATOM 2520 C C . GLU A 1 332 ? -15.922 -18.016 6.809 1 97.62 332 GLU A C 1
ATOM 2522 O O . GLU A 1 332 ? -16.094 -17.062 6.047 1 97.62 332 GLU A O 1
ATOM 2527 N N . ALA A 1 333 ? -16.891 -18.625 7.402 1 97.75 333 ALA A N 1
ATOM 2528 C CA . ALA A 1 333 ? -18.281 -18.375 7.066 1 97.75 333 ALA A CA 1
ATOM 2529 C C . ALA A 1 333 ? -18.734 -17.016 7.602 1 97.75 333 ALA A C 1
ATOM 2531 O O . ALA A 1 333 ? -18.406 -16.641 8.719 1 97.75 333 ALA A O 1
ATOM 2532 N N . GLY A 1 334 ? -19.422 -16.344 6.727 1 97.38 334 GLY A N 1
ATOM 2533 C CA . GLY A 1 334 ? -20.156 -15.148 7.102 1 97.38 334 GLY A CA 1
ATOM 2534 C C . GLY A 1 334 ? -21.656 -15.25 6.836 1 97.38 334 GLY A C 1
ATOM 2535 O O . GLY A 1 334 ? -22.266 -16.297 7.082 1 97.38 334 GLY A O 1
ATOM 2536 N N . ASP A 1 335 ? -22.203 -14.023 6.359 1 96 335 ASP A N 1
ATOM 2537 C CA . ASP A 1 335 ? -23.641 -13.992 6.16 1 96 335 ASP A CA 1
ATOM 2538 C C . ASP A 1 335 ? -24 -13.789 4.688 1 96 335 ASP A C 1
ATOM 2540 O O . ASP A 1 335 ? -25.141 -13.523 4.352 1 96 335 ASP A O 1
ATOM 2544 N N . THR A 1 336 ? -22.984 -13.977 3.859 1 98.25 336 THR A N 1
ATOM 2545 C CA . THR A 1 336 ? -23.234 -13.57 2.482 1 98.25 336 THR A CA 1
ATOM 2546 C C . THR A 1 336 ? -23.469 -14.789 1.594 1 98.25 336 THR A C 1
ATOM 2548 O O . THR A 1 336 ? -23.625 -14.656 0.378 1 98.25 336 THR A O 1
ATOM 2551 N N . ASP A 1 337 ? -23.438 -15.953 2.137 1 98.31 337 ASP A N 1
ATOM 2552 C CA . ASP A 1 337 ? -23.797 -17.141 1.37 1 98.31 337 ASP A CA 1
ATOM 2553 C C . ASP A 1 337 ? -24.797 -18.016 2.137 1 98.31 337 ASP A C 1
ATOM 2555 O O . ASP A 1 337 ? -24.875 -17.938 3.365 1 98.31 337 ASP A O 1
ATOM 2559 N N . GLY A 1 338 ? -25.625 -18.75 1.349 1 97.75 338 GLY A N 1
ATOM 2560 C CA . GLY A 1 338 ? -26.641 -19.609 1.932 1 97.75 338 GLY A CA 1
ATOM 2561 C C . GLY A 1 338 ? -27.359 -20.469 0.906 1 97.75 338 GLY A C 1
ATOM 2562 O O . GLY A 1 338 ? -27 -20.453 -0.276 1 97.75 338 GLY A O 1
ATOM 2563 N N . PRO A 1 339 ? -28.312 -21.281 1.428 1 97.19 339 PRO A N 1
ATOM 2564 C CA . PRO A 1 339 ? -29.031 -22.203 0.548 1 97.19 339 PRO A CA 1
ATOM 2565 C C . PRO A 1 339 ? -29.797 -21.484 -0.555 1 97.19 339 PRO A C 1
ATOM 2567 O O . PRO A 1 339 ? -30.344 -20.406 -0.331 1 97.19 339 PRO A O 1
ATOM 2570 N N . LEU A 1 340 ? -29.781 -22.109 -1.753 1 95.31 340 LEU A N 1
ATOM 2571 C CA . LEU A 1 340 ? -30.594 -21.609 -2.852 1 95.31 340 LEU A CA 1
ATOM 2572 C C . LEU A 1 340 ? -32.062 -21.609 -2.475 1 95.31 340 LEU A C 1
ATOM 2574 O O . LEU A 1 340 ? -32.594 -22.609 -1.972 1 95.31 340 LEU A O 1
ATOM 2578 N N . ARG A 1 341 ? -32.656 -20.422 -2.508 1 85.12 341 ARG A N 1
ATOM 2579 C CA . ARG A 1 341 ? -34.094 -20.359 -2.184 1 85.12 341 ARG A CA 1
ATOM 2580 C C . ARG A 1 341 ? -34.938 -20.703 -3.396 1 85.12 341 ARG A C 1
ATOM 2582 O O . ARG A 1 341 ? -34.594 -20.375 -4.531 1 85.12 341 ARG A O 1
ATOM 2589 N N . GLY A 1 342 ? -35.781 -21.797 -3.283 1 67.56 342 GLY A N 1
ATOM 2590 C CA . GLY A 1 342 ? -36.719 -22.297 -4.293 1 67.56 342 GLY A CA 1
ATOM 2591 C C . GLY A 1 342 ? -37.625 -21.219 -4.855 1 67.56 342 GLY A C 1
ATOM 2592 O O . GLY A 1 342 ? -37.812 -20.188 -4.215 1 67.56 342 GLY A O 1
ATOM 2593 N N . MET B 1 1 ? 36.188 -27.328 -27.438 1 30.22 1 MET B N 1
ATOM 2594 C CA . MET B 1 1 ? 36.688 -26.031 -27.016 1 30.22 1 MET B CA 1
ATOM 2595 C C . MET B 1 1 ? 35.562 -25.141 -26.5 1 30.22 1 MET B C 1
ATOM 2597 O O . MET B 1 1 ? 34.719 -24.734 -27.281 1 30.22 1 MET B O 1
ATOM 2601 N N . ARG B 1 2 ? 35.031 -25.422 -25.375 1 32.12 2 ARG B N 1
ATOM 2602 C CA . ARG B 1 2 ? 33.906 -24.766 -24.719 1 32.12 2 ARG B CA 1
ATOM 2603 C C . ARG B 1 2 ? 34.125 -23.266 -24.641 1 32.12 2 ARG B C 1
ATOM 2605 O O . ARG B 1 2 ? 35.094 -22.797 -24.062 1 32.12 2 ARG B O 1
ATOM 2612 N N . GLY B 1 3 ? 33.875 -22.562 -25.688 1 33.12 3 GLY B N 1
ATOM 2613 C CA . GLY B 1 3 ? 34.031 -21.109 -25.766 1 33.12 3 GLY B CA 1
ATOM 2614 C C . GLY B 1 3 ? 33.5 -20.375 -24.562 1 33.12 3 GLY B C 1
ATOM 2615 O O . GLY B 1 3 ? 32.312 -20.469 -24.266 1 33.12 3 GLY B O 1
ATOM 2616 N N . THR B 1 4 ? 34.219 -20.312 -23.531 1 37.12 4 THR B N 1
ATOM 2617 C CA . THR B 1 4 ? 33.906 -19.547 -22.328 1 37.12 4 THR B CA 1
ATOM 2618 C C . THR B 1 4 ? 33.406 -18.156 -22.688 1 37.12 4 THR B C 1
ATOM 2620 O O . THR B 1 4 ? 34.094 -17.406 -23.406 1 37.12 4 THR B O 1
ATOM 2623 N N . THR B 1 5 ? 32.25 -17.969 -22.953 1 41.81 5 THR B N 1
ATOM 2624 C CA . THR B 1 5 ? 31.672 -16.641 -23.203 1 41.81 5 THR B CA 1
ATOM 2625 C C . THR B 1 5 ? 32.188 -15.641 -22.188 1 41.81 5 THR B C 1
ATOM 2627 O O . THR B 1 5 ? 31.828 -15.695 -21 1 41.81 5 THR B O 1
ATOM 2630 N N . VAL B 1 6 ? 33.469 -15.203 -22.25 1 45.31 6 VAL B N 1
ATOM 2631 C CA . VAL B 1 6 ? 34.125 -14.211 -21.391 1 45.31 6 VAL B CA 1
ATOM 2632 C C . VAL B 1 6 ? 33.281 -12.93 -21.359 1 45.31 6 VAL B C 1
ATOM 2634 O O . VAL B 1 6 ? 32.938 -12.375 -22.406 1 45.31 6 VAL B O 1
ATOM 2637 N N . LYS B 1 7 ? 32.594 -12.656 -20.375 1 57.09 7 LYS B N 1
ATOM 2638 C CA . LYS B 1 7 ? 31.953 -11.367 -20.172 1 57.09 7 LYS B CA 1
ATOM 2639 C C . LYS B 1 7 ? 32.875 -10.211 -20.5 1 57.09 7 LYS B C 1
ATOM 2641 O O . LYS B 1 7 ? 34.031 -10.172 -20.047 1 57.09 7 LYS B O 1
ATOM 2646 N N . VAL B 1 8 ? 32.562 -9.453 -21.516 1 68.44 8 VAL B N 1
ATOM 2647 C CA . VAL B 1 8 ? 33.344 -8.32 -21.969 1 68.44 8 VAL B CA 1
ATOM 2648 C C . VAL B 1 8 ? 33.438 -7.277 -20.859 1 68.44 8 VAL B C 1
ATOM 2650 O O . VAL B 1 8 ? 32.438 -6.82 -20.328 1 68.44 8 VAL B O 1
ATOM 2653 N N . ASN B 1 9 ? 34.562 -7.219 -20.203 1 72.88 9 ASN B N 1
ATOM 2654 C CA . ASN B 1 9 ? 34.812 -6.18 -19.219 1 72.88 9 ASN B CA 1
ATOM 2655 C C . ASN B 1 9 ? 35.375 -4.918 -19.859 1 72.88 9 ASN B C 1
ATOM 2657 O O . ASN B 1 9 ? 35.562 -4.859 -21.078 1 72.88 9 ASN B O 1
ATOM 2661 N N . LEU B 1 10 ? 35.5 -3.908 -18.969 1 79.5 10 LEU B N 1
ATOM 2662 C CA . LEU B 1 10 ? 35.938 -2.609 -19.453 1 79.5 10 LEU B CA 1
ATOM 2663 C C . LEU B 1 10 ? 37.312 -2.73 -20.156 1 79.5 10 LEU B C 1
ATOM 2665 O O . LEU B 1 10 ? 37.562 -2.055 -21.156 1 79.5 10 LEU B O 1
ATOM 2669 N N . LYS B 1 11 ? 38.094 -3.658 -19.672 1 80.44 11 LYS B N 1
ATOM 2670 C CA . LYS B 1 11 ? 39.406 -3.865 -20.266 1 80.44 11 LYS B CA 1
ATOM 2671 C C . LYS B 1 11 ? 39.312 -4.441 -21.672 1 80.44 11 LYS B C 1
ATOM 2673 O O . LYS B 1 11 ? 39.969 -3.979 -22.594 1 80.44 11 LYS B O 1
ATOM 2678 N N . ALA B 1 12 ? 38.469 -5.41 -21.75 1 81.25 12 ALA B N 1
ATOM 2679 C CA . ALA B 1 12 ? 38.281 -6.031 -23.062 1 81.25 12 ALA B CA 1
ATOM 2680 C C . ALA B 1 12 ? 37.719 -5.023 -24.078 1 81.25 12 ALA B C 1
ATOM 2682 O O . ALA B 1 12 ? 38.156 -5.012 -25.234 1 81.25 12 ALA B O 1
ATOM 2683 N N . LEU B 1 13 ? 36.812 -4.262 -23.562 1 85.19 13 LEU B N 1
ATOM 2684 C CA . LEU B 1 13 ? 36.219 -3.24 -24.422 1 85.19 13 LEU B CA 1
ATOM 2685 C C . LEU B 1 13 ? 37.281 -2.207 -24.812 1 85.19 13 LEU B C 1
ATOM 2687 O O . LEU B 1 13 ? 37.344 -1.802 -25.984 1 85.19 13 LEU B O 1
ATOM 2691 N N . SER B 1 14 ? 38.062 -1.864 -23.922 1 88.5 14 SER B N 1
ATOM 2692 C CA . SER B 1 14 ? 39.125 -0.922 -24.172 1 88.5 14 SER B CA 1
ATOM 2693 C C . SER B 1 14 ? 40.156 -1.489 -25.156 1 88.5 14 SER B C 1
ATOM 2695 O O . SER B 1 14 ? 40.562 -0.794 -26.078 1 88.5 14 SER B O 1
ATOM 2697 N N . ASP B 1 15 ? 40.469 -2.664 -25 1 86.5 15 ASP B N 1
ATOM 2698 C CA . ASP B 1 15 ? 41.406 -3.336 -25.891 1 86.5 15 ASP B CA 1
ATOM 2699 C C . ASP B 1 15 ? 40.875 -3.408 -27.312 1 86.5 15 ASP B C 1
ATOM 2701 O O . ASP B 1 15 ? 41.594 -3.17 -28.281 1 86.5 15 ASP B O 1
ATOM 2705 N N . ALA B 1 16 ? 39.625 -3.678 -27.344 1 86.81 16 ALA B N 1
ATOM 2706 C CA . ALA B 1 16 ? 39 -3.816 -28.656 1 86.81 16 ALA B CA 1
ATOM 2707 C C . ALA B 1 16 ? 38.969 -2.484 -29.391 1 86.81 16 ALA B C 1
ATOM 2709 O O . ALA B 1 16 ? 39.031 -2.451 -30.625 1 86.81 16 ALA B O 1
ATOM 2710 N N . LEU B 1 17 ? 38.875 -1.482 -28.672 1 88.62 17 LEU B N 1
ATOM 2711 C CA . LEU B 1 17 ? 38.719 -0.161 -29.266 1 88.62 17 LEU B CA 1
ATOM 2712 C C . LEU B 1 17 ? 40.031 0.57 -29.375 1 88.62 17 LEU B C 1
ATOM 2714 O O . LEU B 1 17 ? 40.125 1.604 -30.031 1 88.62 17 LEU B O 1
ATOM 2718 N N . GLY B 1 18 ? 41.125 -0.032 -28.734 1 89.88 18 GLY B N 1
ATOM 2719 C CA . GLY B 1 18 ? 42.406 0.649 -28.703 1 89.88 18 GLY B CA 1
ATOM 2720 C C . GLY B 1 18 ? 42.375 1.937 -27.891 1 89.88 18 GLY B C 1
ATOM 2721 O O . GLY B 1 18 ? 43.031 2.912 -28.25 1 89.88 18 GLY B O 1
ATOM 2722 N N . LEU B 1 19 ? 41.438 2.025 -27.031 1 88.38 19 LEU B N 1
ATOM 2723 C CA . LEU B 1 19 ? 41.281 3.174 -26.141 1 88.38 19 LEU B CA 1
ATOM 2724 C C . LEU B 1 19 ? 41.656 2.809 -24.703 1 88.38 19 LEU B C 1
ATOM 2726 O O . LEU B 1 19 ? 41.656 1.63 -24.344 1 88.38 19 LEU B O 1
ATOM 2730 N N . SER B 1 20 ? 42.062 3.797 -23.984 1 85.38 20 SER B N 1
ATOM 2731 C CA . SER B 1 20 ? 42.312 3.541 -22.562 1 85.38 20 SER B CA 1
ATOM 2732 C C . SER B 1 20 ? 41.031 3.168 -21.828 1 85.38 20 SER B C 1
ATOM 2734 O O . SER B 1 20 ? 39.938 3.547 -22.25 1 85.38 20 SER B O 1
ATOM 2736 N N . ARG B 1 21 ? 41.188 2.42 -20.688 1 84.62 21 ARG B N 1
ATOM 2737 C CA . ARG B 1 21 ? 40.031 2.072 -19.844 1 84.62 21 ARG B CA 1
ATOM 2738 C C . ARG B 1 21 ? 39.312 3.322 -19.359 1 84.62 21 ARG B C 1
ATOM 2740 O O . ARG B 1 21 ? 38.062 3.35 -19.297 1 84.62 21 ARG B O 1
ATOM 2747 N N . THR B 1 22 ? 40.125 4.336 -19.203 1 80.25 22 THR B N 1
ATOM 2748 C CA . THR B 1 22 ? 39.562 5.598 -18.719 1 80.25 22 THR B CA 1
ATOM 2749 C C . THR B 1 22 ? 38.719 6.258 -19.797 1 80.25 22 THR B C 1
ATOM 2751 O O . THR B 1 22 ? 37.594 6.723 -19.516 1 80.25 22 THR B O 1
ATOM 2754 N N . THR B 1 23 ? 39.219 6.242 -20.953 1 81.81 23 THR B N 1
ATOM 2755 C CA . THR B 1 23 ? 38.5 6.863 -22.062 1 81.81 23 THR B CA 1
ATOM 2756 C C . THR B 1 23 ? 37.188 6.121 -22.328 1 81.81 23 THR B C 1
ATOM 2758 O O . THR B 1 23 ? 36.156 6.742 -22.531 1 81.81 23 THR B O 1
ATOM 2761 N N . VAL B 1 24 ? 37.281 4.781 -22.25 1 83.75 24 VAL B N 1
ATOM 2762 C CA . VAL B 1 24 ? 36.094 3.965 -22.5 1 83.75 24 VAL B CA 1
ATOM 2763 C C . VAL B 1 24 ? 35.062 4.176 -21.375 1 83.75 24 VAL B C 1
ATOM 2765 O O . VAL B 1 24 ? 33.875 4.336 -21.641 1 83.75 24 VAL B O 1
ATOM 2768 N N . SER B 1 25 ? 35.531 4.18 -20.219 1 79.25 25 SER B N 1
ATOM 2769 C CA . SER B 1 25 ? 34.656 4.398 -19.062 1 79.25 25 SER B CA 1
ATOM 2770 C C . SER B 1 25 ? 33.969 5.754 -19.156 1 79.25 25 SER B C 1
ATOM 2772 O O . SER B 1 25 ? 32.75 5.848 -18.953 1 79.25 25 SER B O 1
ATOM 2774 N N . ARG B 1 26 ? 34.75 6.691 -19.562 1 77.31 26 ARG B N 1
ATOM 2775 C CA . ARG B 1 26 ? 34.219 8.047 -19.656 1 77.31 26 ARG B CA 1
ATOM 2776 C C . ARG B 1 26 ? 33.25 8.156 -20.812 1 77.31 26 ARG B C 1
ATOM 2778 O O . ARG B 1 26 ? 32.219 8.836 -20.703 1 77.31 26 ARG B O 1
ATOM 2785 N N . ALA B 1 27 ? 33.531 7.469 -21.828 1 78.81 27 ALA B N 1
ATOM 2786 C CA . ALA B 1 27 ? 32.625 7.473 -22.984 1 78.81 27 ALA B CA 1
ATOM 2787 C C . ALA B 1 27 ? 31.297 6.809 -22.656 1 78.81 27 ALA B C 1
ATOM 2789 O O . ALA B 1 27 ? 30.234 7.316 -23.031 1 78.81 27 ALA B O 1
ATOM 2790 N N . LEU B 1 28 ? 31.438 5.77 -21.875 1 77.81 28 LEU B N 1
ATOM 2791 C CA . LEU B 1 28 ? 30.25 4.988 -21.531 1 77.81 28 LEU B CA 1
ATOM 2792 C C . LEU B 1 28 ? 29.375 5.73 -20.531 1 77.81 28 LEU B C 1
ATOM 2794 O O . LEU B 1 28 ? 28.156 5.547 -20.516 1 77.81 28 LEU B O 1
ATOM 2798 N N . ASN B 1 29 ? 30.078 6.586 -19.828 1 70.69 29 ASN B N 1
ATOM 2799 C CA . ASN B 1 29 ? 29.375 7.238 -18.734 1 70.69 29 ASN B CA 1
ATOM 2800 C C . ASN B 1 29 ? 28.984 8.672 -19.094 1 70.69 29 ASN B C 1
ATOM 2802 O O . ASN B 1 29 ? 28.625 9.453 -18.203 1 70.69 29 ASN B O 1
ATOM 2806 N N . GLY B 1 30 ? 29.156 9.008 -20.328 1 65.25 30 GLY B N 1
ATOM 2807 C CA . GLY B 1 30 ? 28.625 10.234 -20.891 1 65.25 30 GLY B CA 1
ATOM 2808 C C . GLY B 1 30 ? 29.422 11.469 -20.484 1 65.25 30 GLY B C 1
ATOM 2809 O O . GLY B 1 30 ? 28.859 12.57 -20.406 1 65.25 30 GLY B O 1
ATOM 2810 N N . TYR B 1 31 ? 30.594 11.305 -20.156 1 63.75 31 TYR B N 1
ATOM 2811 C CA . TYR B 1 31 ? 31.406 12.461 -19.812 1 63.75 31 TYR B CA 1
ATOM 2812 C C . TYR B 1 31 ? 31.641 13.352 -21.031 1 63.75 31 TYR B C 1
ATOM 2814 O O . TYR B 1 31 ? 31.828 12.852 -22.141 1 63.75 31 TYR B O 1
ATOM 2822 N N . ASP B 1 32 ? 31.5 14.555 -20.766 1 67.06 32 ASP B N 1
ATOM 2823 C CA . ASP B 1 32 ? 31.547 15.539 -21.844 1 67.06 32 ASP B CA 1
ATOM 2824 C C . ASP B 1 32 ? 32.938 15.648 -22.422 1 67.06 32 ASP B C 1
ATOM 2826 O O . ASP B 1 32 ? 33.125 16.203 -23.516 1 67.06 32 ASP B O 1
ATOM 2830 N N . ASP B 1 33 ? 33.906 15.102 -21.891 1 75.19 33 ASP B N 1
ATOM 2831 C CA . ASP B 1 33 ? 35.281 15.281 -22.359 1 75.19 33 ASP B CA 1
ATOM 2832 C C . ASP B 1 33 ? 35.656 14.219 -23.391 1 75.19 33 ASP B C 1
ATOM 2834 O O . ASP B 1 33 ? 36.781 14.188 -23.875 1 75.19 33 ASP B O 1
ATOM 2838 N N . VAL B 1 34 ? 34.656 13.422 -23.688 1 79.62 34 VAL B N 1
ATOM 2839 C CA . VAL B 1 34 ? 34.875 12.422 -24.734 1 79.62 34 VAL B CA 1
ATOM 2840 C C . VAL B 1 34 ? 34.094 12.82 -26 1 79.62 34 VAL B C 1
ATOM 2842 O O . VAL B 1 34 ? 32.969 13.25 -25.922 1 79.62 34 VAL B O 1
ATOM 2845 N N . SER B 1 35 ? 34.875 12.891 -27.094 1 81.56 35 SER B N 1
ATOM 2846 C CA . SER B 1 35 ? 34.25 13.305 -28.359 1 81.56 35 SER B CA 1
ATOM 2847 C C . SER B 1 35 ? 33.031 12.453 -28.703 1 81.56 35 SER B C 1
ATOM 2849 O O . SER B 1 35 ? 32.969 11.289 -28.281 1 81.56 35 SER B O 1
ATOM 2851 N N . GLU B 1 36 ? 32.125 13.078 -29.422 1 81.88 36 GLU B N 1
ATOM 2852 C CA . GLU B 1 36 ? 30.922 12.367 -29.844 1 81.88 36 GLU B CA 1
ATOM 2853 C C . GLU B 1 36 ? 31.266 11.148 -30.672 1 81.88 36 GLU B C 1
ATOM 2855 O O . GLU B 1 36 ? 30.625 10.102 -30.562 1 81.88 36 GLU B O 1
ATOM 2860 N N . ALA B 1 37 ? 32.25 11.359 -31.484 1 85.31 37 ALA B N 1
ATOM 2861 C CA . ALA B 1 37 ? 32.656 10.258 -32.344 1 85.31 37 ALA B CA 1
ATOM 2862 C C . ALA B 1 37 ? 33.156 9.07 -31.5 1 85.31 37 ALA B C 1
ATOM 2864 O O . ALA B 1 37 ? 32.812 7.922 -31.797 1 85.31 37 ALA B O 1
ATOM 2865 N N . THR B 1 38 ? 33.844 9.336 -30.453 1 86.25 38 THR B N 1
ATOM 2866 C CA . THR B 1 38 ? 34.375 8.297 -29.578 1 86.25 38 THR B CA 1
ATOM 2867 C C . THR B 1 38 ? 33.25 7.656 -28.766 1 86.25 38 THR B C 1
ATOM 2869 O O . THR B 1 38 ? 33.219 6.438 -28.594 1 86.25 38 THR B O 1
ATOM 2872 N N . ARG B 1 39 ? 32.375 8.391 -28.328 1 84.75 39 ARG B N 1
ATOM 2873 C CA . ARG B 1 39 ? 31.25 7.902 -27.562 1 84.75 39 ARG B CA 1
ATOM 2874 C C . ARG B 1 39 ? 30.422 6.91 -28.375 1 84.75 39 ARG B C 1
ATOM 2876 O O . ARG B 1 39 ? 30.031 5.859 -27.875 1 84.75 39 ARG B O 1
ATOM 2883 N N . GLU B 1 40 ? 30.266 7.336 -29.609 1 84.62 40 GLU B N 1
ATOM 2884 C CA . GLU B 1 40 ? 29.484 6.469 -30.484 1 84.62 40 GLU B CA 1
ATOM 2885 C C . GLU B 1 40 ? 30.234 5.16 -30.766 1 84.62 40 GLU B C 1
ATOM 2887 O O . GLU B 1 40 ? 29.609 4.09 -30.797 1 84.62 40 GLU B O 1
ATOM 2892 N N . ARG B 1 41 ? 31.484 5.301 -31.031 1 86.62 41 ARG B N 1
ATOM 2893 C CA . ARG B 1 41 ? 32.312 4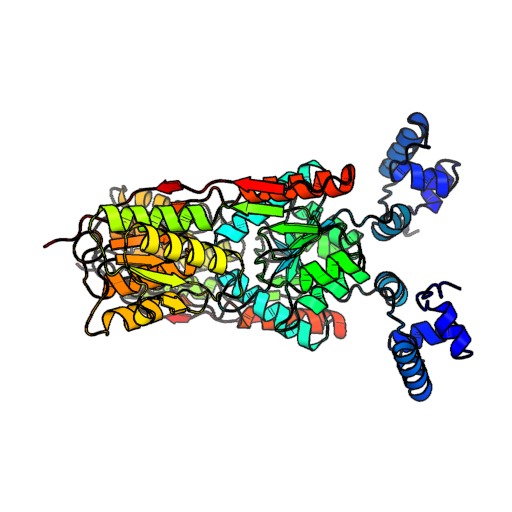.125 -31.281 1 86.62 41 ARG B CA 1
ATOM 2894 C C . ARG B 1 41 ? 32.281 3.17 -30.094 1 86.62 41 ARG B C 1
ATOM 2896 O O . ARG B 1 41 ? 32.156 1.956 -30.266 1 86.62 41 ARG B O 1
ATOM 2903 N N . VAL B 1 42 ? 32.344 3.744 -28.922 1 86.31 42 VAL B N 1
ATOM 2904 C CA . VAL B 1 42 ? 32.375 2.953 -27.688 1 86.31 42 VAL B CA 1
ATOM 2905 C C . VAL B 1 42 ? 31 2.305 -27.469 1 86.31 42 VAL B C 1
ATOM 2907 O O . VAL B 1 42 ? 30.922 1.117 -27.141 1 86.31 42 VAL B O 1
ATOM 2910 N N . ALA B 1 43 ? 30.016 3.08 -27.703 1 81.19 43 ALA B N 1
ATOM 2911 C CA . ALA B 1 43 ? 28.656 2.57 -27.531 1 81.19 43 ALA B CA 1
ATOM 2912 C C . ALA B 1 43 ? 28.375 1.41 -28.484 1 81.19 43 ALA B C 1
ATOM 2914 O O . ALA B 1 43 ? 27.781 0.406 -28.078 1 81.19 43 ALA B O 1
ATOM 2915 N N . ARG B 1 44 ? 28.781 1.598 -29.703 1 80.62 44 ARG B N 1
ATOM 2916 C CA . ARG B 1 44 ? 28.594 0.558 -30.719 1 80.62 44 ARG B CA 1
ATOM 2917 C C . ARG B 1 44 ? 29.344 -0.712 -30.328 1 80.62 44 ARG B C 1
ATOM 2919 O O . ARG B 1 44 ? 28.797 -1.812 -30.406 1 80.62 44 ARG B O 1
ATOM 2926 N N . ALA B 1 45 ? 30.547 -0.578 -29.938 1 84.19 45 ALA B N 1
ATOM 2927 C CA . ALA B 1 45 ? 31.359 -1.724 -29.547 1 84.19 45 ALA B CA 1
ATOM 2928 C C . ALA B 1 45 ? 30.781 -2.42 -28.328 1 84.19 45 ALA B C 1
ATOM 2930 O O . ALA B 1 45 ? 30.781 -3.65 -28.25 1 84.19 45 ALA B O 1
ATOM 2931 N N . ALA B 1 46 ? 30.344 -1.618 -27.359 1 79.94 46 ALA B N 1
ATOM 2932 C CA . ALA B 1 46 ? 29.734 -2.168 -26.156 1 79.94 46 ALA B CA 1
ATOM 2933 C C . ALA B 1 46 ? 28.531 -3.035 -26.484 1 79.94 46 ALA B C 1
ATOM 2935 O O . ALA B 1 46 ? 28.375 -4.137 -25.953 1 79.94 46 ALA B O 1
ATOM 2936 N N . ARG B 1 47 ? 27.797 -2.525 -27.391 1 75 47 ARG B N 1
ATOM 2937 C CA . ARG B 1 47 ? 26.609 -3.26 -27.828 1 75 47 ARG B CA 1
ATOM 2938 C C . ARG B 1 47 ? 27 -4.547 -28.547 1 75 47 ARG B C 1
ATOM 2940 O O . ARG B 1 47 ? 26.438 -5.609 -28.281 1 75 47 ARG B O 1
ATOM 2947 N N . GLU B 1 48 ? 27.938 -4.355 -29.422 1 77.38 48 GLU B N 1
ATOM 2948 C CA . GLU B 1 48 ? 28.375 -5.48 -30.25 1 77.38 48 GLU B CA 1
ATOM 2949 C C . GLU B 1 48 ? 29.031 -6.57 -29.391 1 77.38 48 GLU B C 1
ATOM 2951 O O . GLU B 1 48 ? 28.859 -7.762 -29.672 1 77.38 48 GLU B O 1
ATOM 2956 N N . MET B 1 49 ? 29.656 -6.09 -28.391 1 79.19 49 MET B N 1
ATOM 2957 C CA . MET B 1 49 ? 30.422 -7.035 -27.578 1 79.19 49 MET B CA 1
ATOM 2958 C C . MET B 1 49 ? 29.594 -7.492 -26.375 1 79.19 49 MET B C 1
ATOM 2960 O O . MET B 1 49 ? 30.047 -8.344 -25.594 1 79.19 49 MET B O 1
ATOM 2964 N N . GLY B 1 50 ? 28.5 -6.859 -26.234 1 71.19 50 GLY B N 1
ATOM 2965 C CA . GLY B 1 50 ? 27.625 -7.223 -25.125 1 71.19 50 GLY B CA 1
ATOM 2966 C C . GLY B 1 50 ? 28.109 -6.699 -23.797 1 71.19 50 GLY B C 1
ATOM 2967 O O . GLY B 1 50 ? 27.953 -7.359 -22.766 1 71.19 50 GLY B O 1
ATOM 2968 N N . TYR B 1 51 ? 28.828 -5.578 -23.969 1 66.56 51 TYR B N 1
ATOM 2969 C CA . TYR B 1 51 ? 29.328 -4.988 -22.719 1 66.56 51 TYR B CA 1
ATOM 2970 C C . TYR B 1 51 ? 28.203 -4.309 -21.953 1 66.56 51 TYR B C 1
ATOM 2972 O O . TYR B 1 51 ? 27.438 -3.523 -22.531 1 66.56 51 TYR B O 1
ATOM 2980 N N . VAL B 1 52 ? 28.016 -4.77 -20.797 1 59.12 52 VAL B N 1
ATOM 2981 C CA . VAL B 1 52 ? 27.141 -4.078 -19.875 1 59.12 52 VAL B CA 1
ATOM 2982 C C . VAL B 1 52 ? 27.953 -3.525 -18.703 1 59.12 52 VAL B C 1
ATOM 2984 O O . VAL B 1 52 ? 28.688 -4.258 -18.062 1 59.12 52 VAL B O 1
ATOM 2987 N N . ALA B 1 53 ? 27.984 -2.109 -18.734 1 57.34 53 ALA B N 1
ATOM 2988 C CA . ALA B 1 53 ? 28.734 -1.475 -17.656 1 57.34 53 ALA B CA 1
ATOM 2989 C C . ALA B 1 53 ? 28.281 -1.989 -16.281 1 57.34 53 ALA B C 1
ATOM 2991 O O . ALA B 1 53 ? 27.094 -2.17 -16.047 1 57.34 53 ALA B O 1
ATOM 2992 N N . ASP B 1 54 ? 29.188 -2.492 -15.547 1 57.59 54 ASP B N 1
ATOM 2993 C CA . ASP B 1 54 ? 28.922 -2.914 -14.18 1 57.59 54 ASP B CA 1
ATOM 2994 C C . ASP B 1 54 ? 28.359 -1.757 -13.352 1 57.59 54 ASP B C 1
ATOM 2996 O O . ASP B 1 54 ? 29 -0.704 -13.242 1 57.59 54 ASP B O 1
ATOM 3000 N N . PRO B 1 55 ? 27.125 -1.77 -13.023 1 55.25 55 PRO B N 1
ATOM 3001 C CA . PRO B 1 55 ? 26.547 -0.666 -12.25 1 55.25 55 PRO B CA 1
ATOM 3002 C C . PRO B 1 55 ? 27.438 -0.254 -11.07 1 55.25 55 PRO B C 1
ATOM 3004 O O . PRO B 1 55 ? 27.531 0.934 -10.758 1 55.25 55 PRO B O 1
ATOM 3007 N N . THR B 1 56 ? 28.047 -1.204 -10.508 1 56.56 56 THR B N 1
ATOM 3008 C CA . THR B 1 56 ? 28.969 -0.882 -9.43 1 56.56 56 THR B CA 1
ATOM 3009 C C . THR B 1 56 ? 30.141 -0.047 -9.953 1 56.56 56 THR B C 1
ATOM 3011 O O . THR B 1 56 ? 30.547 0.927 -9.312 1 56.56 56 THR B O 1
ATOM 3014 N N . ALA B 1 57 ? 30.562 -0.451 -11.133 1 56.94 57 ALA B N 1
ATOM 3015 C CA . ALA B 1 57 ? 31.656 0.292 -11.75 1 56.94 57 ALA B CA 1
ATOM 3016 C C . ALA B 1 57 ? 31.219 1.692 -12.156 1 56.94 57 ALA B C 1
ATOM 3018 O O . ALA B 1 57 ? 31.953 2.662 -11.984 1 56.94 57 ALA B O 1
ATOM 3019 N N . ARG B 1 58 ? 30.031 1.719 -12.695 1 57.62 58 ARG B N 1
ATOM 3020 C CA . ARG B 1 58 ? 29.484 3.021 -13.062 1 57.62 58 ARG B CA 1
ATOM 3021 C C . ARG B 1 58 ? 29.344 3.92 -11.844 1 57.62 58 ARG B C 1
ATOM 3023 O O . ARG B 1 58 ? 29.641 5.113 -11.898 1 57.62 58 ARG B O 1
ATOM 3030 N N . ARG B 1 59 ? 28.75 3.275 -10.828 1 62.81 59 ARG B N 1
ATOM 3031 C CA . ARG B 1 59 ? 28.609 4.023 -9.578 1 62.81 59 ARG B CA 1
ATOM 3032 C C . ARG B 1 59 ? 29.953 4.535 -9.094 1 62.81 59 ARG B C 1
ATOM 3034 O O . ARG B 1 59 ? 30.062 5.668 -8.617 1 62.81 59 ARG B O 1
ATOM 3041 N N . LEU B 1 60 ? 30.891 3.688 -9.336 1 55.69 60 LEU B N 1
ATOM 3042 C CA . LEU B 1 60 ? 32.25 4.059 -8.938 1 55.69 60 LEU B CA 1
ATOM 3043 C C . LEU B 1 60 ? 32.812 5.145 -9.852 1 55.69 60 LEU B C 1
ATOM 3045 O O . LEU B 1 60 ? 33.5 6.051 -9.391 1 55.69 60 LEU B O 1
ATOM 3049 N N . ALA B 1 61 ? 32.438 4.938 -11.086 1 54.19 61 ALA B N 1
ATOM 3050 C CA . ALA B 1 61 ? 32.969 5.883 -12.055 1 54.19 61 ALA B CA 1
ATOM 3051 C C . ALA B 1 61 ? 32.25 7.234 -11.961 1 54.19 61 ALA B C 1
ATOM 3053 O O . ALA B 1 61 ? 32.906 8.281 -12.031 1 54.19 61 ALA B O 1
ATOM 3054 N N . THR B 1 62 ? 30.969 7.156 -11.781 1 62.47 62 THR B N 1
ATOM 3055 C CA . THR B 1 62 ? 30.188 8.391 -11.82 1 62.47 62 THR B CA 1
ATOM 3056 C C . THR B 1 62 ? 29.906 8.891 -10.414 1 62.47 62 THR B C 1
ATOM 3058 O O . THR B 1 62 ? 29.594 10.07 -10.219 1 62.47 62 THR B O 1
ATOM 3061 N N . GLY B 1 63 ? 29.984 8.008 -9.508 1 66.44 63 GLY B N 1
ATOM 3062 C CA . GLY B 1 63 ? 29.625 8.336 -8.141 1 66.44 63 GLY B CA 1
ATOM 3063 C C . GLY B 1 63 ? 28.125 8.414 -7.926 1 66.44 63 GLY B C 1
ATOM 3064 O O . GLY B 1 63 ? 27.656 8.875 -6.879 1 66.44 63 GLY B O 1
ATOM 3065 N N . ARG B 1 64 ? 27.391 8.047 -9.039 1 78.62 64 ARG B N 1
ATOM 3066 C CA . ARG B 1 64 ? 25.938 8.164 -8.945 1 78.62 64 ARG B CA 1
ATOM 3067 C C . ARG B 1 64 ? 25.281 6.789 -8.867 1 78.62 64 ARG B C 1
ATOM 3069 O O . ARG B 1 64 ? 25.734 5.844 -9.523 1 78.62 64 ARG B O 1
ATOM 3076 N N . ALA B 1 65 ? 24.266 6.656 -8.07 1 84 65 ALA B N 1
ATOM 3077 C CA . ALA B 1 65 ? 23.5 5.414 -7.926 1 84 65 ALA B CA 1
ATOM 3078 C C . ALA B 1 65 ? 22.391 5.32 -8.961 1 84 65 ALA B C 1
ATOM 3080 O O . ALA B 1 65 ? 21.875 4.234 -9.234 1 84 65 ALA B O 1
ATOM 3081 N N . ASP B 1 66 ? 22 6.477 -9.57 1 88.25 66 ASP B N 1
ATOM 3082 C CA . ASP B 1 66 ? 20.875 6.598 -10.492 1 88.25 66 ASP B CA 1
ATOM 3083 C C . ASP B 1 66 ? 19.578 6.078 -9.867 1 88.25 66 ASP B C 1
ATOM 3085 O O . ASP B 1 66 ? 18.812 5.371 -10.516 1 88.25 66 ASP B O 1
ATOM 3089 N N . MET B 1 67 ? 19.453 6.375 -8.633 1 93 67 MET B N 1
ATOM 3090 C CA . MET B 1 67 ? 18.297 5.957 -7.84 1 93 67 MET B CA 1
ATOM 3091 C C . MET B 1 67 ? 17.891 7.047 -6.859 1 93 67 MET B C 1
ATOM 3093 O O . MET B 1 67 ? 18.734 7.711 -6.27 1 93 67 MET B O 1
ATOM 3097 N N . ILE B 1 68 ? 16.625 7.23 -6.773 1 97.19 68 ILE B N 1
ATOM 3098 C CA . ILE B 1 68 ? 16.047 8.055 -5.719 1 97.19 68 ILE B CA 1
ATOM 3099 C C . ILE B 1 68 ? 15.289 7.168 -4.734 1 97.19 68 ILE B C 1
ATOM 3101 O O . ILE B 1 68 ? 14.688 6.164 -5.125 1 97.19 68 ILE B O 1
ATOM 3105 N N . GLY B 1 69 ? 15.391 7.492 -3.482 1 97.25 69 GLY B N 1
ATOM 3106 C CA . GLY B 1 69 ? 14.781 6.609 -2.496 1 97.25 69 GLY B CA 1
ATOM 3107 C C . GLY B 1 69 ? 13.797 7.316 -1.583 1 97.25 69 GLY B C 1
ATOM 3108 O O . GLY B 1 69 ? 13.797 8.547 -1.501 1 97.25 69 GLY B O 1
ATOM 3109 N N . ILE B 1 70 ? 12.992 6.559 -1.01 1 96.12 70 ILE B N 1
ATOM 3110 C CA . ILE B 1 70 ? 12.164 6.949 0.125 1 96.12 70 ILE B CA 1
ATOM 3111 C C . ILE B 1 70 ? 12.258 5.895 1.225 1 96.12 70 ILE B C 1
ATOM 3113 O O . ILE B 1 70 ? 12.297 4.695 0.941 1 96.12 70 ILE B O 1
ATOM 3117 N N . VAL B 1 71 ? 12.477 6.355 2.486 1 94.12 71 VAL B N 1
ATOM 3118 C CA . VAL B 1 71 ? 12.375 5.457 3.631 1 94.12 71 VAL B CA 1
ATOM 3119 C C . VAL B 1 71 ? 10.961 5.508 4.203 1 94.12 71 VAL B C 1
ATOM 3121 O O . VAL B 1 71 ? 10.445 6.586 4.492 1 94.12 71 VAL B O 1
ATOM 3124 N N . TYR B 1 72 ? 10.406 4.398 4.289 1 88.69 72 TYR B N 1
ATOM 3125 C CA . TYR B 1 72 ? 9 4.367 4.688 1 88.69 72 TYR B CA 1
ATOM 3126 C C . TYR B 1 72 ? 8.766 3.318 5.766 1 88.69 72 TYR B C 1
ATOM 3128 O O . TYR B 1 72 ? 9.164 2.162 5.613 1 88.69 72 TYR B O 1
ATOM 3136 N N . PRO B 1 73 ? 8.125 3.725 6.852 1 85.31 73 PRO B N 1
ATOM 3137 C CA . PRO B 1 73 ? 7.816 2.77 7.918 1 85.31 73 PRO B CA 1
ATOM 3138 C C . PRO B 1 73 ? 6.582 1.929 7.617 1 85.31 73 PRO B C 1
ATOM 3140 O O . PRO B 1 73 ? 5.457 2.436 7.668 1 85.31 73 PRO B O 1
ATOM 3143 N N . PHE B 1 74 ? 6.922 0.68 7.207 1 78.06 74 PHE B N 1
ATOM 3144 C CA . PHE B 1 74 ? 5.789 -0.211 6.988 1 78.06 74 PHE B CA 1
ATOM 3145 C C . PHE B 1 74 ? 5.363 -0.877 8.289 1 78.06 74 PHE B C 1
ATOM 3147 O O . PHE B 1 74 ? 6.207 -1.292 9.086 1 78.06 74 PHE B O 1
ATOM 3154 N N . GLY B 1 75 ? 4.176 -0.561 8.797 1 64.06 75 GLY B N 1
ATOM 3155 C CA . GLY B 1 75 ? 3.65 -1.199 9.992 1 64.06 75 GLY B CA 1
ATOM 3156 C C . GLY B 1 75 ? 2.146 -1.388 9.961 1 64.06 75 GLY B C 1
ATOM 3157 O O . GLY B 1 75 ? 1.494 -1.051 8.969 1 64.06 75 GLY B O 1
ATOM 3158 N N . ALA B 1 76 ? 1.686 -2.154 10.984 1 51.31 76 ALA B N 1
ATOM 3159 C CA . ALA B 1 76 ? 0.319 -2.658 11.094 1 51.31 76 ALA B CA 1
ATOM 3160 C C . ALA B 1 76 ? -0.696 -1.56 10.797 1 51.31 76 ALA B C 1
ATOM 3162 O O . ALA B 1 76 ? -1.809 -1.84 10.344 1 51.31 76 ALA B O 1
ATOM 3163 N N . GLY B 1 77 ? -0.309 -0.327 10.891 1 48.56 77 GLY B N 1
ATOM 3164 C CA . GLY B 1 77 ? -1.421 0.605 10.797 1 48.56 77 GLY B CA 1
ATOM 3165 C C . GLY B 1 77 ? -1.375 1.458 9.539 1 48.56 77 GLY B C 1
ATOM 3166 O O . GLY B 1 77 ? -2.369 2.088 9.172 1 48.56 77 GLY B O 1
ATOM 3167 N N . ASP B 1 78 ? -0.192 1.579 8.82 1 49.25 78 ASP B N 1
ATOM 3168 C CA . ASP B 1 78 ? -0.05 2.697 7.891 1 49.25 78 ASP B CA 1
ATOM 3169 C C . ASP B 1 78 ? -0.249 2.24 6.449 1 49.25 78 ASP B C 1
ATOM 3171 O O . ASP B 1 78 ? -0.661 3.029 5.594 1 49.25 78 ASP B O 1
ATOM 3175 N N . LEU B 1 79 ? 0.274 1.044 6.062 1 50.25 79 LEU B N 1
ATOM 3176 C CA . LEU B 1 79 ? 0.508 0.689 4.664 1 50.25 79 LEU B CA 1
ATOM 3177 C C . LEU B 1 79 ? -0.812 0.474 3.932 1 50.25 79 LEU B C 1
ATOM 3179 O O . LEU B 1 79 ? -0.825 0.284 2.713 1 50.25 79 LEU B O 1
ATOM 3183 N N . GLY B 1 80 ? -1.817 1.032 4.496 1 57 80 GLY B N 1
ATOM 3184 C CA . GLY B 1 80 ? -3.002 0.746 3.703 1 57 80 GLY B CA 1
ATOM 3185 C C . GLY B 1 80 ? -3.582 1.976 3.029 1 57 80 GLY B C 1
ATOM 3186 O O . GLY B 1 80 ? -4.773 2.02 2.727 1 57 80 GLY B O 1
ATOM 3187 N N . ASP B 1 81 ? -2.59 3 2.914 1 65.62 81 ASP B N 1
ATOM 3188 C CA . ASP B 1 81 ? -3.193 4.164 2.273 1 65.62 81 ASP B CA 1
ATOM 3189 C C . ASP B 1 81 ? -3.059 4.086 0.755 1 65.62 81 ASP B C 1
ATOM 3191 O O . ASP B 1 81 ? -1.949 4.145 0.221 1 65.62 81 ASP B O 1
ATOM 3195 N N . PRO B 1 82 ? -4.113 3.83 0.026 1 68.75 82 PRO B N 1
ATOM 3196 C CA . PRO B 1 82 ? -4.086 3.793 -1.438 1 68.75 82 PRO B CA 1
ATOM 3197 C C . PRO B 1 82 ? -3.426 5.027 -2.047 1 68.75 82 PRO B C 1
ATOM 3199 O O . PRO B 1 82 ? -2.863 4.953 -3.143 1 68.75 82 PRO B O 1
ATOM 3202 N N . ARG B 1 83 ? -3.428 6.09 -1.297 1 77.31 83 ARG B N 1
ATOM 3203 C CA . ARG B 1 83 ? -2.857 7.332 -1.805 1 77.31 83 ARG B CA 1
ATOM 3204 C C . ARG B 1 83 ? -1.34 7.234 -1.915 1 77.31 83 ARG B C 1
ATOM 3206 O O . ARG B 1 83 ? -0.74 7.809 -2.826 1 77.31 83 ARG B O 1
ATOM 3213 N N . PHE B 1 84 ? -0.721 6.414 -1.104 1 81.25 84 PHE B N 1
ATOM 3214 C CA . PHE B 1 84 ? 0.727 6.25 -1.152 1 81.25 84 PHE B CA 1
ATOM 3215 C C . PHE B 1 84 ? 1.15 5.559 -2.441 1 81.25 84 PHE B C 1
ATOM 3217 O O . PHE B 1 84 ? 2.133 5.957 -3.072 1 81.25 84 PHE B O 1
ATOM 3224 N N . GLY B 1 85 ? 0.408 4.559 -2.84 1 83.44 85 GLY B N 1
ATOM 3225 C CA . GLY B 1 85 ? 0.694 3.885 -4.098 1 83.44 85 GLY B CA 1
ATOM 3226 C C . GLY B 1 85 ? 0.642 4.812 -5.297 1 83.44 85 GLY B C 1
ATOM 3227 O O . GLY B 1 85 ? 1.445 4.684 -6.223 1 83.44 85 GLY B O 1
ATOM 3228 N N . GLU B 1 86 ? -0.293 5.723 -5.246 1 85.88 86 GLU B N 1
ATOM 3229 C CA . GLU B 1 86 ? -0.428 6.691 -6.332 1 85.88 86 GLU B CA 1
ATOM 3230 C C . GLU B 1 86 ? 0.763 7.648 -6.371 1 85.88 86 GLU B C 1
ATOM 3232 O O . GLU B 1 86 ? 1.246 8 -7.445 1 85.88 86 GLU B O 1
ATOM 3237 N N . VAL B 1 87 ? 1.176 8.031 -5.203 1 90.69 87 VAL B N 1
ATOM 3238 C CA . VAL B 1 87 ? 2.34 8.906 -5.113 1 90.69 87 VAL B CA 1
ATOM 3239 C C . VAL B 1 87 ? 3.566 8.195 -5.684 1 90.69 87 VAL B C 1
ATOM 3241 O O . VAL B 1 87 ? 4.301 8.766 -6.492 1 90.69 87 VAL B O 1
ATOM 3244 N N . VAL B 1 88 ? 3.746 6.953 -5.297 1 91.5 88 VAL B N 1
ATOM 3245 C CA . VAL B 1 88 ? 4.883 6.156 -5.746 1 91.5 88 VAL B CA 1
ATOM 3246 C C . VAL B 1 88 ? 4.844 6.012 -7.27 1 91.5 88 VAL B C 1
ATOM 3248 O O . VAL B 1 88 ? 5.871 6.152 -7.938 1 91.5 88 VAL B O 1
ATOM 3251 N N . ALA B 1 89 ? 3.664 5.793 -7.793 1 90.62 89 ALA B N 1
ATOM 3252 C CA . ALA B 1 89 ? 3.51 5.66 -9.234 1 90.62 89 ALA B CA 1
ATOM 3253 C C . ALA B 1 89 ? 3.938 6.938 -9.953 1 90.62 89 ALA B C 1
ATOM 3255 O O . ALA B 1 89 ? 4.645 6.883 -10.969 1 90.62 89 ALA B O 1
ATOM 3256 N N . GLY B 1 90 ? 3.498 8.023 -9.453 1 93.38 90 GLY B N 1
ATOM 3257 C CA . GLY B 1 90 ? 3.877 9.305 -10.031 1 93.38 90 GLY B CA 1
ATOM 3258 C C . GLY B 1 90 ? 5.375 9.555 -10.008 1 93.38 90 GLY B C 1
ATOM 3259 O O . GLY B 1 90 ? 5.953 9.992 -11 1 93.38 90 GLY B O 1
ATOM 3260 N N . ILE B 1 91 ? 5.969 9.234 -8.867 1 96.44 91 ILE B N 1
ATOM 3261 C CA . ILE B 1 91 ? 7.414 9.383 -8.734 1 96.44 91 ILE B CA 1
ATOM 3262 C C . ILE B 1 91 ? 8.117 8.492 -9.75 1 96.44 91 ILE B C 1
ATOM 3264 O O . ILE B 1 91 ? 9.008 8.945 -10.477 1 96.44 91 ILE B O 1
ATOM 3268 N N . THR B 1 92 ? 7.695 7.266 -9.789 1 95 92 THR B N 1
ATOM 3269 C CA . THR B 1 92 ? 8.328 6.258 -10.625 1 95 92 THR B CA 1
ATOM 3270 C C . THR B 1 92 ? 8.266 6.66 -12.102 1 95 92 THR B C 1
ATOM 3272 O O . THR B 1 92 ? 9.266 6.602 -12.812 1 95 92 THR B O 1
ATOM 3275 N N . GLU B 1 93 ? 7.129 7.082 -12.516 1 93.94 93 GLU B N 1
ATOM 3276 C CA . GLU B 1 93 ? 6.926 7.461 -13.914 1 93.94 93 GLU B CA 1
ATOM 3277 C C . GLU B 1 93 ? 7.805 8.648 -14.297 1 93.94 93 GLU B C 1
ATOM 3279 O O . GLU B 1 93 ? 8.469 8.617 -15.336 1 93.94 93 GLU B O 1
ATOM 3284 N N . ARG B 1 94 ? 7.832 9.617 -13.445 1 96.44 94 ARG B N 1
ATOM 3285 C CA . ARG B 1 94 ? 8.609 10.812 -13.75 1 96.44 94 ARG B CA 1
ATOM 3286 C C . ARG B 1 94 ? 10.102 10.516 -13.758 1 96.44 94 ARG B C 1
ATOM 3288 O O . ARG B 1 94 ? 10.836 11.008 -14.609 1 96.44 94 ARG B O 1
ATOM 3295 N N . LEU B 1 95 ? 10.555 9.75 -12.82 1 96 95 LEU B N 1
ATOM 3296 C CA . LEU B 1 95 ? 11.969 9.398 -12.75 1 96 95 LEU B CA 1
ATOM 3297 C C . LEU B 1 95 ? 12.367 8.508 -13.922 1 96 95 LEU B C 1
ATOM 3299 O O . LEU B 1 95 ? 13.484 8.609 -14.43 1 96 95 LEU B O 1
ATOM 3303 N N . ALA B 1 96 ? 11.445 7.68 -14.312 1 93.12 96 ALA B N 1
ATOM 3304 C CA . ALA B 1 96 ? 11.711 6.777 -15.43 1 93.12 96 ALA B CA 1
ATOM 3305 C C . ALA B 1 96 ? 12 7.555 -16.703 1 93.12 96 ALA B C 1
ATOM 3307 O O . ALA B 1 96 ? 12.797 7.117 -17.547 1 93.12 96 ALA B O 1
ATOM 3308 N N . GLU B 1 97 ? 11.375 8.68 -16.844 1 93.69 97 GLU B N 1
ATOM 3309 C CA . GLU B 1 97 ? 11.609 9.547 -18 1 93.69 97 GLU B CA 1
ATOM 3310 C C . GLU B 1 97 ? 13.07 9.969 -18.094 1 93.69 97 GLU B C 1
ATOM 3312 O O . GLU B 1 97 ? 13.531 10.391 -19.141 1 93.69 97 GLU B O 1
ATOM 3317 N N . ARG B 1 98 ? 13.82 9.867 -17.016 1 92.5 98 ARG B N 1
ATOM 3318 C CA . ARG B 1 98 ? 15.227 10.25 -16.953 1 92.5 98 ARG B CA 1
ATOM 3319 C C . ARG B 1 98 ? 16.109 9.039 -16.672 1 92.5 98 ARG B C 1
ATOM 3321 O O . ARG B 1 98 ? 17.266 9.188 -16.281 1 92.5 98 ARG B O 1
ATOM 3328 N N . ASN B 1 99 ? 15.5 7.855 -16.812 1 89.25 99 ASN B N 1
ATOM 3329 C CA . ASN B 1 99 ? 16.172 6.578 -16.625 1 89.25 99 ASN B CA 1
ATOM 3330 C C . ASN B 1 99 ? 16.703 6.434 -15.203 1 89.25 99 ASN B C 1
ATOM 3332 O O . ASN B 1 99 ? 17.812 5.934 -14.992 1 89.25 99 ASN B O 1
ATOM 3336 N N . LEU B 1 100 ? 16 6.992 -14.273 1 92.31 100 LEU B N 1
ATOM 3337 C CA . LEU B 1 100 ? 16.281 6.824 -12.852 1 92.31 100 LEU B CA 1
ATOM 3338 C C . LEU B 1 100 ? 15.297 5.844 -12.219 1 92.31 100 LEU B C 1
ATOM 3340 O O . LEU B 1 100 ? 14.133 5.793 -12.602 1 92.31 100 LEU B O 1
ATOM 3344 N N . ASP B 1 101 ? 15.828 5.086 -11.266 1 93.06 101 ASP B N 1
ATOM 3345 C CA . ASP B 1 101 ? 14.977 4.141 -10.547 1 93.06 101 ASP B CA 1
ATOM 3346 C C . ASP B 1 101 ? 14.508 4.723 -9.219 1 93.06 101 ASP B C 1
ATOM 3348 O O . ASP B 1 101 ? 15.133 5.648 -8.688 1 93.06 101 ASP B O 1
ATOM 3352 N N . PHE B 1 102 ? 13.414 4.227 -8.828 1 95.81 102 PHE B N 1
ATOM 3353 C CA . PHE B 1 102 ? 12.859 4.621 -7.543 1 95.81 102 PHE B CA 1
ATOM 3354 C C . PHE B 1 102 ? 12.781 3.426 -6.598 1 95.81 102 PHE B C 1
ATOM 3356 O O . PHE B 1 102 ? 12.258 2.373 -6.969 1 95.81 102 PHE B O 1
ATOM 3363 N N . ILE B 1 103 ? 13.32 3.602 -5.297 1 95.06 103 ILE B N 1
ATOM 3364 C CA . ILE B 1 103 ? 13.281 2.5 -4.34 1 95.06 103 ILE B CA 1
ATOM 3365 C C . ILE B 1 103 ? 12.625 2.965 -3.045 1 95.06 103 ILE B C 1
ATOM 3367 O O . ILE B 1 103 ? 12.75 4.129 -2.656 1 95.06 103 ILE B O 1
ATOM 3371 N N . ILE B 1 104 ? 11.93 2.053 -2.484 1 94.25 104 ILE B N 1
ATOM 3372 C CA . ILE B 1 104 ? 11.367 2.23 -1.149 1 94.25 104 ILE B CA 1
ATOM 3373 C C . ILE B 1 104 ? 12.125 1.354 -0.153 1 94.25 104 ILE B C 1
ATOM 3375 O O . ILE B 1 104 ? 12.133 0.127 -0.28 1 94.25 104 ILE B O 1
ATOM 3379 N N . ALA B 1 105 ? 12.797 2.002 0.768 1 94 105 ALA B N 1
ATOM 3380 C CA . ALA B 1 105 ? 13.422 1.274 1.87 1 94 105 ALA B CA 1
ATOM 3381 C C . ALA B 1 105 ? 12.477 1.158 3.059 1 94 105 ALA B C 1
ATOM 3383 O O . ALA B 1 105 ? 12 2.168 3.584 1 94 105 ALA B O 1
ATOM 3384 N N . SER B 1 106 ? 12.188 -0.087 3.373 1 92.25 106 SER B N 1
ATOM 3385 C CA . SER B 1 106 ? 11.336 -0.301 4.535 1 92.25 106 SER B CA 1
ATOM 3386 C C . SER B 1 106 ? 12.094 -0.045 5.832 1 92.25 106 SER B C 1
ATOM 3388 O O . SER B 1 106 ? 13.109 -0.691 6.105 1 92.25 106 SER B O 1
ATOM 3390 N N . ALA B 1 107 ? 11.547 0.856 6.613 1 90.75 107 ALA B N 1
ATOM 3391 C CA . ALA B 1 107 ? 12.234 1.2 7.855 1 90.75 107 ALA B CA 1
ATOM 3392 C C . ALA B 1 107 ? 12.133 0.067 8.875 1 90.75 107 ALA B C 1
ATOM 3394 O O . ALA B 1 107 ? 11.062 -0.509 9.062 1 90.75 107 ALA B O 1
ATOM 3395 N N . ARG B 1 108 ? 13.219 -0.171 9.508 1 86.81 108 ARG B N 1
ATOM 3396 C CA . ARG B 1 108 ? 13.172 -1.105 10.625 1 86.81 108 ARG B CA 1
ATOM 3397 C C . ARG B 1 108 ? 12.344 -0.535 11.773 1 86.81 108 ARG B C 1
ATOM 3399 O O . ARG B 1 108 ? 12.32 0.68 11.984 1 86.81 108 ARG B O 1
ATOM 3406 N N . PRO B 1 109 ? 11.703 -1.431 12.5 1 80.12 109 PRO B N 1
ATOM 3407 C CA . PRO B 1 109 ? 10.898 -0.933 13.617 1 80.12 109 PRO B CA 1
ATOM 3408 C C . PRO B 1 109 ? 11.727 -0.141 14.633 1 80.12 109 PRO B C 1
ATOM 3410 O O . PRO B 1 109 ? 12.758 -0.623 15.102 1 80.12 109 PRO B O 1
ATOM 3413 N N . ASN B 1 110 ? 11.344 1.006 14.891 1 80.31 110 ASN B N 1
ATOM 3414 C CA . ASN B 1 110 ? 11.938 1.895 15.883 1 80.31 110 ASN B CA 1
ATOM 3415 C C . ASN B 1 110 ? 13.367 2.279 15.516 1 80.31 110 ASN B C 1
ATOM 3417 O O . ASN B 1 110 ? 14.18 2.578 16.391 1 80.31 110 ASN B O 1
ATOM 3421 N N . ALA B 1 111 ? 13.688 2.234 14.219 1 88 111 ALA B N 1
ATOM 3422 C CA . ALA B 1 111 ? 15.047 2.547 13.797 1 88 111 ALA B CA 1
ATOM 3423 C C . ALA B 1 111 ? 15.055 3.209 12.422 1 88 111 ALA B C 1
ATOM 3425 O O . ALA B 1 111 ? 15.891 2.885 11.578 1 88 111 ALA B O 1
ATOM 3426 N N . GLU B 1 112 ? 14.102 4.07 12.25 1 90.62 112 GLU B N 1
ATOM 3427 C CA . GLU B 1 112 ? 13.977 4.691 10.938 1 90.62 112 GLU B CA 1
ATOM 3428 C C . GLU B 1 112 ? 15.211 5.516 10.602 1 90.62 112 GLU B C 1
ATOM 3430 O O . GLU B 1 112 ? 15.75 5.414 9.492 1 90.62 112 GLU B O 1
ATOM 3435 N N . LEU B 1 113 ? 15.727 6.312 11.57 1 93.5 113 LEU B N 1
ATOM 3436 C CA . LEU B 1 113 ? 16.891 7.148 11.336 1 93.5 113 LEU B CA 1
ATOM 3437 C C . LEU B 1 113 ? 18.109 6.293 11.008 1 93.5 113 LEU B C 1
ATOM 3439 O O . LEU B 1 113 ? 18.953 6.68 10.18 1 93.5 113 LEU B O 1
ATOM 3443 N N . ASP B 1 114 ? 18.188 5.121 11.609 1 91.56 114 ASP B N 1
ATOM 3444 C CA . ASP B 1 114 ? 19.281 4.207 11.297 1 91.56 114 ASP B CA 1
ATOM 3445 C C . ASP B 1 114 ? 19.219 3.736 9.852 1 91.56 114 ASP B C 1
ATOM 3447 O O . ASP B 1 114 ? 20.25 3.545 9.211 1 91.56 114 ASP B O 1
ATOM 3451 N N . THR B 1 115 ? 18.031 3.562 9.398 1 91.75 115 THR B N 1
ATOM 3452 C CA . THR B 1 115 ? 17.859 3.184 8 1 91.75 115 THR B CA 1
ATOM 3453 C C . THR B 1 115 ? 18.344 4.297 7.078 1 91.75 115 THR B C 1
ATOM 3455 O O . THR B 1 115 ? 19.016 4.035 6.082 1 91.75 115 THR B O 1
ATOM 3458 N N . TYR B 1 116 ? 18.031 5.562 7.426 1 94.31 116 TYR B N 1
ATOM 3459 C CA . TYR B 1 116 ? 18.547 6.699 6.676 1 94.31 116 TYR B CA 1
ATOM 3460 C C . TYR B 1 116 ? 20.078 6.668 6.629 1 94.31 116 TYR B C 1
ATOM 3462 O O . TYR B 1 116 ? 20.672 6.828 5.562 1 94.31 116 TYR B O 1
ATOM 3470 N N . ARG B 1 117 ? 20.688 6.414 7.762 1 91.25 117 ARG B N 1
ATOM 3471 C CA . ARG B 1 117 ? 22.141 6.418 7.871 1 91.25 117 ARG B CA 1
ATOM 3472 C C . ARG B 1 117 ? 22.766 5.344 6.984 1 91.25 117 ARG B C 1
ATOM 3474 O O . ARG B 1 117 ? 23.734 5.602 6.27 1 91.25 117 ARG B O 1
ATOM 3481 N N . ARG B 1 118 ? 22.172 4.223 6.988 1 86.5 118 ARG B N 1
ATOM 3482 C CA . ARG B 1 118 ? 22.703 3.119 6.191 1 86.5 118 ARG B CA 1
ATOM 3483 C C . ARG B 1 118 ? 22.578 3.416 4.699 1 86.5 118 ARG B C 1
ATOM 3485 O O . ARG B 1 118 ? 23.516 3.146 3.934 1 86.5 118 ARG B O 1
ATOM 3492 N N . ILE B 1 119 ? 21.484 4.008 4.281 1 88.56 119 ILE B N 1
ATOM 3493 C CA . ILE B 1 119 ? 21.25 4.312 2.875 1 88.56 119 ILE B CA 1
ATOM 3494 C C . ILE B 1 119 ? 22.219 5.398 2.408 1 88.56 119 ILE B C 1
ATOM 3496 O O . ILE B 1 119 ? 22.797 5.293 1.329 1 88.56 119 ILE B O 1
ATOM 3500 N N . VAL B 1 120 ? 22.359 6.391 3.25 1 88.75 120 VAL B N 1
ATOM 3501 C CA . VAL B 1 120 ? 23.219 7.523 2.918 1 88.75 120 VAL B CA 1
ATOM 3502 C C . VAL B 1 120 ? 24.688 7.078 2.912 1 88.75 120 VAL B C 1
ATOM 3504 O O . VAL B 1 120 ? 25.422 7.352 1.96 1 88.75 120 VAL B O 1
ATOM 3507 N N . ASP B 1 121 ? 25.047 6.316 3.908 1 82.12 121 ASP B N 1
ATOM 3508 C CA . ASP B 1 121 ? 26.422 5.867 4.035 1 82.12 121 ASP B CA 1
ATOM 3509 C C . ASP B 1 121 ? 26.797 4.883 2.924 1 82.12 121 ASP B C 1
ATOM 3511 O O . ASP B 1 121 ? 27.922 4.867 2.453 1 82.12 121 ASP B O 1
ATOM 3515 N N . GLY B 1 122 ? 25.859 4.113 2.545 1 77.62 122 GLY B N 1
ATOM 3516 C CA . GLY B 1 122 ? 26.094 3.125 1.505 1 77.62 122 GLY B CA 1
ATOM 3517 C C . GLY B 1 122 ? 26 3.699 0.104 1 77.62 122 GLY B C 1
ATOM 3518 O O . GLY B 1 122 ? 26.281 3.012 -0.876 1 77.62 122 GLY B O 1
ATOM 3519 N N . LYS B 1 123 ? 25.547 4.977 0.016 1 81.69 123 LYS B N 1
ATOM 3520 C CA . LYS B 1 123 ? 25.375 5.656 -1.266 1 81.69 123 LYS B CA 1
ATOM 3521 C C . LYS B 1 123 ? 24.422 4.879 -2.172 1 81.69 123 LYS B C 1
ATOM 3523 O O . LYS B 1 123 ? 24.703 4.684 -3.355 1 81.69 123 LYS B O 1
ATOM 3528 N N . LEU B 1 124 ? 23.422 4.414 -1.558 1 84.44 124 LEU B N 1
ATOM 3529 C CA . LEU B 1 124 ? 22.469 3.562 -2.262 1 84.44 124 LEU B CA 1
ATOM 3530 C C . LEU B 1 124 ? 21.609 4.383 -3.213 1 84.44 124 LEU B C 1
ATOM 3532 O O . LEU B 1 124 ? 21.062 3.848 -4.18 1 84.44 124 LEU B O 1
ATOM 3536 N N . VAL B 1 125 ? 21.453 5.637 -2.885 1 92.69 125 VAL B N 1
ATOM 3537 C CA . VAL B 1 125 ? 20.609 6.527 -3.68 1 92.69 125 VAL B CA 1
ATOM 3538 C C . VAL B 1 125 ? 21.312 7.875 -3.85 1 92.69 125 VAL B C 1
ATOM 3540 O O . VAL B 1 125 ? 22.234 8.203 -3.1 1 92.69 125 VAL B O 1
ATOM 3543 N N . ASP B 1 126 ? 20.859 8.578 -4.855 1 94.5 126 ASP B N 1
ATOM 3544 C CA . ASP B 1 126 ? 21.406 9.906 -5.113 1 94.5 126 ASP B CA 1
ATOM 3545 C C . ASP B 1 126 ? 20.625 10.969 -4.328 1 94.5 126 ASP B C 1
ATOM 3547 O O . ASP B 1 126 ? 21.109 12.102 -4.172 1 94.5 126 ASP B O 1
ATOM 3551 N N . GLY B 1 127 ? 19.5 10.688 -3.885 1 97.31 127 GLY B N 1
ATOM 3552 C CA . GLY B 1 127 ? 18.641 11.578 -3.119 1 97.31 127 GLY B CA 1
ATOM 3553 C C . GLY B 1 127 ? 17.516 10.852 -2.406 1 97.31 127 GLY B C 1
ATOM 3554 O O . GLY B 1 127 ? 17.156 9.727 -2.766 1 97.31 127 GLY B O 1
ATOM 3555 N N . LEU B 1 128 ? 16.984 11.492 -1.376 1 98.19 128 LEU B N 1
ATOM 3556 C CA . LEU B 1 128 ? 15.914 10.891 -0.595 1 98.19 128 LEU B CA 1
ATOM 3557 C C . LEU B 1 128 ? 14.688 11.805 -0.546 1 98.19 128 LEU B C 1
ATOM 3559 O O . LEU B 1 128 ? 14.828 13.023 -0.427 1 98.19 128 LEU B O 1
ATOM 3563 N N . ILE B 1 129 ? 13.57 11.227 -0.694 1 98 129 ILE B N 1
ATOM 3564 C CA . ILE B 1 129 ? 12.32 11.898 -0.37 1 98 129 ILE B CA 1
ATOM 3565 C C . ILE B 1 129 ? 11.922 11.586 1.069 1 98 129 ILE B C 1
ATOM 3567 O O . ILE B 1 129 ? 11.906 10.414 1.474 1 98 129 ILE B O 1
ATOM 3571 N N . VAL B 1 130 ? 11.656 12.602 1.879 1 97.12 130 VAL B N 1
ATOM 3572 C CA . VAL B 1 130 ? 11.273 12.422 3.275 1 97.12 130 VAL B CA 1
ATOM 3573 C C . VAL B 1 130 ? 9.766 12.633 3.424 1 97.12 130 VAL B C 1
ATOM 3575 O O . VAL B 1 130 ? 9.258 13.734 3.211 1 97.12 130 VAL B O 1
ATOM 3578 N N . ALA B 1 131 ? 9.102 11.586 3.734 1 92.94 131 ALA B N 1
ATOM 3579 C CA . ALA B 1 131 ? 7.648 11.641 3.889 1 92.94 131 ALA B CA 1
ATOM 3580 C C . ALA B 1 131 ? 7.254 11.68 5.363 1 92.94 131 ALA B C 1
ATOM 3582 O O . ALA B 1 131 ? 8.086 11.422 6.238 1 92.94 131 ALA B O 1
ATOM 3583 N N . ARG B 1 132 ? 6.027 12.039 5.656 1 90.81 132 ARG B N 1
ATOM 3584 C CA . ARG B 1 132 ? 5.484 12.078 7.012 1 90.81 132 ARG B CA 1
ATOM 3585 C C . ARG B 1 132 ? 6.383 12.883 7.941 1 90.81 132 ARG B C 1
ATOM 3587 O O . ARG B 1 132 ? 6.793 12.398 9 1 90.81 132 ARG B O 1
ATOM 3594 N N . THR B 1 133 ? 6.57 14.062 7.531 1 96.31 133 THR B N 1
ATOM 3595 C CA . THR B 1 133 ? 7.492 14.922 8.266 1 96.31 133 THR B CA 1
ATOM 3596 C C . THR B 1 133 ? 6.965 15.211 9.672 1 96.31 133 THR B C 1
ATOM 3598 O O . THR B 1 133 ? 5.754 15.219 9.891 1 96.31 133 THR B O 1
ATOM 3601 N N . LEU B 1 134 ? 7.883 15.375 10.547 1 96.94 134 LEU B N 1
ATOM 3602 C CA . LEU B 1 134 ? 7.582 15.75 11.922 1 96.94 134 LEU B CA 1
ATOM 3603 C C . LEU B 1 134 ? 7.801 17.234 12.141 1 96.94 134 LEU B C 1
ATOM 3605 O O . LEU B 1 134 ? 8.508 17.891 11.359 1 96.94 134 LEU B O 1
ATOM 3609 N N . VAL B 1 135 ? 7.156 17.734 13.203 1 97.88 135 VAL B N 1
ATOM 3610 C CA . VAL B 1 135 ? 7.363 19.125 13.555 1 97.88 135 VAL B CA 1
ATOM 3611 C C . VAL B 1 135 ? 8.852 19.391 13.781 1 97.88 135 VAL B C 1
ATOM 3613 O O . VAL B 1 135 ? 9.406 20.359 13.258 1 97.88 135 VAL B O 1
ATOM 3616 N N . ASP B 1 136 ? 9.453 18.594 14.57 1 96.5 136 ASP B N 1
ATOM 3617 C CA . ASP B 1 136 ? 10.906 18.484 14.719 1 96.5 136 ASP B CA 1
ATOM 3618 C C . ASP B 1 136 ? 11.414 17.156 14.172 1 96.5 136 ASP B C 1
ATOM 3620 O O . ASP B 1 136 ? 11.32 16.125 14.836 1 96.5 136 ASP B O 1
ATOM 3624 N N . ASP B 1 137 ? 12.031 17.219 12.977 1 96.88 137 ASP B N 1
ATOM 3625 C CA . ASP B 1 137 ? 12.297 15.984 12.242 1 96.88 137 ASP B CA 1
ATOM 3626 C C . ASP B 1 137 ? 13.781 15.633 12.289 1 96.88 137 ASP B C 1
ATOM 3628 O O . ASP B 1 137 ? 14.594 16.266 11.617 1 96.88 137 ASP B O 1
ATOM 3632 N N . PRO B 1 138 ? 14.148 14.594 13.055 1 95.69 138 PRO B N 1
ATOM 3633 C CA . PRO B 1 138 ? 15.555 14.211 13.156 1 95.69 138 PRO B CA 1
ATOM 3634 C C . PRO B 1 138 ? 16.125 13.695 11.836 1 95.69 138 PRO B C 1
ATOM 3636 O O . PRO B 1 138 ? 17.344 13.766 11.609 1 95.69 138 PRO B O 1
ATOM 3639 N N . ARG B 1 139 ? 15.32 13.195 10.984 1 96.38 139 ARG B N 1
ATOM 3640 C CA . ARG B 1 139 ? 15.781 12.711 9.688 1 96.38 139 ARG B CA 1
ATOM 3641 C C . ARG B 1 139 ? 16.281 13.867 8.82 1 96.38 139 ARG B C 1
ATOM 3643 O O . ARG B 1 139 ? 17.359 13.773 8.211 1 96.38 139 ARG B O 1
ATOM 3650 N N . ILE B 1 140 ? 15.477 14.93 8.797 1 97.31 140 ILE B N 1
ATOM 3651 C CA . ILE B 1 140 ? 15.844 16.094 8.008 1 97.31 140 ILE B CA 1
ATOM 3652 C C . ILE B 1 140 ? 17.094 16.75 8.602 1 97.31 140 ILE B C 1
ATOM 3654 O O . ILE B 1 140 ? 18 17.141 7.863 1 97.31 140 ILE B O 1
ATOM 3658 N N . ALA B 1 141 ? 17.141 16.812 9.906 1 96.06 141 ALA B N 1
ATOM 3659 C CA . ALA B 1 141 ? 18.328 17.344 10.562 1 96.06 141 ALA B CA 1
ATOM 3660 C C . ALA B 1 141 ? 19.578 16.547 10.164 1 96.06 141 ALA B C 1
ATOM 3662 O O . ALA B 1 141 ? 20.625 17.125 9.875 1 96.06 141 ALA B O 1
ATOM 3663 N N . TYR B 1 142 ? 19.469 15.258 10.148 1 95.81 142 TYR B N 1
ATOM 3664 C CA . TYR B 1 142 ? 20.562 14.375 9.773 1 95.81 142 TYR B CA 1
ATOM 3665 C C . TYR B 1 142 ? 20.984 14.617 8.328 1 95.81 142 TYR B C 1
ATOM 3667 O O . TYR B 1 142 ? 22.188 14.734 8.031 1 95.81 142 TYR B O 1
ATOM 3675 N N . LEU B 1 143 ? 20.016 14.719 7.418 1 96.56 143 LEU B N 1
ATOM 3676 C CA . LEU B 1 143 ? 20.312 14.891 6 1 96.56 143 LEU B CA 1
ATOM 3677 C C . LEU B 1 143 ? 20.969 16.25 5.738 1 96.56 143 LEU B C 1
ATOM 3679 O O . LEU B 1 143 ? 21.844 16.359 4.871 1 96.56 143 LEU B O 1
ATOM 3683 N N . GLN B 1 144 ? 20.547 17.281 6.48 1 94.62 144 GLN B N 1
ATOM 3684 C CA . GLN B 1 144 ? 21.172 18.594 6.387 1 94.62 144 GLN B CA 1
ATOM 3685 C C . GLN B 1 144 ? 22.625 18.547 6.848 1 94.62 144 GLN B C 1
ATOM 3687 O O . GLN B 1 144 ? 23.516 19.031 6.16 1 94.62 144 GLN B O 1
ATOM 3692 N N . LYS B 1 145 ? 22.781 17.891 7.957 1 92.06 145 LYS B N 1
ATOM 3693 C CA . LYS B 1 145 ? 24.109 17.781 8.523 1 92.06 145 LYS B CA 1
ATOM 3694 C C . LYS B 1 145 ? 25.047 17.016 7.586 1 92.06 145 LYS B C 1
ATOM 3696 O O . LYS B 1 145 ? 26.219 17.344 7.465 1 92.06 145 LYS B O 1
ATOM 3701 N N . SER B 1 146 ? 24.516 16.031 6.938 1 92.25 146 SER B N 1
ATOM 3702 C CA . SER B 1 146 ? 25.297 15.188 6.051 1 92.25 146 SER B CA 1
ATOM 3703 C C . SER B 1 146 ? 25.406 15.797 4.66 1 92.25 146 SER B C 1
ATOM 3705 O O . SER B 1 146 ? 26.094 15.258 3.789 1 92.25 146 SER B O 1
ATOM 3707 N N . ALA B 1 147 ? 24.766 16.875 4.402 1 93.12 147 ALA B N 1
ATOM 3708 C CA . ALA B 1 147 ? 24.719 17.547 3.104 1 93.12 147 ALA B CA 1
ATOM 3709 C C . ALA B 1 147 ? 24.266 16.578 2.014 1 93.12 147 ALA B C 1
ATOM 3711 O O . ALA B 1 147 ? 24.812 16.578 0.908 1 93.12 147 ALA B O 1
ATOM 3712 N N . PHE B 1 148 ? 23.359 15.695 2.381 1 95 148 PHE B N 1
ATOM 3713 C CA . PHE B 1 148 ? 22.812 14.742 1.43 1 95 148 PHE B CA 1
ATOM 3714 C C . PHE B 1 148 ? 21.562 15.305 0.767 1 95 148 PHE B C 1
ATOM 3716 O O . PHE B 1 148 ? 20.688 15.867 1.44 1 95 148 PHE B O 1
ATOM 3723 N N . PRO B 1 149 ? 21.391 15.188 -0.564 1 97.38 149 PRO B N 1
ATOM 3724 C CA . PRO B 1 149 ? 20.234 15.734 -1.268 1 97.38 149 PRO B CA 1
ATOM 3725 C C . PRO B 1 149 ? 18.906 15.109 -0.812 1 97.38 149 PRO B C 1
ATOM 3727 O O . PRO B 1 149 ? 18.812 13.883 -0.694 1 97.38 149 PRO B O 1
ATOM 3730 N N . TYR B 1 150 ? 17.922 15.961 -0.527 1 98.06 150 TYR B N 1
ATOM 3731 C CA . TYR B 1 150 ? 16.594 15.453 -0.156 1 98.06 150 TYR B CA 1
ATOM 3732 C C . TYR B 1 150 ? 15.508 16.453 -0.524 1 98.06 150 TYR B C 1
ATOM 3734 O O . TYR B 1 150 ? 15.773 17.641 -0.691 1 98.06 150 TYR B O 1
ATOM 3742 N N . VAL B 1 151 ? 14.312 15.953 -0.767 1 98.56 151 VAL B N 1
ATOM 3743 C CA . VAL B 1 151 ? 13.078 16.719 -0.899 1 98.56 151 VAL B CA 1
ATOM 3744 C C . VAL B 1 151 ? 12.062 16.234 0.141 1 98.56 151 VAL B C 1
ATOM 3746 O O . VAL B 1 151 ? 11.844 15.031 0.297 1 98.56 151 VAL B O 1
ATOM 3749 N N . ALA B 1 152 ? 11.508 17.156 0.864 1 98.25 152 ALA B N 1
ATOM 3750 C CA . ALA B 1 152 ? 10.516 16.797 1.867 1 98.25 152 ALA B CA 1
ATOM 3751 C C . ALA B 1 152 ? 9.102 16.828 1.282 1 98.25 152 ALA B C 1
ATOM 3753 O O . ALA B 1 152 ? 8.742 17.766 0.578 1 98.25 152 ALA B O 1
ATOM 3754 N N . TYR B 1 153 ? 8.367 15.766 1.393 1 96.75 153 TYR B N 1
ATOM 3755 C CA . TYR B 1 153 ? 6.922 15.75 1.179 1 96.75 153 TYR B CA 1
ATOM 3756 C C . TYR B 1 153 ? 6.18 16.172 2.441 1 96.75 153 TYR B C 1
ATOM 3758 O O . TYR B 1 153 ? 5.758 15.328 3.232 1 96.75 153 TYR B O 1
ATOM 3766 N N . GLY B 1 154 ? 5.965 17.344 2.623 1 96.31 154 GLY B N 1
ATOM 3767 C CA . GLY B 1 154 ? 5.633 18.047 3.854 1 96.31 154 GLY B CA 1
ATOM 3768 C C . GLY B 1 154 ? 6.699 19.031 4.285 1 96.31 154 GLY B C 1
ATOM 3769 O O . GLY B 1 154 ? 7.652 19.281 3.549 1 96.31 154 GLY B O 1
ATOM 3770 N N . ARG B 1 155 ? 6.496 19.688 5.477 1 96.25 155 ARG B N 1
ATOM 3771 C CA . ARG B 1 155 ? 7.441 20.672 6.008 1 96.25 155 ARG B CA 1
ATOM 3772 C C . ARG B 1 155 ? 7.805 20.344 7.453 1 96.25 155 ARG B C 1
ATOM 3774 O O . ARG B 1 155 ? 7.188 19.484 8.078 1 96.25 155 ARG B O 1
ATOM 3781 N N . THR B 1 156 ? 8.781 20.828 7.871 1 94.75 156 THR B N 1
ATOM 3782 C CA . THR B 1 156 ? 9.25 20.75 9.25 1 94.75 156 THR B CA 1
ATOM 3783 C C . THR B 1 156 ? 9.75 22.109 9.734 1 94.75 156 THR B C 1
ATOM 3785 O O . THR B 1 156 ? 9.891 23.047 8.945 1 94.75 156 THR B O 1
ATOM 3788 N N . GLN B 1 157 ? 9.867 22.156 11.047 1 91.25 157 GLN B N 1
ATOM 3789 C CA . GLN B 1 157 ? 10.359 23.406 11.609 1 91.25 157 GLN B CA 1
ATOM 3790 C C . GLN B 1 157 ? 11.891 23.438 11.625 1 91.25 157 GLN B C 1
ATOM 3792 O O . GLN B 1 157 ? 12.516 22.969 12.578 1 91.25 157 GLN B O 1
ATOM 3797 N N . VAL B 1 158 ? 12.523 23.828 10.633 1 86.81 158 VAL B N 1
ATOM 3798 C CA . VAL B 1 158 ? 13.961 24.016 10.562 1 86.81 158 VAL B CA 1
ATOM 3799 C C . VAL B 1 158 ? 14.273 25.375 9.938 1 86.81 158 VAL B C 1
ATOM 3801 O O . VAL B 1 158 ? 13.523 25.859 9.094 1 86.81 158 VAL B O 1
ATOM 3804 N N . ALA B 1 159 ? 15.398 25.922 10.289 1 81.19 159 ALA B N 1
ATOM 3805 C CA . ALA B 1 159 ? 15.758 27.266 9.867 1 81.19 159 ALA B CA 1
ATOM 3806 C C . ALA B 1 159 ? 16.344 27.266 8.453 1 81.19 159 ALA B C 1
ATOM 3808 O O . ALA B 1 159 ? 16.047 28.156 7.652 1 81.19 159 ALA B O 1
ATOM 3809 N N . GLU B 1 160 ? 17.031 26.266 8.094 1 86.88 160 GLU B N 1
ATOM 3810 C CA . GLU B 1 160 ? 17.719 26.203 6.805 1 86.88 160 GLU B CA 1
ATOM 3811 C C . GLU B 1 160 ? 16.75 25.891 5.672 1 86.88 160 GLU B C 1
ATOM 3813 O O . GLU B 1 160 ? 15.883 25.031 5.812 1 86.88 160 GLU B O 1
ATOM 3818 N N . PRO B 1 161 ? 16.969 26.641 4.633 1 90.44 161 PRO B N 1
ATOM 3819 C CA . PRO B 1 161 ? 16.109 26.359 3.482 1 90.44 161 PRO B CA 1
ATOM 3820 C C . PRO B 1 161 ? 16.344 24.953 2.912 1 90.44 161 PRO B C 1
ATOM 3822 O O . PRO B 1 161 ? 17.484 24.469 2.891 1 90.44 161 PRO B O 1
ATOM 3825 N N . TYR B 1 162 ? 15.312 24.328 2.541 1 95.25 162 TYR B N 1
ATOM 3826 C CA . TYR B 1 162 ? 15.359 23.016 1.907 1 95.25 162 TYR B CA 1
ATOM 3827 C C . TYR B 1 162 ? 14.211 22.859 0.917 1 95.25 162 TYR B C 1
ATOM 3829 O O . TYR B 1 162 ? 13.281 23.656 0.896 1 95.25 162 TYR B O 1
ATOM 3837 N N . ALA B 1 163 ? 14.312 21.922 -0.009 1 97.69 163 ALA B N 1
ATOM 3838 C CA . ALA B 1 163 ? 13.281 21.641 -1.003 1 97.69 163 ALA B CA 1
ATOM 3839 C C . ALA B 1 163 ? 12.125 20.875 -0.385 1 97.69 163 ALA B C 1
ATOM 3841 O O . ALA B 1 163 ? 12.336 19.906 0.349 1 97.69 163 ALA B O 1
ATOM 3842 N N . TRP B 1 164 ? 10.898 21.344 -0.664 1 97.81 164 TRP B N 1
ATOM 3843 C CA . TRP B 1 164 ? 9.75 20.625 -0.14 1 97.81 164 TRP B CA 1
ATOM 3844 C C . TRP B 1 164 ? 8.516 20.859 -1.001 1 97.81 164 TRP B C 1
ATOM 3846 O O . TRP B 1 164 ? 8.438 21.859 -1.723 1 97.81 164 TRP B O 1
ATOM 3856 N N . PHE B 1 165 ? 7.707 19.938 -1.055 1 97.94 165 PHE B N 1
ATOM 3857 C CA . PHE B 1 165 ? 6.34 19.984 -1.554 1 97.94 165 PHE B CA 1
ATOM 3858 C C . PHE B 1 165 ? 5.34 19.797 -0.419 1 97.94 165 PHE B C 1
ATOM 3860 O O . PHE B 1 165 ? 5.465 18.859 0.374 1 97.94 165 PHE B O 1
ATOM 3867 N N . ASP B 1 166 ? 4.34 20.703 -0.257 1 97.19 166 ASP B N 1
ATOM 3868 C CA . ASP B 1 166 ? 3.342 20.578 0.8 1 97.19 166 ASP B CA 1
ATOM 3869 C C . ASP B 1 166 ? 2.016 21.203 0.387 1 97.19 166 ASP B C 1
ATOM 3871 O O . ASP B 1 166 ? 1.925 21.828 -0.67 1 97.19 166 ASP B O 1
ATOM 3875 N N . PHE B 1 167 ? 1.039 20.969 1.176 1 97 167 PHE B N 1
ATOM 3876 C CA . PHE B 1 167 ? -0.258 21.625 1.046 1 97 167 PHE B CA 1
ATOM 3877 C C . PHE B 1 167 ? -0.465 22.641 2.16 1 97 167 PHE B C 1
ATOM 3879 O O . PHE B 1 167 ? 0.179 22.562 3.207 1 97 167 PHE B O 1
ATOM 3886 N N . ASP B 1 168 ? -1.278 23.609 1.913 1 98 168 ASP B N 1
ATOM 3887 C CA . ASP B 1 168 ? -1.62 24.562 2.969 1 98 168 ASP B CA 1
ATOM 3888 C C . ASP B 1 168 ? -2.602 23.953 3.965 1 98 168 ASP B C 1
ATOM 3890 O O . ASP B 1 168 ? -3.797 24.25 3.928 1 98 168 ASP B O 1
ATOM 3894 N N . ASN B 1 169 ? -2.041 23.172 4.824 1 98.12 169 ASN B N 1
ATOM 3895 C CA . ASN B 1 169 ? -2.812 22.406 5.793 1 98.12 169 ASN B CA 1
ATOM 3896 C C . ASN B 1 169 ? -3.629 23.312 6.711 1 98.12 169 ASN B C 1
ATOM 3898 O O . ASN B 1 169 ? -4.773 23 7.039 1 98.12 169 ASN B O 1
ATOM 3902 N N . GLU B 1 170 ? -3.053 24.391 7.121 1 98.31 170 GLU B N 1
ATOM 3903 C CA . GLU B 1 170 ? -3.762 25.328 7.988 1 98.31 170 GLU B CA 1
ATOM 3904 C C . GLU B 1 170 ? -4.984 25.906 7.285 1 98.31 170 GLU B C 1
ATOM 3906 O O . GLU B 1 170 ? -6.078 25.938 7.855 1 98.31 170 GLU B O 1
ATOM 3911 N N . ALA B 1 171 ? -4.809 26.297 6.066 1 98.31 171 ALA B N 1
ATOM 3912 C CA . ALA B 1 171 ? -5.914 26.875 5.305 1 98.31 171 ALA B CA 1
ATOM 3913 C C . ALA B 1 171 ? -7.035 25.859 5.105 1 98.31 171 ALA B C 1
ATOM 3915 O O . ALA B 1 171 ? -8.219 26.188 5.211 1 98.31 171 ALA B O 1
ATOM 3916 N N . GLY B 1 172 ? -6.625 24.625 4.82 1 98.44 172 GLY B N 1
ATOM 3917 C CA . GLY B 1 172 ? -7.625 23.594 4.617 1 98.44 172 GLY B CA 1
ATOM 3918 C C . GLY B 1 172 ? -8.492 23.344 5.84 1 98.44 172 GLY B C 1
ATOM 3919 O O . GLY B 1 172 ? -9.719 23.281 5.738 1 98.44 172 GLY B O 1
ATOM 3920 N N . ALA B 1 173 ? -7.855 23.25 6.949 1 98.75 173 ALA B N 1
ATOM 3921 C CA . ALA B 1 173 ? -8.594 23 8.188 1 98.75 173 ALA B CA 1
ATOM 3922 C C . ALA B 1 173 ? -9.438 24.219 8.57 1 98.75 173 ALA B C 1
ATOM 3924 O O . ALA B 1 173 ? -10.578 24.078 9 1 98.75 173 ALA B O 1
ATOM 3925 N N . ARG B 1 174 ? -8.852 25.375 8.398 1 98.75 174 ARG B N 1
ATOM 3926 C CA . ARG B 1 174 ? -9.578 26.609 8.688 1 98.75 174 ARG B CA 1
ATOM 3927 C C . ARG B 1 174 ? -10.844 26.719 7.848 1 98.75 174 ARG B C 1
ATOM 3929 O O . ARG B 1 174 ? -11.914 27.031 8.367 1 98.75 174 ARG B O 1
ATOM 3936 N N . ASP B 1 175 ? -10.742 26.406 6.559 1 98.62 175 ASP B N 1
ATOM 3937 C CA . ASP B 1 175 ? -11.875 26.484 5.652 1 98.62 175 ASP B CA 1
ATOM 3938 C C . ASP B 1 175 ? -12.969 25.484 6.039 1 98.62 175 ASP B C 1
ATOM 3940 O O . ASP B 1 175 ? -14.156 25.797 5.965 1 98.62 175 ASP B O 1
ATOM 3944 N N . ALA B 1 176 ? -12.547 24.328 6.461 1 98.81 176 ALA B N 1
ATOM 3945 C CA . ALA B 1 176 ? -13.5 23.312 6.879 1 98.81 176 ALA B CA 1
ATOM 3946 C C . ALA B 1 176 ? -14.289 23.766 8.102 1 98.81 176 ALA B C 1
ATOM 3948 O O . ALA B 1 176 ? -15.523 23.656 8.133 1 98.81 176 ALA B O 1
ATOM 3949 N N . VAL B 1 177 ? -13.609 24.297 9.062 1 98.81 177 VAL B N 1
ATOM 3950 C CA . VAL B 1 177 ? -14.258 24.719 10.297 1 98.81 177 VAL B CA 1
ATOM 3951 C C . VAL B 1 177 ? -15.094 25.969 10.031 1 98.81 177 VAL B C 1
ATOM 3953 O O . VAL B 1 177 ? -16.203 26.109 10.578 1 98.81 177 VAL B O 1
ATOM 3956 N N . ARG B 1 178 ? -14.602 26.891 9.203 1 98.75 178 ARG B N 1
ATOM 3957 C CA . ARG B 1 178 ? -15.383 28.062 8.805 1 98.75 178 ARG B 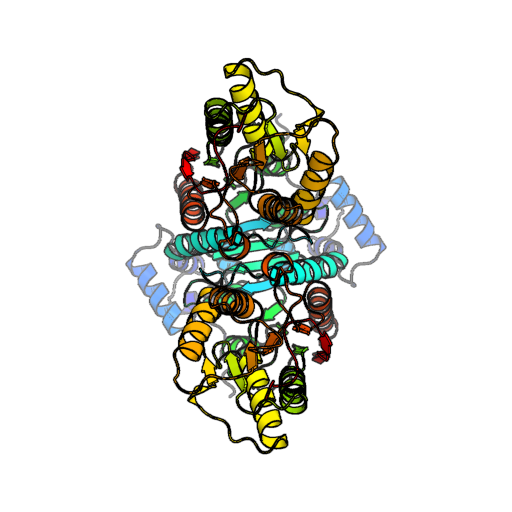CA 1
ATOM 3958 C C . ARG B 1 178 ? -16.719 27.641 8.203 1 98.75 178 ARG B C 1
ATOM 3960 O O . ARG B 1 178 ? -17.766 28.234 8.492 1 98.75 178 ARG B O 1
ATOM 3967 N N . ARG B 1 179 ? -16.625 26.609 7.383 1 98.62 179 ARG B N 1
ATOM 3968 C CA . ARG B 1 179 ? -17.844 26.062 6.781 1 98.62 179 ARG B CA 1
ATOM 3969 C C . ARG B 1 179 ? -18.812 25.578 7.852 1 98.62 179 ARG B C 1
ATOM 3971 O O . ARG B 1 179 ? -20 25.875 7.805 1 98.62 179 ARG B O 1
ATOM 3978 N N . LEU B 1 180 ? -18.297 24.891 8.828 1 98.75 180 LEU B N 1
ATOM 3979 C CA . LEU B 1 180 ? -19.125 24.328 9.891 1 98.75 180 LEU B CA 1
ATOM 3980 C C . LEU B 1 180 ? -19.703 25.422 10.781 1 98.75 180 LEU B C 1
ATOM 3982 O O . LEU B 1 180 ? -20.859 25.359 11.188 1 98.75 180 LEU B O 1
ATOM 3986 N N . THR B 1 181 ? -18.922 26.5 11.055 1 98.56 181 THR B N 1
ATOM 3987 C CA . THR B 1 181 ? -19.406 27.609 11.867 1 98.56 181 THR B CA 1
ATOM 3988 C C . THR B 1 181 ? -20.453 28.422 11.094 1 98.56 181 THR B C 1
ATOM 3990 O O . THR B 1 181 ? -21.406 28.938 11.688 1 98.56 181 THR B O 1
ATOM 3993 N N . ALA B 1 182 ? -20.234 28.531 9.789 1 98.25 182 ALA B N 1
ATOM 3994 C CA . ALA B 1 182 ? -21.203 29.219 8.945 1 98.25 182 ALA B CA 1
ATOM 3995 C C . ALA B 1 182 ? -22.547 28.484 8.945 1 98.25 182 ALA B C 1
ATOM 3997 O O . ALA B 1 182 ? -23.594 29.109 8.789 1 98.25 182 ALA B O 1
ATOM 3998 N N . PHE B 1 183 ? -22.531 27.203 9.18 1 98.25 183 PHE B N 1
ATOM 3999 C CA . PHE B 1 183 ? -23.734 26.375 9.273 1 98.25 183 PHE B CA 1
ATOM 4000 C C . PHE B 1 183 ? -24.375 26.5 10.648 1 98.25 183 PHE B C 1
ATOM 4002 O O . PHE B 1 183 ? -25.453 25.938 10.891 1 98.25 183 PHE B O 1
ATOM 4009 N N . GLY B 1 184 ? -23.688 27.172 11.57 1 98.19 184 GLY B N 1
ATOM 4010 C CA . GLY B 1 184 ? -24.266 27.438 12.875 1 98.19 184 GLY B CA 1
ATOM 4011 C C . GLY B 1 184 ? -23.703 26.562 13.969 1 98.19 184 GLY B C 1
ATOM 4012 O O . GLY B 1 184 ? -24.078 26.688 15.141 1 98.19 184 GLY B O 1
ATOM 4013 N N . HIS B 1 185 ? -22.766 25.703 13.641 1 98.5 185 HIS B N 1
ATOM 4014 C CA . HIS B 1 185 ? -22.188 24.812 14.641 1 98.5 185 HIS B CA 1
ATOM 4015 C C . HIS B 1 185 ? -21.25 25.578 15.57 1 98.5 185 HIS B C 1
ATOM 4017 O O . HIS B 1 185 ? -20.469 26.422 15.117 1 98.5 185 HIS B O 1
ATOM 4023 N N . ARG B 1 186 ? -21.297 25.234 16.797 1 97.75 186 ARG B N 1
ATOM 4024 C CA . ARG B 1 186 ? -20.422 25.859 17.766 1 97.75 186 ARG B CA 1
ATOM 4025 C C . ARG B 1 186 ? -19.641 24.812 18.562 1 97.75 186 ARG B C 1
ATOM 4027 O O . ARG B 1 186 ? -18.625 25.125 19.172 1 97.75 186 ARG B O 1
ATOM 4034 N N . ARG B 1 187 ? -20.188 23.578 18.625 1 98 187 ARG B N 1
ATOM 4035 C CA . ARG B 1 187 ? -19.469 22.438 19.219 1 98 187 ARG B CA 1
ATOM 4036 C C . ARG B 1 187 ? -18.906 21.531 18.125 1 98 187 ARG B C 1
ATOM 4038 O O . ARG B 1 187 ? -19.531 20.516 17.781 1 98 187 ARG B O 1
ATOM 4045 N N . ILE B 1 188 ? -17.797 21.953 17.688 1 98.69 188 ILE B N 1
ATOM 4046 C CA . ILE B 1 188 ? -17.125 21.266 16.578 1 98.69 188 ILE B CA 1
ATOM 4047 C C . ILE B 1 188 ? -15.922 20.484 17.094 1 98.69 188 ILE B C 1
ATOM 4049 O O . ILE B 1 188 ? -14.977 21.078 17.609 1 98.69 188 ILE B O 1
ATOM 4053 N N . ALA B 1 189 ? -15.977 19.141 17 1 98.88 189 ALA B N 1
ATOM 4054 C CA . ALA B 1 189 ? -14.852 18.312 17.422 1 98.88 189 ALA B CA 1
ATOM 4055 C C . ALA B 1 189 ? -13.852 18.125 16.281 1 98.88 189 ALA B C 1
ATOM 4057 O O . ALA B 1 189 ? -14.211 18.203 15.109 1 98.88 189 ALA B O 1
ATOM 4058 N N . MET B 1 190 ? -12.625 17.875 16.672 1 98.88 190 MET B N 1
ATOM 4059 C CA . MET B 1 190 ? -11.578 17.5 15.727 1 98.88 190 MET B CA 1
ATOM 4060 C C . MET B 1 190 ? -10.891 16.219 16.156 1 98.88 190 MET B C 1
ATOM 4062 O O . MET B 1 190 ? -10.469 16.078 17.312 1 98.88 190 MET B O 1
ATOM 4066 N N . ILE B 1 191 ? -10.875 15.289 15.266 1 98.81 191 ILE B N 1
ATOM 4067 C CA . ILE B 1 191 ? -10.031 14.109 15.414 1 98.81 191 ILE B CA 1
ATOM 4068 C C . ILE B 1 191 ? -8.766 14.266 14.578 1 98.81 191 ILE B C 1
ATOM 4070 O O . ILE B 1 191 ? -8.836 14.477 13.367 1 98.81 191 ILE B O 1
ATOM 4074 N N . SER B 1 192 ? -7.66 14.219 15.258 1 98.5 192 SER B N 1
ATOM 4075 C CA . SER B 1 192 ? -6.395 14.445 14.57 1 98.5 192 SER B CA 1
ATOM 4076 C C . SER B 1 192 ? -5.445 13.266 14.742 1 98.5 192 SER B C 1
ATOM 4078 O O . SER B 1 192 ? -5.555 12.516 15.711 1 98.5 192 SER B O 1
ATOM 4080 N N . ALA B 1 193 ? -4.535 13.125 13.773 1 96.69 193 ALA B N 1
ATOM 4081 C CA . ALA B 1 193 ? -3.352 12.289 13.953 1 96.69 193 ALA B CA 1
ATOM 4082 C C . ALA B 1 193 ? -2.441 12.859 15.039 1 96.69 193 ALA B C 1
ATOM 4084 O O . ALA B 1 193 ? -2.674 13.969 15.539 1 96.69 193 ALA B O 1
ATOM 4085 N N . PRO B 1 194 ? -1.436 12.039 15.477 1 96.44 194 PRO B N 1
ATOM 4086 C CA . PRO B 1 194 ? -0.498 12.578 16.469 1 96.44 194 PRO B CA 1
ATOM 4087 C C . PRO B 1 194 ? 0.093 13.922 16.047 1 96.44 194 PRO B C 1
ATOM 4089 O O . PRO B 1 194 ? 0.537 14.078 14.914 1 96.44 194 PRO B O 1
ATOM 4092 N N . LEU B 1 195 ? 0.145 14.82 16.953 1 97.81 195 LEU B N 1
ATOM 4093 C CA . LEU B 1 195 ? 0.479 16.203 16.656 1 97.81 195 LEU B CA 1
ATOM 4094 C C . LEU B 1 195 ? 1.979 16.359 16.422 1 97.81 195 LEU B C 1
ATOM 4096 O O . LEU B 1 195 ? 2.436 17.422 15.984 1 97.81 195 LEU B O 1
ATOM 4100 N N . ALA B 1 196 ? 2.719 15.258 16.656 1 96.81 196 ALA B N 1
ATOM 4101 C CA . ALA B 1 196 ? 4.129 15.258 16.281 1 96.81 196 ALA B CA 1
ATOM 4102 C C . ALA B 1 196 ? 4.293 15.312 14.758 1 96.81 196 ALA B C 1
ATOM 4104 O O . ALA B 1 196 ? 5.328 15.75 14.25 1 96.81 196 ALA B O 1
ATOM 4105 N N . LEU B 1 197 ? 3.344 14.836 14.086 1 96.62 197 LEU B N 1
ATOM 4106 C CA . LEU B 1 197 ? 3.33 14.969 12.633 1 96.62 197 LEU B CA 1
ATOM 4107 C C . LEU B 1 197 ? 3.025 16.406 12.227 1 96.62 197 LEU B C 1
ATOM 4109 O O . LEU B 1 197 ? 2.033 16.984 12.672 1 96.62 197 LEU B O 1
ATOM 4113 N N . ASN B 1 198 ? 3.799 16.906 11.344 1 97.62 198 ASN B N 1
ATOM 4114 C CA . ASN B 1 198 ? 3.721 18.328 11.047 1 97.62 198 ASN B CA 1
ATOM 4115 C C . ASN B 1 198 ? 2.389 18.703 10.391 1 97.62 198 ASN B C 1
ATOM 4117 O O . ASN B 1 198 ? 1.799 19.734 10.711 1 97.62 198 ASN B O 1
ATOM 4121 N N . PHE B 1 199 ? 1.889 17.906 9.469 1 97.12 199 PHE B N 1
ATOM 4122 C CA . PHE B 1 199 ? 0.62 18.203 8.82 1 97.12 199 PHE B CA 1
ATOM 4123 C C . PHE B 1 199 ? -0.508 18.281 9.844 1 97.12 199 PHE B C 1
ATOM 4125 O O . PHE B 1 199 ? -1.397 19.125 9.742 1 97.12 199 PHE B O 1
ATOM 4132 N N . ALA B 1 200 ? -0.488 17.375 10.844 1 98.06 200 ALA B N 1
ATOM 4133 C CA . ALA B 1 200 ? -1.522 17.328 11.875 1 98.06 200 ALA B CA 1
ATOM 4134 C C . ALA B 1 200 ? -1.48 18.594 12.734 1 98.06 200 ALA B C 1
ATOM 4136 O O . ALA B 1 200 ? -2.523 19.172 13.055 1 98.06 200 ALA B O 1
ATOM 4137 N N . ALA B 1 201 ? -0.28 18.984 13.078 1 98.5 201 ALA B N 1
ATOM 4138 C CA . ALA B 1 201 ? -0.111 20.219 13.852 1 98.5 201 ALA B CA 1
ATOM 4139 C C . ALA B 1 201 ? -0.637 21.422 13.078 1 98.5 201 ALA B C 1
ATOM 4141 O O . ALA B 1 201 ? -1.306 22.281 13.656 1 98.5 201 ALA B O 1
ATOM 4142 N N . GLN B 1 202 ? -0.346 21.484 11.852 1 98.56 202 GLN B N 1
ATOM 4143 C CA . GLN B 1 202 ? -0.79 22.594 11.008 1 98.56 202 GLN B CA 1
ATOM 4144 C C . GLN B 1 202 ? -2.311 22.609 10.867 1 98.56 202 GLN B C 1
ATOM 4146 O O . GLN B 1 202 ? -2.936 23.656 10.945 1 98.56 202 GLN B O 1
ATOM 4151 N N . ARG B 1 203 ? -2.896 21.438 10.664 1 98.75 203 ARG B N 1
ATOM 4152 C CA . ARG B 1 203 ? -4.348 21.359 10.531 1 98.75 203 ARG B CA 1
ATOM 4153 C C . ARG B 1 203 ? -5.039 21.703 11.844 1 98.75 203 ARG B C 1
ATOM 4155 O O . ARG B 1 203 ? -6.082 22.359 11.844 1 98.75 203 ARG B O 1
ATOM 4162 N N . ARG B 1 204 ? -4.434 21.312 12.945 1 98.75 204 ARG B N 1
ATOM 4163 C CA . ARG B 1 204 ? -4.938 21.719 14.25 1 98.75 204 ARG B CA 1
ATOM 4164 C C . ARG B 1 204 ? -4.902 23.25 14.391 1 98.75 204 ARG B C 1
ATOM 4166 O O . ARG B 1 204 ? -5.852 23.844 14.891 1 98.75 204 ARG B O 1
ATOM 4173 N N . ALA B 1 205 ? -3.818 23.844 13.984 1 98.62 205 ALA B N 1
ATOM 4174 C CA . ALA B 1 205 ? -3.695 25.297 14.039 1 98.62 205 ALA B CA 1
ATOM 4175 C C . ALA B 1 205 ? -4.793 25.969 13.227 1 98.62 205 ALA B C 1
ATOM 4177 O O . ALA B 1 205 ? -5.371 26.969 13.664 1 98.62 205 ALA B O 1
ATOM 4178 N N . GLY B 1 206 ? -5.055 25.422 12.062 1 98.81 206 GLY B N 1
ATOM 4179 C CA . GLY B 1 206 ? -6.133 25.938 11.242 1 98.81 206 GLY B CA 1
ATOM 4180 C C . GLY B 1 206 ? -7.492 25.828 11.898 1 98.81 206 GLY B C 1
ATOM 4181 O O . GLY B 1 206 ? -8.289 26.766 11.852 1 98.81 206 GLY B O 1
ATOM 4182 N N . TYR B 1 207 ? -7.727 24.672 12.508 1 98.81 207 TYR B N 1
ATOM 4183 C CA . TYR B 1 207 ? -8.945 24.422 13.266 1 98.81 207 TYR B CA 1
ATOM 4184 C C . TYR B 1 207 ? -9.125 25.453 14.367 1 98.81 207 TYR B C 1
ATOM 4186 O O . TYR B 1 207 ? -10.18 26.094 14.469 1 98.81 207 TYR B O 1
ATOM 4194 N N . LEU B 1 208 ? -8.125 25.719 15.125 1 98.81 208 LEU B N 1
ATOM 4195 C CA . LEU B 1 208 ? -8.18 26.656 16.25 1 98.81 208 LEU B CA 1
ATOM 4196 C C . LEU B 1 208 ? -8.352 28.094 15.758 1 98.81 208 LEU B C 1
ATOM 4198 O O . LEU B 1 208 ? -9.094 28.875 16.359 1 98.81 208 LEU B O 1
ATOM 4202 N N . SER B 1 209 ? -7.684 28.422 14.688 1 98.56 209 SER B N 1
ATOM 4203 C CA . SER B 1 209 ? -7.801 29.75 14.117 1 98.56 209 SER B CA 1
ATOM 4204 C C . SER B 1 209 ? -9.234 30.047 13.703 1 98.56 209 SER B C 1
ATOM 4206 O O . SER B 1 209 ? -9.75 31.141 13.969 1 98.56 209 SER B O 1
ATOM 4208 N N . ALA B 1 210 ? -9.859 29.094 13.102 1 98.81 210 ALA B N 1
ATOM 4209 C CA . ALA B 1 210 ? -11.242 29.266 12.648 1 98.81 210 ALA B CA 1
ATOM 4210 C C . ALA B 1 210 ? -12.188 29.422 13.828 1 98.81 210 ALA B C 1
ATOM 4212 O O . ALA B 1 210 ? -13.133 30.219 13.773 1 98.81 210 ALA B O 1
ATOM 4213 N N . LEU B 1 211 ? -11.984 28.672 14.883 1 98.75 211 LEU B N 1
ATOM 4214 C CA . LEU B 1 211 ? -12.805 28.812 16.078 1 98.75 211 LEU B CA 1
ATOM 4215 C C . LEU B 1 211 ? -12.664 30.219 16.656 1 98.75 211 LEU B C 1
ATOM 4217 O O . LEU B 1 211 ? -13.664 30.859 16.984 1 98.75 211 LEU B O 1
ATOM 4221 N N . ARG B 1 212 ? -11.438 30.656 16.719 1 98.31 212 ARG B N 1
ATOM 4222 C CA . ARG B 1 212 ? -11.164 31.984 17.234 1 98.31 212 ARG B CA 1
ATOM 4223 C C . ARG B 1 212 ? -11.867 33.062 16.406 1 98.31 212 ARG B C 1
ATOM 4225 O O . ARG B 1 212 ? -12.469 33.969 16.953 1 98.31 212 ARG B O 1
ATOM 4232 N N . GLU B 1 213 ? -11.773 32.906 15.148 1 98.19 213 GLU B N 1
ATOM 4233 C CA . GLU B 1 213 ? -12.422 33.844 14.242 1 98.19 213 GLU B CA 1
ATOM 4234 C C . GLU B 1 213 ? -13.93 33.906 14.484 1 98.19 213 GLU B C 1
ATOM 4236 O O . GLU B 1 213 ? -14.562 34.938 14.289 1 98.19 213 GLU B O 1
ATOM 4241 N N . ALA B 1 214 ? -14.469 32.812 14.922 1 98.31 214 ALA B N 1
ATOM 4242 C CA . ALA B 1 214 ? -15.914 32.719 15.133 1 98.31 214 ALA B CA 1
ATOM 4243 C C . ALA B 1 214 ? -16.281 33.062 16.562 1 98.31 214 ALA B C 1
ATOM 4245 O O . ALA B 1 214 ? -17.453 32.969 16.953 1 98.31 214 ALA B O 1
ATOM 4246 N N . GLY B 1 215 ? -15.312 33.344 17.344 1 98.31 215 GLY B N 1
ATOM 4247 C CA . GLY B 1 215 ? -15.547 33.688 18.734 1 98.31 215 GLY B CA 1
ATOM 4248 C C . GLY B 1 215 ? -15.867 32.469 19.609 1 98.31 215 GLY B C 1
ATOM 4249 O O . GLY B 1 215 ? -16.578 32.594 20.609 1 98.31 215 GLY B O 1
ATOM 4250 N N . ILE B 1 216 ? -15.438 31.328 19.203 1 98.38 216 ILE B N 1
ATOM 4251 C CA . ILE B 1 216 ? -15.68 30.094 19.953 1 98.38 216 ILE B CA 1
ATOM 4252 C C . ILE B 1 216 ? -14.43 29.688 20.719 1 98.38 216 ILE B C 1
ATOM 4254 O O . ILE B 1 216 ? -13.344 29.562 20.141 1 98.38 216 ILE B O 1
ATOM 4258 N N . GLU B 1 217 ? -14.539 29.516 22.016 1 97.81 217 GLU B N 1
ATOM 4259 C CA . GLU B 1 217 ? -13.422 29.016 22.812 1 97.81 217 GLU B CA 1
ATOM 4260 C C . GLU B 1 217 ? -13.211 27.531 22.609 1 97.81 217 GLU B C 1
ATOM 4262 O O . GLU B 1 217 ? -14.156 26.734 22.688 1 97.81 217 GLU B O 1
ATOM 4267 N N . PRO B 1 218 ? -12.031 27.203 22.312 1 97.06 218 PRO B N 1
ATOM 4268 C CA . PRO B 1 218 ? -11.789 25.781 22.141 1 97.06 218 PRO B CA 1
ATOM 4269 C C . PRO B 1 218 ? -12.078 24.969 23.406 1 97.06 218 PRO B C 1
ATOM 4271 O O . PRO B 1 218 ? -11.758 25.406 24.516 1 97.06 218 PRO B O 1
ATOM 4274 N N . ASP B 1 219 ? -12.75 23.875 23.266 1 97.31 219 ASP B N 1
ATOM 4275 C CA . ASP B 1 219 ? -13.008 22.906 24.328 1 97.31 219 ASP B CA 1
ATOM 4276 C C . ASP B 1 219 ? -12.062 21.703 24.219 1 97.31 219 ASP B C 1
ATOM 4278 O O . ASP B 1 219 ? -12.133 20.938 23.266 1 97.31 219 ASP B O 1
ATOM 4282 N N . PRO B 1 220 ? -11.156 21.531 25.188 1 96.88 220 PRO B N 1
ATOM 4283 C CA . PRO B 1 220 ? -10.203 20.422 25.125 1 96.88 220 PRO B CA 1
ATOM 4284 C C . PRO B 1 220 ? -10.875 19.062 24.969 1 96.88 220 PRO B C 1
ATOM 4286 O O . PRO B 1 220 ? -10.297 18.141 24.391 1 96.88 220 PRO B O 1
ATOM 4289 N N . ALA B 1 221 ? -12.086 18.969 25.375 1 96.69 221 ALA B N 1
ATOM 4290 C CA . ALA B 1 221 ? -12.82 17.703 25.297 1 96.69 221 ALA B CA 1
ATOM 4291 C C . ALA B 1 221 ? -13.172 17.359 23.844 1 96.69 221 ALA B C 1
ATOM 4293 O O . ALA B 1 221 ? -13.492 16.219 23.531 1 96.69 221 ALA B O 1
ATOM 4294 N N . LEU B 1 222 ? -13.109 18.375 22.984 1 98.12 222 LEU B N 1
ATOM 4295 C CA . LEU B 1 222 ? -13.5 18.203 21.578 1 98.12 222 LEU B CA 1
ATOM 4296 C C . LEU B 1 222 ? -12.273 18.047 20.688 1 98.12 222 LEU B C 1
ATOM 4298 O O . LEU B 1 222 ? -12.398 17.891 19.469 1 98.12 222 LEU B O 1
ATOM 4302 N N . LEU B 1 223 ? -11.109 18.109 21.312 1 98.31 223 LEU B N 1
ATOM 4303 C CA . LEU B 1 223 ? -9.844 17.875 20.609 1 98.31 223 LEU B CA 1
ATOM 4304 C C . LEU B 1 223 ? -9.312 16.469 20.891 1 98.31 223 LEU B C 1
ATOM 4306 O O . LEU B 1 223 ? -8.758 16.219 21.969 1 98.31 223 LEU B O 1
ATOM 4310 N N . VAL B 1 224 ? -9.43 15.578 19.906 1 98.31 224 VAL B N 1
ATOM 4311 C CA . VAL B 1 224 ? -9.078 14.18 20.125 1 98.31 224 VAL B CA 1
ATOM 4312 C C . VAL B 1 224 ? -7.906 13.797 19.234 1 98.31 224 VAL B C 1
ATOM 4314 O O . VAL B 1 224 ? -8.023 13.828 18 1 98.31 224 VAL B O 1
ATOM 4317 N N . GLU B 1 225 ? -6.816 13.539 19.828 1 97.94 225 GLU B N 1
ATOM 4318 C CA . GLU B 1 225 ? -5.68 12.938 19.125 1 97.94 225 GLU B CA 1
ATOM 4319 C C . GLU B 1 225 ? -5.754 11.414 19.172 1 97.94 225 GLU B C 1
ATOM 4321 O O . GLU B 1 225 ? -5.996 10.828 20.234 1 97.94 225 GLU B O 1
ATOM 4326 N N . CYS B 1 226 ? -5.621 10.773 17.984 1 96.19 226 CYS B N 1
ATOM 4327 C CA . CYS B 1 226 ? -5.711 9.32 17.969 1 96.19 226 CYS B CA 1
ATOM 4328 C C . CYS B 1 226 ? -4.629 8.719 17.078 1 96.19 226 CYS B C 1
ATOM 4330 O O . CYS B 1 226 ? -3.969 9.445 16.328 1 96.19 226 CYS B O 1
ATOM 4332 N N . PRO B 1 227 ? -4.434 7.398 17.219 1 91.81 227 PRO B N 1
ATOM 4333 C CA . PRO B 1 227 ? -3.525 6.738 16.281 1 91.81 227 PRO B CA 1
ATOM 4334 C C . PRO B 1 227 ? -3.959 6.91 14.828 1 91.81 227 PRO B C 1
ATOM 4336 O O . PRO B 1 227 ? -5.156 6.992 14.547 1 91.81 227 PRO B O 1
ATOM 4339 N N . PHE B 1 228 ? -2.984 6.98 14.023 1 87.81 228 PHE B N 1
ATOM 4340 C CA . PHE B 1 228 ? -3.189 7.168 12.594 1 87.81 228 PHE B CA 1
ATOM 4341 C C . PHE B 1 228 ? -3.68 5.879 11.938 1 87.81 228 PHE B C 1
ATOM 4343 O O . PHE B 1 228 ? -2.992 5.305 11.094 1 87.81 228 PHE B O 1
ATOM 4350 N N . THR B 1 229 ? -4.832 5.379 12.352 1 86.75 229 THR B N 1
ATOM 4351 C CA . THR B 1 229 ? -5.41 4.117 11.898 1 86.75 229 THR B CA 1
ATOM 4352 C C . THR B 1 229 ? -6.93 4.227 11.805 1 86.75 229 THR B C 1
ATOM 4354 O O . THR B 1 229 ? -7.527 5.16 12.344 1 86.75 229 THR B O 1
ATOM 4357 N N . HIS B 1 230 ? -7.469 3.271 11.117 1 87.44 230 HIS B N 1
ATOM 4358 C CA . HIS B 1 230 ? -8.922 3.16 11.047 1 87.44 230 HIS B CA 1
ATOM 4359 C C . HIS B 1 230 ? -9.531 3.021 12.438 1 87.44 230 HIS B C 1
ATOM 4361 O O . HIS B 1 230 ? -10.484 3.725 12.781 1 87.44 230 HIS B O 1
ATOM 4367 N N . ASP B 1 231 ? -8.961 2.154 13.273 1 89.81 231 ASP B N 1
ATOM 4368 C CA . ASP B 1 231 ? -9.461 1.912 14.625 1 89.81 231 ASP B CA 1
ATOM 4369 C C . ASP B 1 231 ? -9.336 3.164 15.492 1 89.81 231 ASP B C 1
ATOM 4371 O O . ASP B 1 231 ? -10.188 3.428 16.344 1 89.81 231 ASP B O 1
ATOM 4375 N N . GLY B 1 232 ? -8.297 3.811 15.227 1 93.62 232 GLY B N 1
ATOM 4376 C CA . GLY B 1 232 ? -8.141 5.062 15.953 1 93.62 232 GLY B CA 1
ATOM 4377 C C . GLY B 1 232 ? -9.297 6.023 15.742 1 93.62 232 GLY B C 1
ATOM 4378 O O . GLY B 1 232 ? -9.82 6.594 16.703 1 93.62 232 GLY B O 1
ATOM 4379 N N . GLY B 1 233 ? -9.727 6.176 14.5 1 95.5 233 GLY B N 1
ATOM 4380 C CA . GLY B 1 233 ? -10.867 7.027 14.195 1 95.5 233 GLY B CA 1
ATOM 4381 C C . GLY B 1 233 ? -12.172 6.508 14.773 1 95.5 233 GLY B C 1
ATOM 4382 O O . GLY B 1 233 ? -12.977 7.285 15.289 1 95.5 233 GLY B O 1
ATOM 4383 N N . LEU B 1 234 ? -12.305 5.207 14.727 1 95.31 234 LEU B N 1
ATOM 4384 C CA . LEU B 1 234 ? -13.508 4.559 15.242 1 95.31 234 LEU B CA 1
ATOM 4385 C C . LEU B 1 234 ? -13.648 4.797 16.75 1 95.31 234 LEU B C 1
ATOM 4387 O O . LEU B 1 234 ? -14.703 5.238 17.203 1 95.31 234 LEU B O 1
ATOM 4391 N N . GLN B 1 235 ? -12.594 4.574 17.422 1 97.31 235 GLN B N 1
ATOM 4392 C CA . GLN B 1 235 ? -12.609 4.711 18.875 1 97.31 235 GLN B CA 1
ATOM 4393 C C . GLN B 1 235 ? -12.773 6.168 19.281 1 97.31 235 GLN B C 1
ATOM 4395 O O . GLN B 1 235 ? -13.422 6.465 20.281 1 97.31 235 GLN B O 1
ATOM 4400 N N . ALA B 1 236 ? -12.172 7.039 18.531 1 98.31 236 ALA B N 1
ATOM 4401 C CA . ALA B 1 236 ? -12.281 8.469 18.828 1 98.31 236 ALA B CA 1
ATOM 4402 C C . ALA B 1 236 ? -13.734 8.93 18.75 1 98.31 236 ALA B C 1
ATOM 4404 O O . ALA B 1 236 ? -14.211 9.656 19.625 1 98.31 236 ALA B O 1
ATOM 4405 N N . VAL B 1 237 ? -14.438 8.516 17.766 1 98.25 237 VAL B N 1
ATOM 4406 C CA . VAL B 1 237 ? -15.836 8.898 17.609 1 98.25 237 VAL B CA 1
ATOM 4407 C C . VAL B 1 237 ? -16.672 8.281 18.719 1 98.25 237 VAL B C 1
ATOM 4409 O O . VAL B 1 237 ? -17.531 8.953 19.297 1 98.25 237 VAL B O 1
ATOM 4412 N N . ARG B 1 238 ? -16.422 7.055 19.016 1 97.56 238 ARG B N 1
ATOM 4413 C CA . ARG B 1 238 ? -17.156 6.406 20.094 1 97.56 238 ARG B CA 1
ATOM 4414 C C . ARG B 1 238 ? -17 7.16 21.406 1 97.56 238 ARG B C 1
ATOM 4416 O O . ARG B 1 238 ? -17.969 7.355 22.141 1 97.56 238 ARG B O 1
ATOM 4423 N N . ALA B 1 239 ? -15.805 7.578 21.641 1 97.56 239 ALA B N 1
ATOM 4424 C CA . ALA B 1 239 ? -15.531 8.352 22.844 1 97.56 239 ALA B CA 1
ATOM 4425 C C . ALA B 1 239 ? -16.281 9.68 22.828 1 97.56 239 ALA B C 1
ATOM 4427 O O . ALA B 1 239 ? -16.828 10.102 23.859 1 97.56 239 ALA B O 1
ATOM 4428 N N . LEU B 1 240 ? -16.297 10.367 21.703 1 97.94 240 LEU B N 1
ATOM 4429 C CA . LEU B 1 240 ? -16.969 11.648 21.562 1 97.94 240 LEU B CA 1
ATOM 4430 C C . LEU B 1 240 ? -18.484 11.492 21.766 1 97.94 240 LEU B C 1
ATOM 4432 O O . LEU B 1 240 ? -19.109 12.328 22.406 1 97.94 240 LEU B O 1
ATOM 4436 N N . LEU B 1 241 ? -19.078 10.414 21.297 1 97.06 241 LEU B N 1
ATOM 4437 C CA . LEU B 1 241 ? -20.516 10.203 21.344 1 97.06 241 LEU B CA 1
ATOM 4438 C C . LEU B 1 241 ? -20.953 9.789 22.75 1 97.06 241 LEU B C 1
ATOM 4440 O O . LEU B 1 241 ? -22.141 9.891 23.078 1 97.06 241 LEU B O 1
ATOM 4444 N N . ALA B 1 242 ? -20.016 9.297 23.5 1 96.12 242 ALA B N 1
ATOM 4445 C CA . ALA B 1 242 ? -20.328 8.859 24.859 1 96.12 242 ALA B CA 1
ATOM 4446 C C . ALA B 1 242 ? -20.391 10.047 25.812 1 96.12 242 ALA B C 1
ATOM 4448 O O . ALA B 1 242 ? -20.844 9.914 26.953 1 96.12 242 ALA B O 1
ATOM 4449 N N . ARG B 1 243 ? -19.969 11.164 25.344 1 94.81 243 ARG B N 1
ATOM 4450 C CA . ARG B 1 243 ? -19.984 12.352 26.188 1 94.81 243 ARG B CA 1
ATOM 4451 C C . ARG B 1 243 ? -21.406 12.867 26.406 1 94.81 243 ARG B C 1
ATOM 4453 O O . ARG B 1 243 ? -22.266 12.711 25.531 1 94.81 243 ARG B O 1
ATOM 4460 N N . ASP B 1 244 ? -21.594 13.508 27.547 1 93.38 244 ASP B N 1
ATOM 4461 C CA . ASP B 1 244 ? -22.891 14.109 27.844 1 93.38 244 ASP B CA 1
ATOM 4462 C C . ASP B 1 244 ? -23.203 15.234 26.859 1 93.38 244 ASP B C 1
ATOM 4464 O O . ASP B 1 244 ? -24.312 15.281 26.297 1 93.38 244 ASP B O 1
ATOM 4468 N N . GLU B 1 245 ? -22.219 16.078 26.703 1 93.81 245 GLU B N 1
ATOM 4469 C CA . GLU B 1 245 ? -22.359 17.141 25.703 1 93.81 245 GLU B CA 1
ATOM 4470 C C . GLU B 1 245 ? -21.641 16.766 24.406 1 93.81 245 GLU B C 1
ATOM 4472 O O . GLU B 1 245 ? -20.453 17.031 24.25 1 93.81 245 GLU B O 1
ATOM 4477 N N . ARG B 1 246 ? -22.422 16.297 23.484 1 95.06 246 ARG B N 1
ATOM 4478 C CA . ARG B 1 246 ? -21.875 15.805 22.219 1 95.06 246 ARG B CA 1
ATOM 4479 C C . ARG B 1 246 ? -21.594 16.953 21.266 1 95.06 246 ARG B C 1
ATOM 4481 O O . ARG B 1 246 ? -22.25 18 21.328 1 95.06 246 ARG B O 1
ATOM 4488 N N . PRO B 1 247 ? -20.594 16.781 20.438 1 97.81 247 PRO B N 1
ATOM 4489 C CA . PRO B 1 247 ? -20.469 17.734 19.328 1 97.81 247 PRO B CA 1
ATOM 4490 C C . PRO B 1 247 ? -21.578 17.594 18.297 1 97.81 247 PRO B C 1
ATOM 4492 O O . PRO B 1 247 ? -22.281 16.578 18.266 1 97.81 247 PRO B O 1
ATOM 4495 N N . THR B 1 248 ? -21.781 18.641 17.578 1 97.81 248 THR B N 1
ATOM 4496 C CA . THR B 1 248 ? -22.766 18.609 16.5 1 97.81 248 THR B CA 1
ATOM 4497 C C . THR B 1 248 ? -22.078 18.531 15.148 1 97.81 248 THR B C 1
ATOM 4499 O O . THR B 1 248 ? -22.734 18.312 14.125 1 97.81 248 THR B O 1
ATOM 4502 N N . ALA B 1 249 ? -20.734 18.734 15.156 1 98.62 249 ALA B N 1
ATOM 4503 C CA . ALA B 1 249 ? -19.938 18.641 13.938 1 98.62 249 ALA B CA 1
ATOM 4504 C C . ALA B 1 249 ? -18.562 18.062 14.234 1 98.62 249 ALA B C 1
ATOM 4506 O O . ALA B 1 249 ? -18.047 18.203 15.344 1 98.62 249 ALA B O 1
ATOM 4507 N N . LEU B 1 250 ? -18.031 17.438 13.242 1 98.81 250 LEU B N 1
ATOM 4508 C CA . LEU B 1 250 ? -16.75 16.75 13.375 1 98.81 250 LEU B CA 1
ATOM 4509 C C . LEU B 1 250 ? -15.875 16.984 12.148 1 98.81 250 LEU B C 1
ATOM 4511 O O . LEU B 1 250 ? -16.328 16.828 11.016 1 98.81 250 LEU B O 1
ATOM 4515 N N . LEU B 1 251 ? -14.633 17.438 12.375 1 98.88 251 LEU B N 1
ATOM 4516 C CA . LEU B 1 251 ? -13.57 17.422 11.375 1 98.88 251 LEU B CA 1
ATOM 4517 C C . LEU B 1 251 ? -12.547 16.344 11.68 1 98.88 251 LEU B C 1
ATOM 4519 O O . LEU B 1 251 ? -11.969 16.312 12.766 1 98.88 251 LEU B O 1
ATOM 4523 N N . VAL B 1 252 ? -12.344 15.422 10.734 1 98.75 252 VAL B N 1
ATOM 4524 C CA . VAL B 1 252 ? -11.281 14.422 10.852 1 98.75 252 VAL B CA 1
ATOM 4525 C C . VAL B 1 252 ? -10.125 14.781 9.922 1 98.75 252 VAL B C 1
ATOM 4527 O O . VAL B 1 252 ? -10.328 15.023 8.727 1 98.75 252 VAL B O 1
ATOM 4530 N N . ASP B 1 253 ? -8.914 14.734 10.398 1 98.12 253 ASP B N 1
ATOM 4531 C CA . ASP B 1 253 ? -7.848 15.445 9.703 1 98.12 253 ASP B CA 1
ATOM 4532 C C . ASP B 1 253 ? -7.121 14.531 8.719 1 98.12 253 ASP B C 1
ATOM 4534 O O . ASP B 1 253 ? -6.09 14.906 8.156 1 98.12 253 ASP B O 1
ATOM 4538 N N . ASN B 1 254 ? -7.609 13.289 8.547 1 94.44 254 ASN B N 1
ATOM 4539 C CA . ASN B 1 254 ? -7.023 12.406 7.539 1 94.44 254 ASN B CA 1
ATOM 4540 C C . ASN B 1 254 ? -8.008 11.328 7.102 1 94.44 254 ASN B C 1
ATOM 4542 O O . ASN B 1 254 ? -8.969 11.023 7.816 1 94.44 254 ASN B O 1
ATOM 4546 N N . ASN B 1 255 ? -7.758 10.703 6.02 1 91 255 ASN B N 1
ATOM 4547 C CA . ASN B 1 255 ? -8.695 9.773 5.402 1 91 255 ASN B CA 1
ATOM 4548 C C . ASN B 1 255 ? -8.711 8.43 6.129 1 91 255 ASN B C 1
ATOM 4550 O O . ASN B 1 255 ? -9.734 7.742 6.152 1 91 255 ASN B O 1
ATOM 4554 N N . ILE B 1 256 ? -7.582 8.055 6.711 1 88.06 256 ILE B N 1
ATOM 4555 C CA . ILE B 1 256 ? -7.496 6.75 7.355 1 88.06 256 ILE B CA 1
ATOM 4556 C C . ILE B 1 256 ? -8.383 6.73 8.602 1 88.06 256 ILE B C 1
ATOM 4558 O O . ILE B 1 256 ? -9.297 5.914 8.703 1 88.06 256 ILE B O 1
ATOM 4562 N N . ALA B 1 257 ? -8.148 7.645 9.477 1 92.75 257 ALA B N 1
ATOM 4563 C CA . ALA B 1 257 ? -9.016 7.781 10.648 1 92.75 257 ALA B CA 1
ATOM 4564 C C . ALA B 1 257 ? -10.438 8.156 10.242 1 92.75 257 ALA B C 1
ATOM 4566 O O . ALA B 1 257 ? -11.398 7.766 10.906 1 92.75 257 ALA B O 1
ATOM 4567 N N . GLY B 1 258 ? -10.516 8.883 9.109 1 94.75 258 GLY B N 1
ATOM 4568 C CA . GLY B 1 258 ? -11.812 9.281 8.594 1 94.75 258 GLY B CA 1
ATOM 4569 C C . GLY B 1 258 ? -12.711 8.102 8.266 1 94.75 258 GLY B C 1
ATOM 4570 O O . GLY B 1 258 ? -13.922 8.148 8.508 1 94.75 258 GLY B O 1
ATOM 4571 N N . GLY B 1 259 ? -12.117 7.094 7.738 1 91.12 259 GLY B N 1
ATOM 4572 C CA . GLY B 1 259 ? -12.891 5.895 7.461 1 91.12 259 GLY B CA 1
ATOM 4573 C C . GLY B 1 259 ? -13.477 5.258 8.711 1 91.12 259 GLY B C 1
ATOM 4574 O O . GLY B 1 259 ? -14.641 4.855 8.719 1 91.12 259 GLY B O 1
ATOM 4575 N N . GLY B 1 260 ? -12.633 5.172 9.75 1 92.44 260 GLY B N 1
ATOM 4576 C CA . GLY B 1 260 ? -13.102 4.648 11.023 1 92.44 260 GLY B CA 1
ATOM 4577 C C . GLY B 1 260 ? -14.148 5.523 11.688 1 92.44 260 GLY B C 1
ATOM 4578 O O . GLY B 1 260 ? -15.141 5.02 12.219 1 92.44 260 GLY B O 1
ATOM 4579 N N . ALA B 1 261 ? -13.938 6.762 11.594 1 96.31 261 ALA B N 1
ATOM 4580 C CA . ALA B 1 261 ? -14.891 7.727 12.148 1 96.31 261 ALA B CA 1
ATOM 4581 C C . ALA B 1 261 ? -16.234 7.617 11.453 1 96.31 261 ALA B C 1
ATOM 4583 O O . ALA B 1 261 ? -17.281 7.566 12.109 1 96.31 261 ALA B O 1
ATOM 4584 N N . PHE B 1 262 ? -16.203 7.562 10.156 1 95.56 262 PHE B N 1
ATOM 4585 C CA . PHE B 1 262 ? -17.422 7.434 9.359 1 95.56 262 PHE B CA 1
ATOM 4586 C C . PHE B 1 262 ? -18.203 6.184 9.766 1 95.56 262 PHE B C 1
ATOM 4588 O O . PHE B 1 262 ? -19.406 6.246 9.984 1 95.56 262 PHE B O 1
ATOM 4595 N N . ARG B 1 263 ? -17.484 5.125 9.945 1 91.19 263 ARG B N 1
ATOM 4596 C CA . ARG B 1 263 ? -18.125 3.865 10.312 1 91.19 263 ARG B CA 1
ATOM 4597 C C . ARG B 1 263 ? -18.797 3.967 11.672 1 91.19 263 ARG B C 1
ATOM 4599 O O . ARG B 1 263 ? -19.938 3.533 11.844 1 91.19 263 ARG B O 1
ATOM 4606 N N . ALA B 1 264 ? -18.078 4.473 12.602 1 94.12 264 ALA B N 1
ATOM 4607 C CA . ALA B 1 264 ? -18.609 4.613 13.953 1 94.12 264 ALA B CA 1
ATOM 4608 C C . ALA B 1 264 ? -19.859 5.484 13.961 1 94.12 264 ALA B C 1
ATOM 4610 O O . ALA B 1 264 ? -20.828 5.191 14.664 1 94.12 264 ALA B O 1
ATOM 4611 N N . LEU B 1 265 ? -19.875 6.52 13.148 1 95.56 265 LEU B N 1
ATOM 4612 C CA . LEU B 1 265 ? -21.016 7.426 13.086 1 95.56 265 LEU B CA 1
ATOM 4613 C C . LEU B 1 265 ? -22.219 6.738 12.445 1 95.56 265 LEU B C 1
ATOM 4615 O O . LEU B 1 265 ? -23.328 6.844 12.953 1 95.56 265 LEU B O 1
ATOM 4619 N N . VAL B 1 266 ? -21.953 6.078 11.414 1 90.69 266 VAL B N 1
ATOM 4620 C CA . VAL B 1 266 ? -23.031 5.371 10.734 1 90.69 266 VAL B CA 1
ATOM 4621 C C . VAL B 1 266 ? -23.594 4.285 11.641 1 90.69 266 VAL B C 1
ATOM 4623 O O . VAL B 1 266 ? -24.812 4.129 11.742 1 90.69 266 VAL B O 1
ATOM 4626 N N . ASP B 1 267 ? -22.766 3.629 12.344 1 88.44 267 ASP B N 1
ATOM 4627 C CA . ASP B 1 267 ? -23.172 2.553 13.234 1 88.44 267 ASP B CA 1
ATOM 4628 C C . ASP B 1 267 ? -24 3.094 14.398 1 88.44 267 ASP B C 1
ATOM 4630 O O . ASP B 1 267 ? -24.812 2.367 14.977 1 88.44 267 ASP B O 1
ATOM 4634 N N . SER B 1 268 ? -23.812 4.27 14.68 1 93.62 268 SER B N 1
ATOM 4635 C CA . SER B 1 268 ? -24.516 4.875 15.805 1 93.62 268 SER B CA 1
ATOM 4636 C C . SER B 1 268 ? -25.953 5.242 15.414 1 93.62 268 SER B C 1
ATOM 4638 O O . SER B 1 268 ? -26.766 5.57 16.281 1 93.62 268 SER B O 1
ATOM 4640 N N . GLY B 1 269 ? -26.234 5.234 14.117 1 92.38 269 GLY B N 1
ATOM 4641 C CA . GLY B 1 269 ? -27.578 5.539 13.656 1 92.38 269 GLY B CA 1
ATOM 4642 C C . GLY B 1 269 ? -27.812 7.02 13.414 1 92.38 269 GLY B C 1
ATOM 4643 O O . GLY B 1 269 ? -28.922 7.434 13.062 1 92.38 269 GLY B O 1
ATOM 4644 N N . LEU B 1 270 ? -26.781 7.793 13.523 1 93.69 270 LEU B N 1
ATOM 4645 C CA . LEU B 1 270 ? -26.891 9.227 13.281 1 93.69 270 LEU B CA 1
ATOM 4646 C C . LEU B 1 270 ? -27 9.523 11.789 1 93.69 270 LEU B C 1
ATOM 4648 O O . LEU B 1 270 ? -26.328 8.875 10.977 1 93.69 270 LEU B O 1
ATOM 4652 N N . ARG B 1 271 ? -27.938 10.461 11.523 1 95.19 271 ARG B N 1
ATOM 4653 C CA . ARG B 1 271 ? -28.016 10.945 10.148 1 95.19 271 ARG B CA 1
ATOM 4654 C C . ARG B 1 271 ? -27 12.047 9.891 1 95.19 271 ARG B C 1
ATOM 4656 O O . ARG B 1 271 ? -27.109 13.141 10.453 1 95.19 271 ARG B O 1
ATOM 4663 N N . LEU B 1 272 ? -26.016 11.789 8.938 1 97.44 272 LEU B N 1
ATOM 4664 C CA . LEU B 1 272 ? -24.969 12.758 8.633 1 97.44 272 LEU B CA 1
ATOM 4665 C C . LEU B 1 272 ? -25.531 13.914 7.809 1 97.44 272 LEU B C 1
ATOM 4667 O O . LEU B 1 272 ? -26.297 13.695 6.871 1 97.44 272 LEU B O 1
ATOM 4671 N N . GLY B 1 273 ? -25.078 15.078 8.133 1 97.12 273 GLY B N 1
ATOM 4672 C CA . GLY B 1 273 ? -25.609 16.266 7.488 1 97.12 273 GLY B CA 1
ATOM 4673 C C . GLY B 1 273 ? -26.844 16.812 8.172 1 97.12 273 GLY B C 1
ATOM 4674 O O . GLY B 1 273 ? -27.25 17.953 7.91 1 97.12 273 GLY B O 1
ATOM 4675 N N . GLU B 1 274 ? -27.422 16.047 9.109 1 96.19 274 GLU B N 1
ATOM 4676 C CA . GLU B 1 274 ? -28.609 16.438 9.852 1 96.19 274 GLU B CA 1
ATOM 4677 C C . GLU B 1 274 ? -28.375 16.375 11.352 1 96.19 274 GLU B C 1
ATOM 4679 O O . GLU B 1 274 ? -28.328 17.422 12.023 1 96.19 274 GLU B O 1
ATOM 4684 N N . ASP B 1 275 ? -28.125 15.164 11.875 1 95.75 275 ASP B N 1
ATOM 4685 C CA . ASP B 1 275 ? -27.891 14.992 13.305 1 95.75 275 ASP B CA 1
ATOM 4686 C C . ASP B 1 275 ? -26.453 15.367 13.68 1 95.75 275 ASP B C 1
ATOM 4688 O O . ASP B 1 275 ? -26.188 15.773 14.812 1 95.75 275 ASP B O 1
ATOM 4692 N N . MET B 1 276 ? -25.594 15.141 12.727 1 96.88 276 MET B N 1
ATOM 4693 C CA . MET B 1 276 ? -24.156 15.375 12.875 1 96.88 276 MET B CA 1
ATOM 4694 C C . MET B 1 276 ? -23.516 15.75 11.539 1 96.88 276 MET B C 1
ATOM 4696 O O . MET B 1 276 ? -23.844 15.156 10.508 1 96.88 276 MET B O 1
ATOM 4700 N N . SER B 1 277 ? -22.75 16.781 11.586 1 98.62 277 SER B N 1
ATOM 4701 C CA . SER B 1 277 ? -21.969 17.109 10.391 1 98.62 277 SER B CA 1
ATOM 4702 C C . SER B 1 277 ? -20.594 16.469 10.438 1 98.62 277 SER B C 1
ATOM 4704 O O . SER B 1 277 ? -19.953 16.422 11.492 1 98.62 277 SER B O 1
ATOM 4706 N N . LEU B 1 278 ? -20.125 15.969 9.312 1 98.75 278 LEU B N 1
ATOM 4707 C CA . LEU B 1 278 ? -18.828 15.336 9.188 1 98.75 278 LEU B CA 1
ATOM 4708 C C . LEU B 1 278 ? -18.078 15.859 7.969 1 98.75 278 LEU B C 1
ATOM 4710 O O . LEU B 1 278 ? -18.609 15.867 6.859 1 98.75 278 LEU B O 1
ATOM 4714 N N . ILE B 1 279 ? -16.891 16.375 8.148 1 98.88 279 ILE B N 1
ATOM 4715 C CA . ILE B 1 279 ? -15.93 16.672 7.086 1 98.88 279 ILE B CA 1
ATOM 4716 C C . ILE B 1 279 ? -14.664 15.852 7.297 1 98.88 279 ILE B C 1
ATOM 4718 O O . ILE B 1 279 ? -14.133 15.789 8.414 1 98.88 279 ILE B O 1
ATOM 4722 N N . VAL B 1 280 ? -14.203 15.211 6.25 1 98.25 280 VAL B N 1
ATOM 4723 C CA . VAL B 1 280 ? -13.008 14.375 6.355 1 98.25 280 VAL B CA 1
ATOM 4724 C C . VAL B 1 280 ? -11.945 14.867 5.371 1 98.25 280 VAL B C 1
ATOM 4726 O O . VAL B 1 280 ? -12.227 15.031 4.18 1 98.25 280 VAL B O 1
ATOM 4729 N N . TYR B 1 281 ? -10.727 15.117 5.93 1 96.44 281 TYR B N 1
ATOM 4730 C CA . TYR B 1 281 ? -9.602 15.43 5.047 1 96.44 281 TYR B CA 1
ATOM 4731 C C . TYR B 1 281 ? -9.328 14.273 4.094 1 96.44 281 TYR B C 1
ATOM 4733 O O . TYR B 1 281 ? -9.18 13.125 4.523 1 96.44 281 TYR B O 1
ATOM 4741 N N . ASP B 1 282 ? -9.297 14.547 2.807 1 92.62 282 ASP B N 1
ATOM 4742 C CA . ASP B 1 282 ? -9.062 13.633 1.695 1 92.62 282 ASP B CA 1
ATOM 4743 C C . ASP B 1 282 ? -10.211 12.633 1.552 1 92.62 282 ASP B C 1
ATOM 4745 O O . ASP B 1 282 ? -10.086 11.641 0.838 1 92.62 282 ASP B O 1
ATOM 4749 N N . GLY B 1 283 ? -11.266 12.766 2.281 1 92.56 283 GLY B N 1
ATOM 4750 C CA . GLY B 1 283 ? -12.508 12.016 2.105 1 92.56 283 GLY B CA 1
ATOM 4751 C C . GLY B 1 283 ? -12.406 10.578 2.584 1 92.56 283 GLY B C 1
ATOM 4752 O O . GLY B 1 283 ? -11.523 10.242 3.373 1 92.56 283 GLY B O 1
ATOM 4753 N N . VAL B 1 284 ? -13.477 9.859 2.246 1 89.44 284 VAL B N 1
ATOM 4754 C CA . VAL B 1 284 ? -13.617 8.438 2.533 1 89.44 284 VAL B CA 1
ATOM 4755 C C . VAL B 1 284 ? -13.852 7.664 1.233 1 89.44 284 VAL B C 1
ATOM 4757 O O . VAL B 1 284 ? -14.531 8.156 0.328 1 89.44 284 VAL B O 1
ATOM 4760 N N . PRO B 1 285 ? -13.211 6.48 1.106 1 81 285 PRO B N 1
ATOM 4761 C CA . PRO B 1 285 ? -13.438 5.719 -0.123 1 81 285 PRO B CA 1
ATOM 4762 C C . PRO B 1 285 ? -14.922 5.578 -0.463 1 81 285 PRO B C 1
ATOM 4764 O O . PRO B 1 285 ? -15.742 5.34 0.426 1 81 285 PRO B O 1
ATOM 4767 N N . PRO B 1 286 ? -15.195 5.746 -1.742 1 77 286 PRO B N 1
ATOM 4768 C CA . PRO B 1 286 ? -16.594 5.746 -2.158 1 77 286 PRO B CA 1
ATOM 4769 C C . PRO B 1 286 ? -17.344 4.492 -1.714 1 77 286 PRO B C 1
ATOM 4771 O O . PRO B 1 286 ? -18.516 4.574 -1.327 1 77 286 PRO B O 1
ATOM 4774 N N . GLY B 1 287 ? -16.719 3.428 -1.75 1 75.88 287 GLY B N 1
ATOM 4775 C CA . GLY B 1 287 ? -17.375 2.195 -1.334 1 75.88 287 GLY B CA 1
ATOM 4776 C C . GLY B 1 287 ? -17.734 2.182 0.138 1 75.88 287 GLY B C 1
ATOM 4777 O O . GLY B 1 287 ? -18.781 1.65 0.518 1 75.88 287 GLY B O 1
ATOM 4778 N N . LEU B 1 288 ? -16.953 2.797 0.883 1 79.19 288 LEU B N 1
ATOM 4779 C CA . LEU B 1 288 ? -17.156 2.871 2.324 1 79.19 288 LEU B CA 1
ATOM 4780 C C . LEU B 1 288 ? -18.188 3.949 2.668 1 79.19 288 LEU B C 1
ATOM 4782 O O . LEU B 1 288 ? -18.969 3.791 3.611 1 79.19 288 LEU B O 1
ATOM 4786 N N . ALA B 1 289 ? -18.234 4.926 1.883 1 82.06 289 ALA B N 1
ATOM 4787 C CA . ALA B 1 289 ? -19.031 6.109 2.213 1 82.06 289 ALA B CA 1
ATOM 4788 C C . ALA B 1 289 ? -20.484 5.926 1.819 1 82.06 289 ALA B C 1
ATOM 4790 O O . ALA B 1 289 ? -21.328 6.785 2.094 1 82.06 289 ALA B O 1
ATOM 4791 N N . HIS B 1 290 ? -20.75 4.855 1.356 1 80.25 290 HIS B N 1
ATOM 4792 C CA . HIS B 1 290 ? -22.125 4.641 0.942 1 80.25 290 HIS B CA 1
ATOM 4793 C C . HIS B 1 290 ? -23.047 4.488 2.148 1 80.25 290 HIS B C 1
ATOM 4795 O O . HIS B 1 290 ? -22.703 3.787 3.104 1 80.25 290 HIS B O 1
ATOM 4801 N N . PRO B 1 291 ? -24.141 5.191 2.188 1 81.25 291 PRO B N 1
ATOM 4802 C CA . PRO B 1 291 ? -24.844 5.852 1.095 1 81.25 291 PRO B CA 1
ATOM 4803 C C . PRO B 1 291 ? -24.516 7.336 0.983 1 81.25 291 PRO B C 1
ATOM 4805 O O . PRO B 1 291 ? -25.188 8.07 0.255 1 81.25 291 PRO B O 1
ATOM 4808 N N . TYR B 1 292 ? -23.578 7.84 1.647 1 91.88 292 TYR B N 1
ATOM 4809 C CA . TYR B 1 292 ? -23.234 9.258 1.677 1 91.88 292 TYR B CA 1
ATOM 4810 C C . TYR B 1 292 ? -22.125 9.562 0.682 1 91.88 292 TYR B C 1
ATOM 4812 O O . TYR B 1 292 ? -21.406 8.664 0.249 1 91.88 292 TYR B O 1
ATOM 4820 N N . ARG B 1 293 ? -22.203 10.758 0.26 1 93.88 293 ARG B N 1
ATOM 4821 C CA . ARG B 1 293 ? -21 11.398 -0.249 1 93.88 293 ARG B CA 1
ATOM 4822 C C . ARG B 1 293 ? -20.359 12.289 0.809 1 93.88 293 ARG B C 1
ATOM 4824 O O . ARG B 1 293 ? -20.891 13.359 1.129 1 93.88 293 ARG B O 1
ATOM 4831 N N . VAL B 1 294 ? -19.234 11.852 1.227 1 97.31 294 VAL B N 1
ATOM 4832 C CA . VAL B 1 294 ? -18.641 12.523 2.379 1 97.31 294 VAL B CA 1
ATOM 4833 C C . VAL B 1 294 ? -18.016 13.844 1.94 1 97.31 294 VAL B C 1
ATOM 4835 O O . VAL B 1 294 ? -17.25 13.883 0.972 1 97.31 294 VAL B O 1
ATOM 4838 N N . THR B 1 295 ? -18.359 14.953 2.607 1 98.44 295 THR B N 1
ATOM 4839 C CA . THR B 1 295 ? -17.688 16.234 2.379 1 98.44 295 THR B CA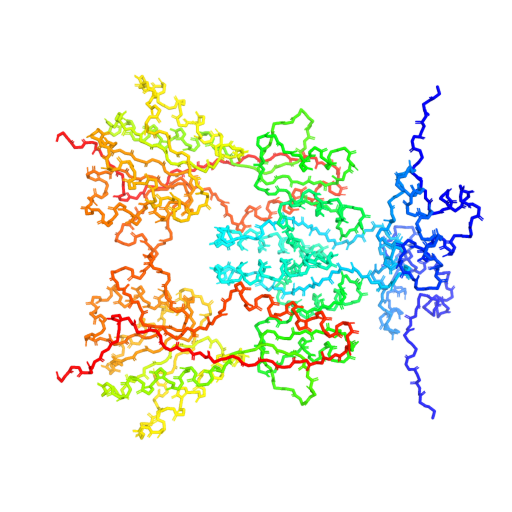 1
ATOM 4840 C C . THR B 1 295 ? -16.203 16.125 2.738 1 98.44 295 THR B C 1
ATOM 4842 O O . THR B 1 295 ? -15.852 15.586 3.791 1 98.44 295 THR B O 1
ATOM 4845 N N . ALA B 1 296 ? -15.352 16.656 1.842 1 98.06 296 ALA B N 1
ATOM 4846 C CA . ALA B 1 296 ? -13.922 16.422 2.014 1 98.06 296 ALA B CA 1
ATOM 4847 C C . ALA B 1 296 ? -13.125 17.719 1.812 1 98.06 296 ALA B C 1
ATOM 4849 O O . ALA B 1 296 ? -13.547 18.594 1.057 1 98.06 296 ALA B O 1
ATOM 4850 N N . VAL B 1 297 ? -12.078 17.859 2.607 1 98.31 297 VAL B N 1
ATOM 4851 C CA . VAL B 1 297 ? -10.984 18.75 2.203 1 98.31 297 VAL B CA 1
ATOM 4852 C C . VAL B 1 297 ? -10.055 18 1.249 1 98.31 297 VAL B C 1
ATOM 4854 O O . VAL B 1 297 ? -9.344 17.078 1.654 1 98.31 297 VAL B O 1
ATOM 4857 N N . VAL B 1 298 ? -10.078 18.422 0.076 1 95.44 298 VAL B N 1
ATOM 4858 C CA . VAL B 1 298 ? -9.359 17.656 -0.941 1 95.44 298 VAL B CA 1
ATOM 4859 C C . VAL B 1 298 ? -8.062 18.375 -1.296 1 95.44 298 VAL B C 1
ATOM 4861 O O . VAL B 1 298 ? -8.023 19.609 -1.391 1 95.44 298 VAL B O 1
ATOM 4864 N N . GLN B 1 299 ? -7.051 17.531 -1.413 1 92.31 299 GLN B N 1
ATOM 4865 C CA . GLN B 1 299 ? -5.746 17.953 -1.905 1 92.31 299 GLN B CA 1
ATOM 4866 C C . GLN B 1 299 ? -5.355 17.188 -3.162 1 92.31 299 GLN B C 1
ATOM 4868 O O . GLN B 1 299 ? -5.711 16.016 -3.312 1 92.31 299 GLN B O 1
ATOM 4873 N N . PRO B 1 300 ? -4.906 17.844 -4.172 1 84.88 300 PRO B N 1
ATOM 4874 C CA . PRO 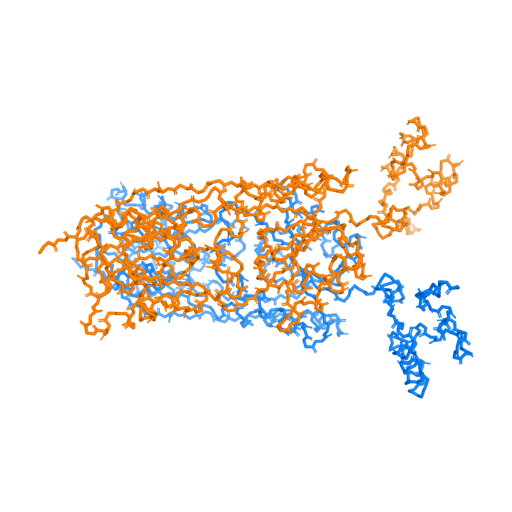B 1 300 ? -4.484 17.094 -5.355 1 84.88 300 PRO B CA 1
ATOM 4875 C C . PRO B 1 300 ? -3.332 16.125 -5.062 1 84.88 300 PRO B C 1
ATOM 4877 O O . PRO B 1 300 ? -2.27 16.234 -5.684 1 84.88 300 PRO B O 1
ATOM 4880 N N . THR B 1 301 ? -3.545 15.227 -4.191 1 81.5 301 THR B N 1
ATOM 4881 C CA . THR B 1 301 ? -2.535 14.258 -3.773 1 81.5 301 THR B CA 1
ATOM 4882 C C . THR B 1 301 ? -2.543 13.039 -4.691 1 81.5 301 THR B C 1
ATOM 4884 O O . THR B 1 301 ? -3.352 12.953 -5.617 1 81.5 301 THR B O 1
ATOM 4887 N N . GLY B 1 302 ? -1.585 12.203 -4.484 1 87.19 302 GLY B N 1
ATOM 4888 C CA . GLY B 1 302 ? -1.474 11 -5.293 1 87.19 302 GLY B CA 1
ATOM 4889 C C . GLY B 1 302 ? -0.466 11.125 -6.418 1 87.19 302 GLY B C 1
ATOM 4890 O O . GLY B 1 302 ? 0.673 11.539 -6.195 1 87.19 302 GLY B O 1
ATOM 4891 N N . HIS B 1 303 ? -0.979 10.766 -7.598 1 89.56 303 HIS B N 1
ATOM 4892 C CA . HIS B 1 303 ? -0.101 10.68 -8.758 1 89.56 303 HIS B CA 1
ATOM 4893 C C . HIS B 1 303 ? 0.548 12.023 -9.062 1 89.56 303 HIS B C 1
ATOM 4895 O O . HIS B 1 303 ? 1.758 12.102 -9.297 1 89.56 303 HIS B O 1
ATOM 4901 N N . ALA B 1 304 ? -0.218 13.078 -8.961 1 92.06 304 ALA B N 1
ATOM 4902 C CA . ALA B 1 304 ? 0.275 14.414 -9.289 1 92.06 304 ALA B CA 1
ATOM 4903 C C . ALA B 1 304 ? 1.332 14.875 -8.289 1 92.06 304 ALA B C 1
ATOM 4905 O O . ALA B 1 304 ? 2.352 15.453 -8.672 1 92.06 304 ALA B O 1
ATOM 4906 N N . SER B 1 305 ? 1.119 14.664 -7.066 1 94.5 305 SER B N 1
ATOM 4907 C CA . SER B 1 305 ? 2.1 15.031 -6.051 1 94.5 305 SER B CA 1
ATOM 4908 C C . SER B 1 305 ? 3.391 14.234 -6.215 1 94.5 305 SER B C 1
ATOM 4910 O O . SER B 1 305 ? 4.484 14.766 -6 1 94.5 305 SER B O 1
ATOM 4912 N N . GLY B 1 306 ? 3.24 12.969 -6.609 1 95.38 306 GLY B N 1
ATOM 4913 C CA . GLY B 1 306 ? 4.414 12.156 -6.895 1 95.38 306 GLY B CA 1
ATOM 4914 C C . GLY B 1 306 ? 5.285 12.734 -7.996 1 95.38 306 GLY B C 1
ATOM 4915 O O . GLY B 1 306 ? 6.504 12.836 -7.84 1 95.38 306 GLY B O 1
ATOM 4916 N N . ARG B 1 307 ? 4.645 13.109 -9.047 1 96.38 307 ARG B N 1
ATOM 4917 C CA . ARG B 1 307 ? 5.383 13.695 -10.156 1 96.38 307 ARG B CA 1
ATOM 4918 C C . ARG B 1 307 ? 6.07 14.992 -9.734 1 96.38 307 ARG B C 1
ATOM 4920 O O . ARG B 1 307 ? 7.215 15.25 -10.117 1 96.38 307 ARG B O 1
ATOM 4927 N N . ALA B 1 308 ? 5.355 15.789 -8.961 1 97.44 308 ALA B N 1
ATOM 4928 C CA . ALA B 1 308 ? 5.91 17.047 -8.477 1 97.44 308 ALA B CA 1
ATOM 4929 C C . ALA B 1 308 ? 7.145 16.797 -7.609 1 97.44 308 ALA B C 1
ATOM 4931 O O . ALA B 1 308 ? 8.148 17.516 -7.734 1 97.44 308 ALA B O 1
ATOM 4932 N N . LEU B 1 309 ? 7.098 15.836 -6.734 1 98.06 309 LEU B N 1
ATOM 4933 C CA . LEU B 1 309 ? 8.219 15.492 -5.867 1 98.06 309 LEU B CA 1
ATOM 4934 C C . LEU B 1 309 ? 9.43 15.062 -6.688 1 98.06 309 LEU B C 1
ATOM 4936 O O . LEU B 1 309 ? 10.555 15.484 -6.406 1 98.06 309 LEU B O 1
ATOM 4940 N N . ALA B 1 310 ? 9.148 14.234 -7.664 1 98.19 310 ALA B N 1
ATOM 4941 C CA . ALA B 1 310 ? 10.227 13.805 -8.555 1 98.19 310 ALA B CA 1
ATOM 4942 C C . ALA B 1 310 ? 10.859 15 -9.266 1 98.19 310 ALA B C 1
ATOM 4944 O O . ALA B 1 310 ? 12.078 15.078 -9.391 1 98.19 310 ALA B O 1
ATOM 4945 N N . GLU B 1 311 ? 9.984 15.906 -9.727 1 98.06 311 GLU B N 1
ATOM 4946 C CA . GLU B 1 311 ? 10.477 17.094 -10.406 1 98.06 311 GLU B CA 1
ATOM 4947 C C . GLU B 1 311 ? 11.375 17.938 -9.5 1 98.06 311 GLU B C 1
ATOM 4949 O O . GLU B 1 311 ? 12.438 18.391 -9.922 1 98.06 311 GLU B O 1
ATOM 4954 N N . LEU B 1 312 ? 10.984 18.141 -8.297 1 98.44 312 LEU B N 1
ATOM 4955 C CA . LEU B 1 312 ? 11.789 18.875 -7.336 1 98.44 312 LEU B CA 1
ATOM 4956 C C . LEU B 1 312 ? 13.133 18.203 -7.117 1 98.44 312 LEU B C 1
ATOM 4958 O O . LEU B 1 312 ? 14.164 18.875 -7.031 1 98.44 312 LEU B O 1
ATOM 4962 N N . MET B 1 313 ? 13.133 16.859 -7.02 1 98.44 313 MET B N 1
ATOM 4963 C CA . MET B 1 313 ? 14.367 16.109 -6.824 1 98.44 313 MET B CA 1
ATOM 4964 C C . MET B 1 313 ? 15.297 16.266 -8.016 1 98.44 313 MET B C 1
ATOM 4966 O O . MET B 1 313 ? 16.5 16.484 -7.844 1 98.44 313 MET B O 1
ATOM 4970 N N . LEU B 1 314 ? 14.758 16.188 -9.219 1 97.5 314 LEU B N 1
ATOM 4971 C CA . LEU B 1 314 ? 15.555 16.312 -10.438 1 97.5 314 LEU B CA 1
ATOM 4972 C C . LEU B 1 314 ? 16.188 17.703 -10.531 1 97.5 314 LEU B C 1
ATOM 4974 O O . LEU B 1 314 ? 17.344 17.828 -10.898 1 97.5 314 LEU B O 1
ATOM 4978 N N . ARG B 1 315 ? 15.445 18.719 -10.172 1 97 315 ARG B N 1
ATOM 4979 C CA . ARG B 1 315 ? 15.977 20.094 -10.18 1 97 315 ARG B CA 1
ATOM 4980 C C . ARG B 1 315 ? 17.062 20.25 -9.133 1 97 315 ARG B C 1
ATOM 4982 O O . ARG B 1 315 ? 18.078 20.922 -9.383 1 97 315 ARG B O 1
ATOM 4989 N N . LEU B 1 316 ? 16.828 19.656 -8.008 1 97.06 316 LEU B N 1
ATOM 4990 C CA . LEU B 1 316 ? 17.812 19.734 -6.934 1 97.06 316 LEU B CA 1
ATOM 4991 C C . LEU B 1 316 ? 19.125 19.078 -7.355 1 97.06 316 LEU B C 1
ATOM 4993 O O . LEU B 1 316 ? 20.203 19.656 -7.184 1 97.06 316 LEU B O 1
ATOM 4997 N N . LEU B 1 317 ? 19.031 17.906 -7.93 1 94.62 317 LEU B N 1
ATOM 4998 C CA . LEU B 1 317 ? 20.219 17.156 -8.312 1 94.62 317 LEU B CA 1
ATOM 4999 C C . LEU B 1 317 ? 20.891 17.781 -9.531 1 94.62 317 LEU B C 1
ATOM 5001 O O . LEU B 1 317 ? 22.109 17.688 -9.688 1 94.62 317 LEU B O 1
ATOM 5005 N N . GLY B 1 318 ? 20.141 18.344 -10.344 1 92.62 318 GLY B N 1
ATOM 5006 C CA . GLY B 1 318 ? 20.672 18.922 -11.57 1 92.62 318 GLY B CA 1
ATOM 5007 C C . GLY B 1 318 ? 21.234 20.312 -11.375 1 92.62 318 GLY B C 1
ATOM 5008 O O . GLY B 1 318 ? 22.422 20.547 -11.641 1 92.62 318 GLY B O 1
ATOM 5009 N N . ASP B 1 319 ? 20.375 21.25 -10.812 1 91.25 319 ASP B N 1
ATOM 5010 C CA . ASP B 1 319 ? 20.719 22.656 -10.766 1 91.25 319 ASP B CA 1
ATOM 5011 C C . ASP B 1 319 ? 21.016 23.109 -9.336 1 91.25 319 ASP B C 1
ATOM 5013 O O . ASP B 1 319 ? 21.422 24.25 -9.109 1 91.25 319 ASP B O 1
ATOM 5017 N N . GLY B 1 320 ? 20.797 22.266 -8.445 1 92.31 320 GLY B N 1
ATOM 5018 C CA . GLY B 1 320 ? 21.031 22.625 -7.055 1 92.31 320 GLY B CA 1
ATOM 5019 C C . GLY B 1 320 ? 19.938 23.5 -6.473 1 92.31 320 GLY B C 1
ATOM 5020 O O . GLY B 1 320 ? 20.062 24.016 -5.363 1 92.31 320 GLY B O 1
ATOM 5021 N N . VAL B 1 321 ? 18.844 23.578 -7.219 1 92.5 321 VAL B N 1
ATOM 5022 C CA . VAL B 1 321 ? 17.766 24.469 -6.801 1 92.5 321 VAL B CA 1
ATOM 5023 C C . VAL B 1 321 ? 16.906 23.766 -5.75 1 92.5 321 VAL B C 1
ATOM 5025 O O . VAL B 1 321 ? 16.438 22.656 -5.965 1 92.5 321 VAL B O 1
ATOM 5028 N N . ARG B 1 322 ? 16.766 24.422 -4.641 1 95.25 322 ARG B N 1
ATOM 5029 C CA . ARG B 1 322 ? 15.898 23.938 -3.576 1 95.25 322 ARG B CA 1
ATOM 5030 C C . ARG B 1 322 ? 14.516 24.578 -3.666 1 95.25 322 ARG B C 1
ATOM 5032 O O . ARG B 1 322 ? 14.172 25.438 -2.854 1 95.25 322 ARG B O 1
ATOM 5039 N N . GLU B 1 323 ? 13.742 24.078 -4.535 1 96.5 323 GLU B N 1
ATOM 5040 C CA . GLU B 1 323 ? 12.422 24.656 -4.805 1 96.5 323 GLU B CA 1
ATOM 5041 C C . GLU B 1 323 ? 11.414 24.266 -3.73 1 96.5 323 GLU B C 1
ATOM 5043 O O . GLU B 1 323 ? 11.461 23.141 -3.211 1 96.5 323 GLU B O 1
ATOM 5048 N N . GLN B 1 324 ? 10.625 25.203 -3.42 1 97.06 324 GLN B N 1
ATOM 5049 C CA . GLN B 1 324 ? 9.539 25.016 -2.471 1 97.06 324 GLN B CA 1
ATOM 5050 C C . GLN B 1 324 ? 8.18 25.219 -3.145 1 97.06 324 GLN B C 1
ATOM 5052 O O . GLN B 1 324 ? 7.969 26.188 -3.861 1 97.06 324 GLN B O 1
ATOM 5057 N N . ARG B 1 325 ? 7.297 24.25 -2.969 1 97.06 325 ARG B N 1
ATOM 5058 C CA . ARG B 1 325 ? 5.98 24.312 -3.6 1 97.06 325 ARG B CA 1
ATOM 5059 C C . ARG B 1 325 ? 4.875 24.078 -2.578 1 97.06 325 ARG B C 1
ATOM 5061 O O . ARG B 1 325 ? 4.922 23.109 -1.81 1 97.06 325 ARG B O 1
ATOM 5068 N N . LEU B 1 326 ? 3.969 25 -2.543 1 97.12 326 LEU B N 1
ATOM 5069 C CA . LEU B 1 326 ? 2.789 24.922 -1.688 1 97.12 326 LEU B CA 1
ATOM 5070 C C . LEU B 1 326 ? 1.514 24.906 -2.521 1 97.12 326 LEU B C 1
ATOM 5072 O O . LEU B 1 326 ? 1.301 25.797 -3.355 1 97.12 326 LEU B O 1
ATOM 5076 N N . GLU B 1 327 ? 0.688 23.906 -2.398 1 96.69 327 GLU B N 1
ATOM 5077 C CA . GLU B 1 327 ? -0.583 23.844 -3.113 1 96.69 327 GLU B CA 1
ATOM 5078 C C . GLU B 1 327 ? -1.759 24.078 -2.17 1 96.69 327 GLU B C 1
ATOM 5080 O O . GLU B 1 327 ? -1.675 23.766 -0.977 1 96.69 327 GLU B O 1
ATOM 5085 N N . ALA B 1 328 ? -2.803 24.562 -2.701 1 96 328 ALA B N 1
ATOM 5086 C CA . ALA B 1 328 ? -3.977 24.906 -1.904 1 96 328 ALA B CA 1
ATOM 5087 C C . ALA B 1 328 ? -4.988 23.766 -1.888 1 96 328 ALA B C 1
ATOM 5089 O O . ALA B 1 328 ? -5.246 23.141 -2.92 1 96 328 ALA B O 1
ATOM 5090 N N . PRO B 1 329 ? -5.504 23.484 -0.672 1 96 329 PRO B N 1
ATOM 5091 C CA . PRO B 1 329 ? -6.633 22.547 -0.609 1 96 329 PRO B CA 1
ATOM 5092 C C . PRO B 1 329 ? -7.957 23.188 -1.016 1 96 329 PRO B C 1
ATOM 5094 O O . PRO B 1 329 ? -8.023 24.406 -1.208 1 96 329 PRO B O 1
ATOM 5097 N N . ALA B 1 330 ? -8.914 22.344 -1.247 1 97 330 ALA B N 1
ATOM 5098 C CA . ALA B 1 330 ? -10.266 22.797 -1.537 1 97 330 ALA B CA 1
ATOM 5099 C C . ALA B 1 330 ? -11.312 21.922 -0.864 1 97 330 ALA B C 1
ATOM 5101 O O . ALA B 1 330 ? -11.07 20.734 -0.641 1 97 330 ALA B O 1
ATOM 5102 N N . ILE B 1 331 ? -12.414 22.547 -0.597 1 98 331 ILE B N 1
ATOM 5103 C CA . ILE B 1 331 ? -13.508 21.781 -0.03 1 98 331 ILE B CA 1
ATOM 5104 C C . ILE B 1 331 ? -14.375 21.203 -1.153 1 98 331 ILE B C 1
ATOM 5106 O O . ILE B 1 331 ? -14.766 21.938 -2.072 1 98 331 ILE B O 1
ATOM 5110 N N . GLU B 1 332 ? -14.539 19.984 -1.152 1 97.62 332 GLU B N 1
ATOM 5111 C CA . GLU B 1 332 ? -15.523 19.312 -2.002 1 97.62 332 GLU B CA 1
ATOM 5112 C C . GLU B 1 332 ? -16.75 18.906 -1.202 1 97.62 332 GLU B C 1
ATOM 5114 O O . GLU B 1 332 ? -16.703 17.938 -0.425 1 97.62 332 GLU B O 1
ATOM 5119 N N . ALA B 1 333 ? -17.828 19.547 -1.438 1 97.75 333 ALA B N 1
ATOM 5120 C CA . ALA B 1 333 ? -19.047 19.344 -0.653 1 97.75 333 ALA B CA 1
ATOM 5121 C C . ALA B 1 333 ? -19.719 18.016 -1.003 1 97.75 333 ALA B C 1
ATOM 5123 O O . ALA B 1 333 ? -19.781 17.641 -2.176 1 97.75 333 ALA B O 1
ATOM 5124 N N . GLY B 1 334 ? -20.094 17.359 0.052 1 97.44 334 GLY B N 1
ATOM 5125 C CA . GLY B 1 334 ? -20.953 16.188 -0.061 1 97.44 334 GLY B CA 1
ATOM 5126 C C . GLY B 1 334 ? -22.266 16.344 0.68 1 97.44 334 GLY B C 1
ATOM 5127 O O . GLY B 1 334 ? -22.891 17.406 0.632 1 97.44 334 GLY B O 1
ATOM 5128 N N . ASP B 1 335 ? -22.656 15.125 1.332 1 96.12 335 ASP B N 1
ATOM 5129 C CA . ASP B 1 335 ? -23.969 15.117 1.997 1 96.12 335 ASP B CA 1
ATOM 5130 C C . ASP B 1 335 ? -23.812 14.945 3.506 1 96.12 335 ASP B C 1
ATOM 5132 O O . ASP B 1 335 ? -24.781 14.719 4.215 1 96.12 335 ASP B O 1
ATOM 5136 N N . THR B 1 336 ? -22.562 15.109 3.939 1 98.31 336 THR B N 1
ATOM 5137 C CA . THR B 1 336 ? -22.359 14.703 5.324 1 98.31 336 THR B CA 1
ATOM 5138 C C . THR B 1 336 ? -22.25 15.922 6.234 1 98.31 336 THR B C 1
ATOM 5140 O O . THR B 1 336 ? -21.984 15.781 7.434 1 98.31 336 THR B O 1
ATOM 5143 N N . ASP B 1 337 ? -22.359 17.078 5.703 1 98.38 337 ASP B N 1
ATOM 5144 C CA . ASP B 1 337 ? -22.406 18.281 6.539 1 98.38 337 ASP B CA 1
ATOM 5145 C C . ASP B 1 337 ? -23.562 19.188 6.137 1 98.38 337 ASP B C 1
ATOM 5147 O O . ASP B 1 337 ? -24.047 19.125 5.004 1 98.38 337 ASP B O 1
ATOM 5151 N N . GLY B 1 338 ? -24.062 19.938 7.156 1 97.75 338 GLY B N 1
ATOM 5152 C CA . GLY B 1 338 ? -25.188 20.828 6.938 1 97.75 338 GLY B CA 1
ATOM 5153 C C . GLY B 1 338 ? -25.5 21.719 8.133 1 97.75 338 GLY B C 1
ATOM 5154 O O . GLY B 1 338 ? -24.781 21.672 9.141 1 97.75 338 GLY B O 1
ATOM 5155 N N . PRO B 1 339 ? -26.531 22.562 7.945 1 97.19 339 PRO B N 1
ATOM 5156 C CA . PRO B 1 339 ? -26.891 23.5 9.008 1 97.19 339 PRO B CA 1
ATOM 5157 C C . PRO B 1 339 ? -27.281 22.812 10.305 1 97.19 339 PRO B C 1
ATOM 5159 O O . PRO B 1 339 ? -27.891 21.734 10.281 1 97.19 339 PRO B O 1
ATOM 5162 N N . LEU B 1 340 ? -26.844 23.422 11.422 1 95.25 340 LEU B N 1
ATOM 5163 C CA . LEU B 1 340 ? -27.281 22.938 12.727 1 95.25 340 LEU B CA 1
ATOM 5164 C C . LEU B 1 340 ? -28.797 22.969 12.859 1 95.25 340 LEU B C 1
ATOM 5166 O O . LEU B 1 340 ? -29.422 23.984 12.539 1 95.25 340 LEU B O 1
ATOM 5170 N N . ARG B 1 341 ? -29.359 21.797 13.094 1 85.12 341 ARG B N 1
ATOM 5171 C CA . ARG B 1 341 ? -30.812 21.781 13.258 1 85.12 341 ARG B CA 1
ATOM 5172 C C . ARG B 1 341 ? -31.203 22.156 14.68 1 85.12 341 ARG B C 1
ATOM 5174 O O . ARG B 1 341 ? -30.516 21.812 15.633 1 85.12 341 ARG B O 1
ATOM 5181 N N . GLY B 1 342 ? -32.031 23.281 14.828 1 67.62 342 GLY B N 1
ATOM 5182 C CA . GLY B 1 342 ? -32.562 23.797 16.078 1 67.62 342 GLY B CA 1
ATOM 5183 C C . GLY B 1 342 ? -33.281 22.734 16.906 1 67.62 342 GLY B C 1
ATOM 5184 O O . GLY B 1 342 ? -33.719 21.719 16.375 1 67.62 342 GLY B O 1
#

Radius of gyration: 28.4 Å; Cα contacts (8 Å, |Δi|>4): 1435; chains: 2; bounding box: 86×67×60 Å